Protein AF-0000000065831419 (afdb_homodimer)

Nearest PDB structures (foldseek):
  4iwn-assembly1_B  TM=9.174E-01  e=4.037E-22  Escherichia coli
  4gek-assembly1_A  TM=9.054E-01  e=1.099E-21  Escherichia coli str. K-12 substr. MG1655
  1im8-assembly2_B  TM=9.152E-01  e=6.756E-21  Haemophilus influenzae Rd KW20
  9fcu-assembly4_D  TM=8.903E-01  e=3.540E-18  Kitasatospora cystarginea
  3dtn-assembly1_A  TM=8.720E-01  e=6.220E-18  Methanosarcina mazei

Sequence (456 aa):
MNYNPFQWTFKSEQTANEFNEHVEKSVPFYKEIHKIVKIIGGFFVEENTNVYDIGSSTGNLLKGMSNILKRNANYIGIDNSIYMNQVAMNDADSDNIKIISEDVQDFKFTNASYITSILTLQFINIEDREKTIKNVYQGLNKGGAFILVEKVNGEFVQSHEIMNQIYHDFKLENGLTYEEVIKKSQSIRGVLKPLTLKQNKRMLEKAGFKDIDTWFKWNNFVGIIAVKMNYNPFQWTFKSEQTANEFNEHVEKSVPFYKEIHKIVKIIGGFFVEENTNVYDIGSSTGNLLKGMSNILKRNANYIGIDNSIYMNQVAMNDADSDNIKIISEDVQDFKFTNASYITSILTLQFINIEDREKTIKNVYQGLNKGGAFILVEKVNGEFVQSHEIMNQIYHDFKLENGLTYEEVIKKSQSIRGVLKPLTLKQNKRMLEKAGFKDIDTWFKWNNFVGIIAVK

Organism: Staphylococcus epidermidis (strain ATCC 35984 / DSM 28319 / BCRC 17069 / CCUG 31568 / BM 3577 / RP62A) (NCBI:txid176279)

InterPro domains:
  IPR005271 Carboxy-S-adenosyl-L-methionine synthase [MF_01589] (1-228)
  IPR005271 Carboxy-S-adenosyl-L-methionine synthase [PIRSF006325] (7-228)
  IPR029063 S-adenosyl-L-methionine-dependent methyltransferase superfamily [G3DSA:3.40.50.150] (8-228)
  IPR029063 S-adenosyl-L-methionine-dependent methyltransferase superfamily [SSF53335] (14-228)
  IPR041698 Methyltransferase domain 25 [PF13649] (51-144)

Solvent-accessible surface area (backbone atoms only — not comparable to full-atom values): 24120 Å² total; per-residue (Å²): 132,83,79,63,77,67,68,70,48,80,75,56,83,65,49,73,64,54,49,48,54,52,45,51,40,72,33,85,62,45,69,59,51,53,50,49,53,43,56,55,39,67,79,36,60,44,70,80,24,28,35,39,28,42,54,29,78,74,30,60,68,53,52,51,36,50,69,69,61,70,56,65,36,41,33,38,23,32,22,61,67,56,56,89,54,55,61,42,60,62,65,44,69,52,94,44,51,47,75,43,75,37,54,65,83,77,54,81,58,62,59,16,19,29,37,37,28,62,67,37,62,44,60,43,56,69,71,59,35,50,52,40,50,29,44,48,51,70,12,36,34,87,65,8,36,40,40,42,30,40,60,34,43,43,77,46,72,68,53,28,53,51,31,51,52,52,50,51,51,50,30,44,76,55,69,40,48,73,64,53,54,51,49,52,54,59,55,40,56,88,49,57,57,63,44,27,64,68,55,51,52,48,50,45,40,74,42,65,39,77,49,61,40,72,42,31,27,55,47,39,34,38,29,36,42,35,36,75,134,84,79,61,77,69,68,72,48,82,72,59,84,65,48,75,63,53,48,49,55,54,44,52,41,72,34,86,60,45,68,58,52,54,51,49,53,44,56,56,40,65,77,35,62,45,70,79,24,26,35,39,28,42,55,28,78,74,32,60,68,53,53,51,36,50,69,70,63,70,58,65,37,41,32,38,23,32,22,60,67,57,55,90,56,56,62,43,60,64,64,44,73,51,94,44,52,46,76,42,75,38,54,65,84,76,54,81,58,60,58,16,18,28,38,37,26,62,67,36,63,46,62,44,58,68,73,60,36,51,52,38,49,29,42,48,52,70,12,34,34,88,64,8,37,40,39,43,30,39,60,34,43,43,77,47,71,68,54,29,52,51,31,52,51,54,50,52,50,48,29,44,75,53,70,38,48,73,65,53,55,50,51,54,55,59,60,39,57,89,50,57,56,63,43,28,63,69,54,51,51,48,50,44,40,74,42,65,38,77,49,61,39,72,43,30,26,55,49,39,33,38,30,34,42,34,34,75

Radius of gyration: 23.63 Å; Cα contacts (8 Å, |Δi|>4): 800; chains: 2; bounding box: 71×65×50 Å

Structure (mmCIF, N/CA/C/O backbone):
data_AF-0000000065831419-model_v1
#
loop_
_entity.id
_entity.type
_entity.pdbx_description
1 polymer 'Carboxy-S-adenosyl-L-methionine synthase'
#
loop_
_atom_site.group_PDB
_atom_site.id
_atom_site.type_symbol
_atom_site.label_atom_id
_atom_site.label_alt_id
_atom_site.label_comp_id
_atom_site.label_asym_id
_atom_site.label_entity_id
_atom_site.label_seq_id
_atom_site.pdbx_PDB_ins_code
_atom_site.Cartn_x
_atom_site.Cartn_y
_atom_site.Cartn_z
_atom_site.occupancy
_atom_site.B_iso_or_equiv
_atom_site.auth_seq_id
_atom_site.auth_comp_id
_atom_site.auth_asym_id
_atom_site.auth_atom_id
_atom_site.pdbx_PDB_model_num
ATOM 1 N N . MET A 1 1 ? 36.188 21.688 -12.859 1 22.8 1 MET A N 1
ATOM 2 C CA . MET A 1 1 ? 35.219 22.031 -11.836 1 22.8 1 MET A CA 1
ATOM 3 C C . MET A 1 1 ? 34.5 20.797 -11.328 1 22.8 1 MET A C 1
ATOM 5 O O . MET A 1 1 ? 33.875 20.078 -12.109 1 22.8 1 MET A O 1
ATOM 9 N N . ASN A 1 2 ? 35 20.062 -10.328 1 22.83 2 ASN A N 1
ATOM 10 C CA . ASN A 1 2 ? 34.781 18.719 -9.797 1 22.83 2 ASN A CA 1
ATOM 11 C C . ASN A 1 2 ? 33.406 18.547 -9.203 1 22.83 2 ASN A C 1
ATOM 13 O O . ASN A 1 2 ? 33.031 19.234 -8.242 1 22.83 2 ASN A O 1
ATOM 17 N N . TYR A 1 3 ? 32.375 18.266 -10.055 1 25.77 3 TYR A N 1
ATOM 18 C CA . TYR A 1 3 ? 30.953 18.094 -9.75 1 25.77 3 TYR A CA 1
ATOM 19 C C . TYR A 1 3 ? 30.75 17.078 -8.641 1 25.77 3 TYR A C 1
ATOM 21 O O . TYR A 1 3 ? 31.016 15.883 -8.82 1 25.77 3 TYR A O 1
ATOM 29 N N . ASN A 1 4 ? 31.141 17.469 -7.438 1 26.88 4 ASN A N 1
ATOM 30 C CA . ASN A 1 4 ? 30.953 16.578 -6.293 1 26.88 4 ASN A CA 1
ATOM 31 C C . ASN A 1 4 ? 29.484 16.219 -6.102 1 26.88 4 ASN A C 1
ATOM 33 O O . ASN A 1 4 ? 28.672 17.062 -5.703 1 26.88 4 ASN A O 1
ATOM 37 N N . PRO A 1 5 ? 28.938 15.289 -6.82 1 30.19 5 PRO A N 1
ATOM 38 C CA . PRO A 1 5 ? 27.516 14.906 -6.895 1 30.19 5 PRO A CA 1
ATOM 39 C C . PRO A 1 5 ? 26.906 14.656 -5.52 1 30.19 5 PRO A C 1
ATOM 41 O O . PRO A 1 5 ? 25.703 14.438 -5.414 1 30.19 5 PRO A O 1
ATOM 44 N N . PHE A 1 6 ? 27.719 14.398 -4.602 1 32.5 6 PHE A N 1
ATOM 45 C CA . PHE A 1 6 ? 27.312 13.969 -3.27 1 32.5 6 PHE A CA 1
ATOM 46 C C . PHE A 1 6 ? 26.734 15.133 -2.475 1 32.5 6 PHE A C 1
ATOM 48 O O . PHE A 1 6 ? 26.109 14.922 -1.428 1 32.5 6 PHE A O 1
ATOM 55 N N . GLN A 1 7 ? 27.312 16.359 -2.643 1 30.06 7 GLN A N 1
ATOM 56 C CA . GLN A 1 7 ? 26.812 17.516 -1.897 1 30.06 7 GLN A CA 1
ATOM 57 C C . GLN A 1 7 ? 25.469 17.984 -2.443 1 30.06 7 GLN A C 1
ATOM 59 O O . GLN A 1 7 ? 25.422 18.922 -3.252 1 30.06 7 GLN A O 1
ATOM 64 N N . TRP A 1 8 ? 24.609 17.016 -2.824 1 32.56 8 TRP A N 1
ATOM 65 C CA . TRP A 1 8 ? 23.312 17.609 -3.102 1 32.56 8 TRP A CA 1
ATOM 66 C C . TRP A 1 8 ? 22.859 18.516 -1.956 1 32.56 8 TRP A C 1
ATOM 68 O O . TRP A 1 8 ? 22.734 18.062 -0.815 1 32.56 8 TRP A O 1
ATOM 78 N N . THR A 1 9 ? 23.531 19.547 -1.745 1 32.75 9 THR A N 1
ATOM 79 C CA . THR A 1 9 ? 23.047 20.531 -0.775 1 32.75 9 THR A CA 1
ATOM 80 C C . THR A 1 9 ? 21.703 21.094 -1.204 1 32.75 9 THR A C 1
ATOM 82 O O . THR A 1 9 ? 21.453 21.312 -2.395 1 32.75 9 THR A O 1
ATOM 85 N N . PHE A 1 10 ? 20.672 20.844 -0.506 1 36.81 10 PHE A N 1
ATOM 86 C CA . PHE A 1 10 ? 19.438 21.594 -0.627 1 36.81 10 PHE A CA 1
ATOM 87 C C . PHE A 1 10 ? 19.719 23.047 -0.99 1 36.81 10 PHE A C 1
ATOM 89 O O . PHE A 1 10 ? 18.797 23.844 -1.166 1 36.81 10 PHE A O 1
ATOM 96 N N . LYS A 1 11 ? 20.906 23.328 -0.913 1 37.5 11 LYS A N 1
ATOM 97 C CA . LYS A 1 11 ? 21.266 24.719 -1.149 1 37.5 11 LYS A CA 1
ATOM 98 C C . LYS A 1 11 ? 21.172 25.062 -2.633 1 37.5 11 LYS A C 1
ATOM 100 O O . LYS A 1 11 ? 21.438 26.203 -3.025 1 37.5 11 LYS A O 1
ATOM 105 N N . SER A 1 12 ? 21.266 23.984 -3.492 1 37.31 12 SER A N 1
ATOM 106 C CA . SER A 1 12 ? 21.375 24.531 -4.836 1 37.31 12 SER A CA 1
ATOM 107 C C . SER A 1 12 ? 20.016 25.031 -5.332 1 37.31 12 SER A C 1
ATOM 109 O O . SER A 1 12 ? 18.969 24.562 -4.875 1 37.31 12 SER A O 1
ATOM 111 N N . GLU A 1 13 ? 19.906 26.188 -6.023 1 36.81 13 GLU A N 1
ATOM 112 C CA . GLU A 1 13 ? 18.859 26.938 -6.723 1 36.81 13 GLU A CA 1
ATOM 113 C C . GLU A 1 13 ? 17.984 26.016 -7.574 1 36.81 13 GLU A C 1
ATOM 115 O O . GLU A 1 13 ? 17.609 26.375 -8.695 1 36.81 13 GLU A O 1
ATOM 120 N N . GLN A 1 14 ? 18.109 24.766 -7.43 1 40.75 14 GLN A N 1
ATOM 121 C CA . GLN A 1 14 ? 17.172 24.078 -8.312 1 40.75 14 GLN A CA 1
ATOM 122 C C . GLN A 1 14 ? 15.734 24.484 -8.008 1 40.75 14 GLN A C 1
ATOM 124 O O . GLN A 1 14 ? 15.344 24.578 -6.84 1 40.75 14 GLN A O 1
ATOM 129 N N . THR A 1 15 ? 14.992 25.047 -8.992 1 46.97 15 THR A N 1
ATOM 130 C CA . THR A 1 15 ? 13.617 25.531 -8.883 1 46.97 15 THR A CA 1
ATOM 131 C C . THR A 1 15 ? 12.711 24.438 -8.312 1 46.97 15 THR A C 1
ATOM 133 O O . THR A 1 15 ? 12.961 23.25 -8.516 1 46.97 15 THR A O 1
ATOM 136 N N . ALA A 1 16 ? 11.812 24.844 -7.375 1 49.5 16 ALA A N 1
ATOM 137 C CA . ALA A 1 16 ? 10.773 24 -6.793 1 49.5 16 ALA A CA 1
ATOM 138 C C . ALA A 1 16 ? 10.258 22.984 -7.812 1 49.5 16 ALA A C 1
ATOM 140 O O . ALA A 1 16 ? 10.031 21.812 -7.48 1 49.5 16 ALA A O 1
ATOM 141 N N . ASN A 1 17 ? 10.172 23.391 -9.062 1 51.75 17 ASN A N 1
ATOM 142 C CA . ASN A 1 17 ? 9.672 22.547 -10.141 1 51.75 17 ASN A CA 1
ATOM 143 C C . ASN A 1 17 ? 10.664 21.438 -10.484 1 51.75 17 ASN A C 1
ATOM 145 O O . ASN A 1 17 ? 10.273 20.297 -10.727 1 51.75 17 ASN A O 1
ATOM 149 N N . GLU A 1 18 ? 11.93 21.828 -10.516 1 53 18 GLU A N 1
ATOM 150 C CA . GLU A 1 18 ? 12.961 20.844 -10.82 1 53 18 GLU A CA 1
ATOM 151 C C . GLU A 1 18 ? 13.062 19.797 -9.711 1 53 18 GLU A C 1
ATOM 153 O O . GLU A 1 18 ? 13.242 18.609 -9.984 1 53 18 GLU A O 1
ATOM 158 N N . PHE A 1 19 ? 12.852 20.359 -8.594 1 56.19 19 PHE A N 1
ATOM 159 C CA . PHE A 1 19 ? 12.859 19.453 -7.449 1 56.19 19 PHE A CA 1
ATOM 160 C C . PHE A 1 19 ? 11.711 18.469 -7.531 1 56.19 19 PHE A C 1
ATOM 162 O O . PHE A 1 19 ? 11.906 17.266 -7.363 1 56.19 19 PHE A O 1
ATOM 169 N N . ASN A 1 20 ? 10.594 19.031 -7.898 1 61.84 20 ASN A N 1
ATOM 170 C CA . ASN A 1 20 ? 9.414 18.172 -7.996 1 61.84 20 ASN A CA 1
ATOM 171 C C . ASN A 1 20 ? 9.57 17.125 -9.102 1 61.84 20 ASN A C 1
ATOM 173 O O . ASN A 1 20 ? 9.195 15.969 -8.922 1 61.84 20 ASN A O 1
ATOM 177 N N . GLU A 1 21 ? 10.117 17.609 -10.125 1 63.06 21 GLU A N 1
ATOM 178 C CA . GLU A 1 21 ? 10.32 16.672 -11.242 1 63.06 21 GLU A CA 1
ATOM 179 C C . GLU A 1 21 ? 11.312 15.578 -10.875 1 63.06 21 GLU A C 1
ATOM 181 O O . GLU A 1 21 ? 11.125 14.414 -11.242 1 63.06 21 GLU A O 1
ATOM 186 N N . HIS A 1 22 ? 12.289 16.016 -10.18 1 66.94 22 HIS A N 1
ATOM 187 C CA . HIS A 1 22 ? 13.312 15.047 -9.781 1 66.94 22 HIS A CA 1
ATOM 188 C C . HIS A 1 22 ? 12.773 14.07 -8.742 1 66.94 22 HIS A C 1
ATOM 190 O O . HIS A 1 22 ? 13.023 12.867 -8.828 1 66.94 22 HIS A O 1
ATOM 196 N N . VAL A 1 23 ? 11.898 14.617 -7.895 1 72.38 23 VAL A N 1
ATOM 197 C CA . VAL A 1 23 ? 11.359 13.773 -6.836 1 72.38 23 VAL A CA 1
ATOM 198 C C . VAL A 1 23 ? 10.398 12.75 -7.426 1 72.38 23 VAL A C 1
ATOM 200 O O . VAL A 1 23 ? 10.383 11.586 -7.008 1 72.38 23 VAL A O 1
ATOM 203 N N . GLU A 1 24 ? 9.742 13.172 -8.445 1 76.88 24 GLU A N 1
ATOM 204 C CA . GLU A 1 24 ? 8.766 12.281 -9.062 1 76.88 24 GLU A CA 1
ATOM 205 C C . GLU A 1 24 ? 9.453 11.125 -9.789 1 76.88 24 GLU A C 1
ATOM 207 O O . GLU A 1 24 ? 8.867 10.055 -9.953 1 76.88 24 GLU A O 1
ATOM 212 N N . LYS A 1 25 ? 10.68 11.352 -10.102 1 77.31 25 LYS A N 1
ATOM 213 C CA . LYS A 1 25 ? 11.43 10.305 -10.789 1 77.31 25 LYS A CA 1
ATOM 214 C C . LYS A 1 25 ? 11.93 9.25 -9.805 1 77.31 25 LYS A C 1
ATOM 216 O O . LYS A 1 25 ? 12.211 8.109 -10.195 1 77.31 25 LYS A O 1
ATOM 221 N N . SER A 1 26 ? 11.93 9.664 -8.555 1 84.75 26 SER A N 1
ATOM 222 C CA . SER A 1 26 ? 12.523 8.766 -7.574 1 84.75 26 SER A CA 1
ATOM 223 C C . SER A 1 26 ? 11.477 8.25 -6.586 1 84.75 26 SER A C 1
ATOM 225 O O . SER A 1 26 ? 11.719 7.281 -5.863 1 84.75 26 SER A O 1
ATOM 227 N N . VAL A 1 27 ? 10.352 8.883 -6.512 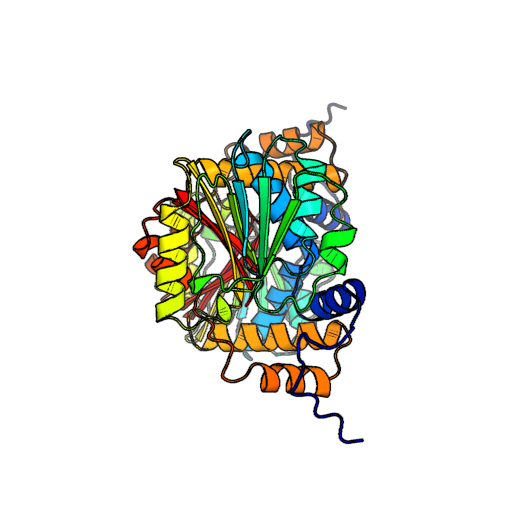1 91.44 27 VAL A N 1
ATOM 228 C CA . VAL A 1 27 ? 9.312 8.477 -5.574 1 91.44 27 VAL A CA 1
ATOM 229 C C . VAL A 1 27 ? 8.086 7.977 -6.344 1 91.44 27 VAL A C 1
ATOM 231 O O . VAL A 1 27 ? 7.367 8.766 -6.953 1 91.44 27 VAL A O 1
ATOM 234 N N . PRO A 1 28 ? 7.84 6.676 -6.262 1 94.12 28 PRO A N 1
ATOM 235 C CA . PRO A 1 28 ? 6.676 6.137 -6.973 1 94.12 28 PRO A CA 1
ATOM 236 C C . PRO A 1 28 ? 5.359 6.754 -6.5 1 94.12 28 PRO A C 1
ATOM 238 O O . PRO A 1 28 ? 5.141 6.906 -5.297 1 94.12 28 PRO A O 1
ATOM 241 N N . PHE A 1 29 ? 4.559 7.199 -7.473 1 94.56 29 PHE A N 1
ATOM 242 C CA . PHE A 1 29 ? 3.195 7.668 -7.242 1 94.56 29 PHE A CA 1
ATOM 243 C C . PHE A 1 29 ? 3.193 8.891 -6.332 1 94.56 29 PHE A C 1
ATOM 245 O O . PHE A 1 29 ? 2.305 9.047 -5.492 1 94.56 29 PHE A O 1
ATOM 252 N N . TYR A 1 30 ? 4.191 9.711 -6.449 1 93.31 30 TYR A N 1
ATOM 253 C CA . TYR A 1 30 ? 4.355 10.914 -5.645 1 93.31 30 TYR A CA 1
ATOM 254 C C . TYR A 1 30 ? 3.117 11.797 -5.723 1 93.31 30 TYR A C 1
ATOM 256 O O . TYR A 1 30 ? 2.596 12.242 -4.695 1 93.31 30 TYR A O 1
ATOM 264 N N . LYS A 1 31 ? 2.605 12.055 -6.895 1 92.38 31 LYS A N 1
ATOM 265 C CA . LYS A 1 31 ? 1.439 12.914 -7.086 1 92.38 31 LYS A CA 1
ATOM 266 C C . LYS A 1 31 ? 0.192 12.297 -6.461 1 92.38 31 LYS A C 1
ATOM 268 O O . LYS A 1 31 ? -0.617 12.992 -5.848 1 92.38 31 LYS A O 1
ATOM 273 N N . GLU A 1 32 ? 0.044 10.984 -6.664 1 94.38 32 GLU A N 1
ATOM 274 C CA . GLU A 1 32 ? -1.092 10.273 -6.086 1 94.38 32 GLU A CA 1
ATOM 275 C C . GLU A 1 32 ? -1.07 10.336 -4.562 1 94.38 32 GLU A C 1
ATOM 277 O O . GLU A 1 32 ? -2.105 10.547 -3.93 1 94.38 32 GLU A O 1
ATOM 282 N N . ILE A 1 33 ? 0.096 10.148 -3.998 1 96.69 33 ILE A N 1
ATOM 283 C CA . ILE A 1 33 ? 0.263 10.211 -2.551 1 96.69 33 ILE A CA 1
ATOM 284 C C . ILE A 1 33 ? -0.18 11.578 -2.039 1 96.69 33 ILE A C 1
ATOM 286 O O . ILE A 1 33 ? -0.984 11.672 -1.108 1 96.69 33 ILE A O 1
ATOM 290 N N . HIS A 1 34 ? 0.269 12.656 -2.65 1 94.94 34 HIS A N 1
ATOM 291 C CA . HIS A 1 34 ? -0.078 14.008 -2.229 1 94.94 34 HIS A CA 1
ATOM 292 C C . HIS A 1 34 ? -1.571 14.273 -2.389 1 94.94 34 HIS A C 1
ATOM 294 O O . HIS A 1 34 ? -2.188 14.914 -1.539 1 94.94 34 HIS A O 1
ATOM 300 N N . LYS A 1 35 ? -2.07 13.781 -3.453 1 94.62 35 LYS A N 1
ATOM 301 C CA . LYS A 1 35 ? -3.504 13.93 -3.689 1 94.62 35 LYS A CA 1
ATOM 302 C C . LYS A 1 35 ? -4.316 13.297 -2.566 1 94.62 35 LYS A C 1
ATOM 304 O O . LYS A 1 35 ? -5.215 13.93 -2.004 1 94.62 35 LYS A O 1
ATOM 309 N N . ILE A 1 36 ? -3.98 12.102 -2.238 1 96.19 36 ILE A N 1
ATOM 310 C CA . ILE A 1 36 ? -4.738 11.359 -1.236 1 96.19 36 ILE A CA 1
ATOM 311 C C . ILE A 1 36 ? -4.547 12 0.136 1 96.19 36 ILE A C 1
ATOM 313 O O . ILE A 1 36 ? -5.488 12.078 0.928 1 96.19 36 ILE A O 1
ATOM 317 N N . VAL A 1 37 ? -3.338 12.469 0.434 1 97.38 37 VAL A N 1
ATOM 318 C CA . VAL A 1 37 ? -3.061 13.141 1.699 1 97.38 37 VAL A CA 1
ATOM 319 C C . VAL A 1 37 ? -3.971 14.359 1.849 1 97.38 37 VAL A C 1
ATOM 321 O O . VAL A 1 37 ? -4.5 14.617 2.932 1 97.38 37 VAL A O 1
ATOM 324 N N . LYS A 1 38 ? -4.168 15.094 0.76 1 95 38 LYS A N 1
ATOM 325 C CA . LYS A 1 38 ? -5.051 16.25 0.791 1 95 38 LYS A CA 1
ATOM 326 C C . LYS A 1 38 ? -6.504 15.836 1.016 1 95 38 LYS A C 1
ATOM 328 O O . LYS A 1 38 ? -7.223 16.469 1.79 1 95 38 LYS A O 1
ATOM 333 N N . ILE A 1 39 ? -6.891 14.773 0.354 1 94.19 39 ILE A N 1
ATOM 334 C CA . ILE A 1 39 ? -8.258 14.273 0.497 1 94.19 39 ILE A CA 1
ATOM 335 C C . ILE A 1 39 ? -8.5 13.844 1.942 1 94.19 39 ILE A C 1
ATOM 337 O O . ILE A 1 39 ? -9.523 14.203 2.537 1 94.19 39 ILE A O 1
ATOM 341 N N . ILE A 1 40 ? -7.566 13.094 2.51 1 96.81 40 ILE A N 1
ATOM 342 C CA . ILE A 1 40 ? -7.684 12.648 3.893 1 96.81 40 ILE A CA 1
ATOM 343 C C . ILE A 1 40 ? -7.781 13.859 4.82 1 96.81 40 ILE A C 1
ATOM 345 O O . ILE A 1 40 ? -8.539 13.844 5.789 1 96.81 40 ILE A O 1
ATOM 349 N N . GLY A 1 41 ? -7.004 14.914 4.523 1 96.19 41 GLY A N 1
ATOM 350 C CA . GLY A 1 41 ? -7.066 16.141 5.305 1 96.19 41 GLY A CA 1
ATOM 351 C C . GLY A 1 41 ? -8.469 16.688 5.438 1 96.19 41 GLY A C 1
ATOM 352 O O . GLY A 1 41 ? -8.812 17.281 6.461 1 96.19 41 GLY A O 1
ATOM 353 N N . GLY A 1 42 ? -9.227 16.484 4.426 1 94.25 42 GLY A N 1
ATOM 354 C CA . GLY A 1 42 ? -10.602 16.969 4.43 1 94.25 42 GLY A CA 1
ATOM 355 C C . GLY A 1 42 ? -11.438 16.375 5.547 1 94.25 42 GLY A C 1
ATOM 356 O O . GLY A 1 42 ? -12.43 16.969 5.969 1 94.25 42 GLY A O 1
ATOM 357 N N . PHE A 1 43 ? -11.039 15.266 6.051 1 94.5 43 PHE A N 1
ATOM 358 C CA . PHE A 1 43 ? -11.797 14.586 7.098 1 94.5 43 PHE A CA 1
ATOM 359 C C . PHE A 1 43 ? -11.336 15.039 8.477 1 94.5 43 PHE A C 1
ATOM 361 O O . PHE A 1 43 ? -12.016 14.781 9.477 1 94.5 43 PHE A O 1
ATOM 368 N N . PHE A 1 44 ? -10.203 15.797 8.578 1 96.88 44 PHE A N 1
ATOM 369 C CA . PHE A 1 44 ? -9.625 16 9.898 1 96.88 44 PHE A CA 1
ATOM 370 C C . PHE A 1 44 ? -9.414 17.484 10.164 1 96.88 44 PHE A C 1
ATOM 372 O O . PHE A 1 44 ? -9.492 17.938 11.312 1 96.88 44 PHE A O 1
ATOM 379 N N . VAL A 1 45 ? -9.133 18.281 9.141 1 95.94 45 VAL A N 1
ATOM 380 C CA . VAL A 1 45 ? -8.867 19.703 9.328 1 95.94 45 VAL A CA 1
ATOM 381 C C . VAL A 1 45 ? -10.117 20.391 9.852 1 95.94 45 VAL A C 1
ATOM 383 O O . VAL A 1 45 ? -11.195 20.266 9.273 1 95.94 45 VAL A O 1
ATOM 386 N N . GLU A 1 46 ? -9.93 21.141 10.938 1 95.69 46 GLU A N 1
ATOM 387 C CA . GLU A 1 46 ? -11.031 21.844 11.578 1 95.69 46 GLU A CA 1
ATOM 388 C C . GLU A 1 46 ? -10.781 23.359 11.602 1 95.69 46 GLU A C 1
ATOM 390 O O . GLU A 1 46 ? -9.633 23.797 11.555 1 95.69 46 GLU A O 1
ATOM 395 N N . GLU A 1 47 ? -11.867 24.062 11.688 1 95 47 GLU A N 1
ATOM 396 C CA . GLU A 1 47 ? -11.75 25.516 11.805 1 95 47 GLU A CA 1
ATOM 397 C C . GLU A 1 47 ? -10.984 25.906 13.07 1 95 47 GLU A C 1
ATOM 399 O O . GLU A 1 47 ? -11.133 25.266 14.109 1 95 47 GLU A O 1
ATOM 404 N N . ASN A 1 48 ? -10.211 26.906 12.93 1 96.5 48 ASN A N 1
ATOM 405 C CA . ASN A 1 48 ? -9.477 27.5 14.047 1 96.5 48 ASN A CA 1
ATOM 406 C C . ASN A 1 48 ? -8.484 26.516 14.656 1 96.5 48 ASN A C 1
ATOM 408 O O . ASN A 1 48 ? -8.312 26.484 15.875 1 96.5 48 ASN A O 1
ATOM 412 N N . THR A 1 49 ? -7.984 25.609 13.867 1 98.06 49 THR A N 1
ATOM 413 C CA . THR A 1 49 ? -6.914 24.719 14.281 1 98.06 49 THR A CA 1
ATOM 414 C C . THR A 1 49 ? -5.672 24.906 13.414 1 98.06 49 THR A C 1
ATOM 416 O O . THR A 1 49 ? -5.68 25.719 12.492 1 98.06 49 THR A O 1
ATOM 419 N N . ASN A 1 50 ? -4.695 24.234 13.805 1 98.25 50 ASN A N 1
ATOM 420 C CA . ASN A 1 50 ? -3.461 24.281 13.031 1 98.25 50 ASN A CA 1
ATOM 421 C C . ASN A 1 50 ? -3.275 23.016 12.203 1 98.25 50 ASN A C 1
ATOM 423 O O . ASN A 1 50 ? -3.594 21.906 12.656 1 98.25 50 ASN A O 1
ATOM 427 N N . VAL A 1 51 ? -2.816 23.203 11.016 1 98.25 51 VAL A N 1
ATOM 428 C CA . VAL A 1 51 ? -2.377 22.141 10.109 1 98.25 51 VAL A CA 1
ATOM 429 C C . VAL A 1 51 ? -0.87 22.25 9.883 1 98.25 51 VAL A C 1
ATOM 431 O O . VAL A 1 51 ? -0.376 23.281 9.43 1 98.25 51 VAL A O 1
ATOM 434 N N . TYR A 1 52 ? -0.192 21.188 10.227 1 98.19 52 TYR A N 1
ATOM 435 C CA . TYR A 1 52 ? 1.263 21.234 10.133 1 98.19 52 TYR A CA 1
ATOM 436 C C . TYR A 1 52 ? 1.78 20.281 9.062 1 98.19 52 TYR A C 1
ATOM 438 O O . TYR A 1 52 ? 1.232 19.203 8.875 1 98.19 52 TYR A O 1
ATOM 446 N N . ASP A 1 53 ? 2.846 20.672 8.406 1 97.62 53 ASP A N 1
ATOM 447 C CA . ASP A 1 53 ? 3.588 19.797 7.492 1 97.62 53 ASP A CA 1
ATOM 448 C C . ASP A 1 53 ? 5.074 19.781 7.84 1 97.62 53 ASP A C 1
ATOM 450 O O . ASP A 1 53 ? 5.762 20.797 7.719 1 97.62 53 ASP A O 1
ATOM 454 N N . ILE A 1 54 ? 5.516 18.641 8.305 1 97.06 54 ILE A N 1
ATOM 455 C CA . ILE A 1 54 ? 6.918 18.453 8.656 1 97.06 54 ILE A CA 1
ATOM 456 C C . ILE A 1 54 ? 7.738 18.203 7.391 1 97.06 54 ILE A C 1
ATOM 458 O O . ILE A 1 54 ? 7.457 17.266 6.629 1 97.06 54 ILE A O 1
ATOM 462 N N . GLY A 1 55 ? 8.82 18.953 7.176 1 93.75 55 GLY A N 1
ATOM 463 C CA . GLY A 1 55 ? 9.562 18.891 5.926 1 93.75 55 GLY A CA 1
ATOM 464 C C . GLY A 1 55 ? 8.797 19.469 4.746 1 93.75 55 GLY A C 1
ATOM 465 O O . GLY A 1 55 ? 8.695 18.828 3.697 1 93.75 55 GLY A O 1
ATOM 466 N N . SER A 1 56 ? 8.266 20.688 4.859 1 91.5 56 SER A N 1
ATOM 467 C CA . SER A 1 56 ? 7.25 21.25 3.967 1 91.5 56 SER A CA 1
ATOM 468 C C . SER A 1 56 ? 7.875 21.781 2.684 1 91.5 56 SER A C 1
ATOM 470 O O . SER A 1 56 ? 7.172 22.047 1.709 1 91.5 56 SER A O 1
ATOM 472 N N . SER A 1 57 ? 9.148 21.906 2.693 1 83.81 57 SER A N 1
ATOM 473 C CA . SER A 1 57 ? 9.828 22.531 1.562 1 83.81 57 SER A CA 1
ATOM 474 C C . SER A 1 57 ? 9.164 23.844 1.18 1 83.81 57 SER A C 1
ATOM 476 O O . SER A 1 57 ? 8.984 24.734 2.023 1 83.81 57 SER A O 1
ATOM 478 N N . THR A 1 58 ? 8.562 23.953 -0.095 1 76.12 58 THR A N 1
ATOM 479 C CA . THR A 1 58 ? 7.969 25.203 -0.568 1 76.12 58 THR A CA 1
ATOM 480 C C . THR A 1 58 ? 6.527 25.328 -0.087 1 76.12 58 THR A C 1
ATOM 482 O O . THR A 1 58 ? 5.879 26.344 -0.326 1 76.12 58 THR A O 1
ATOM 485 N N . GLY A 1 59 ? 6.051 24.375 0.576 1 88 59 GLY A N 1
ATOM 486 C CA . GLY A 1 59 ? 4.723 24.438 1.16 1 88 59 GLY A CA 1
ATOM 487 C C . GLY A 1 59 ? 3.619 24.109 0.173 1 88 59 GLY A C 1
ATOM 488 O O . GLY A 1 59 ? 2.455 24.453 0.396 1 88 59 GLY A O 1
ATOM 489 N N . ASN A 1 60 ? 3.914 23.531 -0.917 1 87.19 60 ASN A N 1
ATOM 490 C CA . ASN A 1 60 ? 2.941 23.234 -1.967 1 87.19 60 ASN A CA 1
ATOM 491 C C . ASN A 1 60 ? 1.797 22.375 -1.448 1 87.19 60 ASN A C 1
ATOM 493 O O . ASN A 1 60 ? 0.644 22.562 -1.838 1 87.19 60 ASN A O 1
ATOM 497 N N . LEU A 1 61 ? 2.094 21.406 -0.625 1 92.69 61 LEU A N 1
ATOM 498 C CA . LEU A 1 61 ? 1.045 20.562 -0.048 1 92.69 61 LEU A CA 1
ATOM 499 C C . LEU A 1 61 ? 0.064 21.406 0.762 1 92.69 61 LEU A C 1
ATOM 501 O O . LEU A 1 61 ? -1.152 21.266 0.608 1 92.69 61 LEU A O 1
ATOM 505 N N . LEU A 1 62 ? 0.584 22.281 1.593 1 94.44 62 LEU A N 1
ATOM 506 C CA . LEU A 1 62 ? -0.236 23.141 2.438 1 94.44 62 LEU A CA 1
ATOM 507 C C . LEU A 1 62 ? -1.075 24.094 1.593 1 94.44 62 LEU A C 1
ATOM 509 O O . LEU A 1 62 ? -2.26 24.297 1.866 1 94.44 62 LEU A O 1
ATOM 513 N N . LYS A 1 63 ? -0.435 24.672 0.588 1 90.44 63 LYS A N 1
ATOM 514 C CA . LYS A 1 63 ? -1.157 25.562 -0.325 1 90.44 63 LYS A CA 1
ATOM 515 C C . LYS A 1 63 ? -2.314 24.828 -0.998 1 90.44 63 LYS A C 1
ATOM 517 O O . LYS A 1 63 ? -3.43 25.344 -1.064 1 90.44 63 LYS A O 1
ATOM 522 N N . GLY A 1 64 ? -1.979 23.641 -1.462 1 90.12 64 GLY A N 1
ATOM 523 C CA . GLY A 1 64 ? -3.018 22.828 -2.074 1 90.12 64 GLY A CA 1
ATOM 524 C C . GLY A 1 64 ? -4.16 22.5 -1.128 1 90.12 64 GLY A C 1
ATOM 525 O O . GLY A 1 64 ? -5.328 22.594 -1.507 1 90.12 64 GLY A O 1
ATOM 526 N N . MET A 1 65 ? -3.867 22.156 0.09 1 92.94 65 MET A N 1
ATOM 527 C CA . MET A 1 65 ? -4.879 21.812 1.089 1 92.94 65 MET A CA 1
ATOM 528 C C . MET A 1 65 ? -5.73 23.031 1.429 1 92.94 65 MET A C 1
ATOM 530 O O . MET A 1 65 ? -6.957 22.953 1.476 1 92.94 65 MET A O 1
ATOM 534 N N . SER A 1 66 ? -5.059 24.125 1.677 1 91.5 66 SER A N 1
ATOM 535 C CA . SER A 1 66 ? -5.773 25.359 2.006 1 91.5 66 SER A CA 1
ATOM 536 C C . SER A 1 66 ? -6.762 25.734 0.906 1 91.5 66 SER A C 1
ATOM 538 O O . SER A 1 66 ? -7.898 26.125 1.189 1 91.5 66 SER A O 1
ATOM 54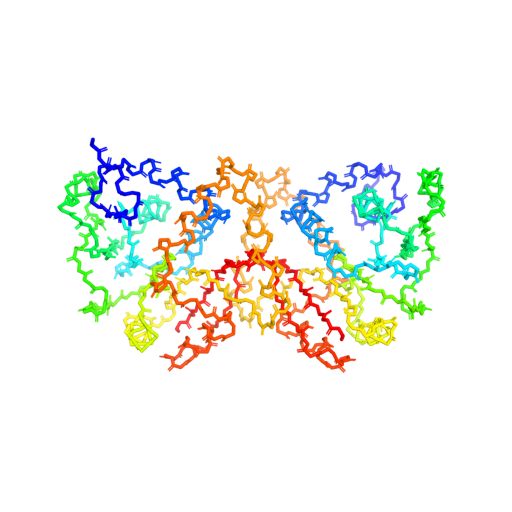0 N N . ASN A 1 67 ? -6.352 25.578 -0.336 1 87.12 67 ASN A N 1
ATOM 541 C CA . ASN A 1 67 ? -7.16 25.953 -1.49 1 87.12 67 ASN A CA 1
ATOM 542 C C . ASN A 1 67 ? -8.367 25.031 -1.656 1 87.12 67 ASN A C 1
ATOM 544 O O . ASN A 1 67 ? -9.438 25.484 -2.078 1 87.12 67 ASN A O 1
ATOM 548 N N . ILE A 1 68 ? -8.156 23.828 -1.326 1 87 68 ILE A N 1
ATOM 549 C CA . ILE A 1 68 ? -9.203 22.828 -1.551 1 87 68 ILE A CA 1
ATOM 550 C C . ILE A 1 68 ? -10.188 22.859 -0.387 1 87 68 ILE A C 1
ATOM 552 O O . ILE A 1 68 ? -11.406 22.766 -0.593 1 87 68 ILE A O 1
ATOM 556 N N . LEU A 1 69 ? -9.734 22.938 0.801 1 87.62 69 LEU A N 1
ATOM 557 C CA . LEU A 1 69 ? -10.57 22.766 1.986 1 87.62 69 LEU A CA 1
ATOM 558 C C . LEU A 1 69 ? -11.297 24.047 2.33 1 87.62 69 LEU A C 1
ATOM 560 O O . LEU A 1 69 ? -12.414 24.016 2.852 1 87.62 69 LEU A O 1
ATOM 564 N N . LYS A 1 70 ? -10.727 25.188 2.07 1 84.56 70 LYS A N 1
ATOM 565 C CA . LYS A 1 70 ? -11.312 26.5 2.299 1 84.56 70 LYS A CA 1
ATOM 566 C C . LYS A 1 70 ? -11.812 26.641 3.734 1 84.56 70 LYS A C 1
ATOM 568 O O . LYS A 1 70 ? -12.93 27.109 3.965 1 84.56 70 LYS A O 1
ATOM 573 N N . ARG A 1 71 ? -11.148 26.125 4.609 1 87.19 71 ARG A N 1
ATOM 574 C CA . ARG A 1 71 ? -11.422 26.25 6.039 1 87.19 71 ARG A CA 1
ATOM 575 C C . ARG A 1 71 ? -10.484 27.266 6.688 1 87.19 71 ARG A C 1
ATOM 577 O O . ARG A 1 71 ? -9.312 27.359 6.312 1 87.19 71 ARG A O 1
ATOM 584 N N . ASN A 1 72 ? -11.047 27.969 7.652 1 91 72 ASN A N 1
ATOM 585 C CA . ASN A 1 72 ? -10.242 28.922 8.406 1 91 72 ASN A CA 1
ATOM 586 C C . ASN A 1 72 ? -9.312 28.203 9.391 1 91 72 ASN A C 1
ATOM 588 O O . ASN A 1 72 ? -9.594 28.156 10.594 1 91 72 ASN A O 1
ATOM 592 N N . ALA A 1 73 ? -8.219 27.734 8.922 1 94.94 73 ALA A N 1
ATOM 593 C CA . ALA A 1 73 ? -7.16 27.062 9.68 1 94.94 73 ALA A CA 1
ATOM 594 C C . ALA A 1 73 ? -5.797 27.688 9.383 1 94.94 73 ALA A C 1
ATOM 596 O O . ALA A 1 73 ? -5.641 28.422 8.398 1 94.94 73 ALA A O 1
ATOM 597 N N . ASN A 1 74 ? -4.902 27.547 10.281 1 96.31 74 ASN A N 1
ATOM 598 C CA . ASN A 1 74 ? -3.525 27.969 10.055 1 96.31 74 ASN A CA 1
ATOM 599 C C . ASN A 1 74 ? -2.676 26.859 9.461 1 96.31 74 ASN A C 1
ATOM 601 O O . ASN A 1 74 ? -2.578 25.766 10.031 1 96.31 74 ASN A O 1
ATOM 605 N N . TYR A 1 75 ? -2.148 27.094 8.344 1 96.06 75 TYR A N 1
ATOM 606 C CA . TYR A 1 75 ? -1.29 26.125 7.668 1 96.06 75 TYR A CA 1
ATOM 607 C C . TYR A 1 75 ? 0.181 26.469 7.867 1 96.06 75 TYR A C 1
ATOM 609 O O . TYR A 1 75 ? 0.654 27.516 7.395 1 96.06 75 TYR A O 1
ATOM 617 N N . ILE A 1 76 ? 0.879 25.562 8.547 1 95.75 76 ILE A N 1
ATOM 618 C CA . ILE A 1 76 ? 2.23 25.891 8.992 1 95.75 76 ILE A CA 1
ATOM 619 C C . ILE A 1 76 ? 3.201 24.812 8.523 1 95.75 76 ILE A C 1
ATOM 621 O O . ILE A 1 76 ? 3.051 23.625 8.867 1 95.75 76 ILE A O 1
ATOM 625 N N . GLY A 1 77 ? 4.18 25.156 7.758 1 95.38 77 GLY A N 1
ATOM 626 C CA . GLY A 1 77 ? 5.262 24.266 7.355 1 95.38 77 GLY A CA 1
ATOM 627 C C . GLY A 1 77 ? 6.504 24.422 8.211 1 95.38 77 GLY A C 1
ATOM 628 O O . GLY A 1 77 ? 6.867 25.531 8.594 1 95.38 77 GLY A O 1
ATOM 629 N N . ILE A 1 78 ? 7.133 23.297 8.555 1 94.06 78 ILE A N 1
ATOM 630 C CA . ILE A 1 78 ? 8.391 23.281 9.305 1 94.06 78 ILE A CA 1
ATOM 631 C C . ILE A 1 78 ? 9.484 22.641 8.453 1 94.06 78 ILE A C 1
ATOM 633 O O . ILE A 1 78 ? 9.383 21.469 8.07 1 94.06 78 ILE A O 1
ATOM 637 N N . ASP A 1 79 ? 10.508 23.266 8.148 1 90.44 79 ASP A N 1
ATOM 638 C CA . ASP A 1 79 ? 11.617 22.75 7.34 1 90.44 79 ASP A CA 1
ATOM 639 C C . ASP A 1 79 ? 12.922 23.469 7.699 1 90.44 79 ASP A C 1
ATOM 641 O O . ASP A 1 79 ? 13 24.688 7.648 1 90.44 79 ASP A O 1
ATOM 645 N N . ASN A 1 80 ? 13.945 22.703 8.125 1 81.75 80 ASN A N 1
ATOM 646 C CA . ASN A 1 80 ? 15.188 23.328 8.57 1 81.75 80 ASN A CA 1
ATOM 647 C C . ASN A 1 80 ? 16.125 23.594 7.402 1 81.75 80 ASN A C 1
ATOM 649 O O . ASN A 1 80 ? 17.219 24.125 7.59 1 81.75 80 ASN A O 1
ATOM 653 N N . SER A 1 81 ? 15.914 22.969 6.262 1 67.06 81 SER A N 1
ATOM 654 C CA . SER A 1 81 ? 16.797 23.172 5.113 1 67.06 81 SER A CA 1
ATOM 655 C C . SER A 1 81 ? 16.484 24.469 4.387 1 67.06 81 SER A C 1
ATOM 657 O O . SER A 1 81 ? 17.172 24.844 3.445 1 67.06 81 SER A O 1
ATOM 659 N N . ILE A 1 82 ? 15.336 24.906 4.711 1 55.53 82 ILE A N 1
ATOM 660 C CA . ILE A 1 82 ? 14.906 26.062 3.916 1 55.53 82 ILE A CA 1
ATOM 661 C C . ILE A 1 82 ? 15.945 27.172 4.031 1 55.53 82 ILE A C 1
ATOM 663 O O . ILE A 1 82 ? 16.234 27.641 5.133 1 55.53 82 ILE A O 1
ATOM 667 N N . TYR A 1 83 ? 17.047 27.094 3.357 1 48.38 83 TYR A N 1
ATOM 668 C CA . TYR A 1 83 ? 17.641 28.406 3.17 1 48.38 83 TYR A CA 1
ATOM 669 C C . TYR A 1 83 ? 16.562 29.5 3.205 1 48.38 83 TYR A C 1
ATOM 671 O O . TYR A 1 83 ? 15.383 29.219 3.006 1 48.38 83 TYR A O 1
ATOM 679 N N . MET A 1 84 ? 16.984 30.938 3.008 1 44.41 84 MET A N 1
ATOM 680 C CA . MET A 1 84 ? 16.094 32.094 2.949 1 44.41 84 MET A CA 1
ATOM 681 C C . MET A 1 84 ? 14.828 31.766 2.162 1 44.41 84 MET A C 1
ATOM 683 O O . MET A 1 84 ? 14.859 31.703 0.931 1 44.41 84 MET A O 1
ATOM 687 N N . ASN A 1 85 ? 14.203 30.703 2.225 1 44.56 85 ASN A N 1
ATOM 688 C CA . ASN A 1 85 ? 12.922 30.469 1.574 1 44.56 85 ASN A CA 1
ATOM 689 C C . ASN A 1 85 ? 12.195 31.797 1.309 1 44.56 85 ASN A C 1
ATOM 691 O O . ASN A 1 85 ? 11.484 32.312 2.178 1 44.56 85 ASN A O 1
ATOM 695 N N . GLN A 1 86 ? 12.906 32.688 0.976 1 41.56 86 GLN A N 1
ATOM 696 C CA . GLN A 1 86 ? 12.383 33.875 0.319 1 41.56 86 GLN A CA 1
ATOM 697 C C . GLN A 1 86 ? 11.172 33.531 -0.545 1 41.56 86 GLN A C 1
ATOM 699 O O . GLN A 1 86 ? 10.242 34.344 -0.659 1 41.56 86 GLN A O 1
ATOM 704 N N . VAL A 1 87 ? 11.352 32.5 -1.259 1 43.53 87 VAL A N 1
ATOM 705 C CA . VAL A 1 87 ? 10.32 32.281 -2.266 1 43.53 87 VAL A CA 1
ATOM 706 C C . VAL A 1 87 ? 9.016 31.875 -1.587 1 43.53 87 VAL A C 1
ATOM 708 O O . VAL A 1 87 ? 7.93 32.281 -2.021 1 43.53 87 VAL A O 1
ATOM 711 N N . ALA A 1 88 ? 9.07 30.906 -0.653 1 46.09 88 ALA A N 1
ATOM 712 C CA . ALA A 1 88 ? 7.793 30.5 -0.074 1 46.09 88 ALA A CA 1
ATOM 713 C C . ALA A 1 88 ? 7.078 31.688 0.561 1 46.09 88 ALA A C 1
ATOM 715 O O . ALA A 1 88 ? 5.844 31.734 0.598 1 46.09 88 ALA A O 1
ATOM 716 N N . MET A 1 89 ? 7.945 32.5 1.148 1 44 89 MET A N 1
ATOM 717 C CA . MET A 1 89 ? 7.371 33.656 1.788 1 44 89 MET A CA 1
ATOM 718 C C . MET A 1 89 ? 6.59 34.5 0.783 1 44 89 MET A C 1
ATOM 720 O O . MET A 1 89 ? 5.586 35.125 1.134 1 44 89 MET A O 1
ATOM 724 N N . ASN A 1 90 ? 7.312 34.656 -0.329 1 44.25 90 ASN A N 1
ATOM 725 C CA . ASN A 1 90 ? 6.648 35.625 -1.178 1 44.25 90 ASN A CA 1
ATOM 726 C C . ASN A 1 90 ? 5.297 35.125 -1.669 1 44.25 90 ASN A C 1
ATOM 728 O O . ASN A 1 90 ? 4.398 35.906 -1.964 1 44.25 90 ASN A O 1
ATOM 732 N N . ASP A 1 91 ? 5.328 33.812 -2.016 1 44.22 91 ASP A N 1
ATOM 733 C CA . ASP A 1 91 ? 4.125 33.469 -2.762 1 44.22 91 ASP A CA 1
ATOM 734 C C . ASP A 1 91 ? 2.99 33.062 -1.818 1 44.22 91 ASP A C 1
ATOM 736 O O . ASP A 1 91 ? 1.943 32.594 -2.262 1 44.22 91 ASP A O 1
ATOM 740 N N . ALA A 1 92 ? 3.314 32.812 -0.532 1 48.91 92 ALA A N 1
ATOM 741 C CA . ALA A 1 92 ? 2.154 32.531 0.311 1 48.91 92 ALA A CA 1
ATOM 742 C C . ALA A 1 92 ? 1.218 33.75 0.366 1 48.91 92 ALA A C 1
ATOM 744 O O . ALA A 1 92 ? 1.376 34.625 1.216 1 48.91 92 ALA A O 1
ATOM 745 N N . ASP A 1 93 ? 0.843 34.062 -0.723 1 50.84 93 ASP A N 1
ATOM 746 C CA . ASP A 1 93 ? -0.094 35.156 -0.804 1 50.84 93 ASP A CA 1
ATOM 747 C C . ASP A 1 93 ? -1.267 34.969 0.154 1 50.84 93 ASP A C 1
ATOM 749 O O . ASP A 1 93 ? -2.121 35.844 0.287 1 50.84 93 ASP A O 1
ATOM 753 N N . SER A 1 94 ? -1.501 33.594 0.464 1 61.59 94 SER A N 1
ATOM 754 C CA . SER A 1 94 ? -2.701 33.562 1.295 1 61.59 94 SER A CA 1
ATOM 755 C C . SER A 1 94 ? -2.355 33.75 2.77 1 61.59 94 SER A C 1
ATOM 757 O O . SER A 1 94 ? -1.312 33.281 3.229 1 61.59 94 SER A O 1
ATOM 759 N N . ASP A 1 95 ? -2.896 34.688 3.49 1 71.56 95 ASP A N 1
ATOM 760 C CA . ASP A 1 95 ? -2.709 35.188 4.848 1 71.56 95 ASP A CA 1
ATOM 761 C C . ASP A 1 95 ? -2.656 34.031 5.855 1 71.56 95 ASP A C 1
ATOM 763 O O . ASP A 1 95 ? -2.098 34.188 6.945 1 71.56 95 ASP A O 1
ATOM 767 N N . ASN A 1 96 ? -2.945 32.719 5.43 1 88.62 96 ASN A N 1
ATOM 768 C CA . ASN A 1 96 ? -3.043 31.703 6.477 1 88.62 96 ASN A CA 1
ATOM 769 C C . ASN A 1 96 ? -1.99 30.609 6.301 1 88.62 96 ASN A C 1
ATOM 771 O O . ASN A 1 96 ? -2.072 29.547 6.934 1 88.62 96 ASN A O 1
ATOM 775 N N . ILE A 1 97 ? -0.938 30.797 5.465 1 91.62 97 ILE A N 1
ATOM 776 C CA . ILE A 1 97 ? 0.126 29.812 5.266 1 91.62 97 ILE A CA 1
ATOM 777 C C . ILE A 1 97 ? 1.459 30.406 5.727 1 91.62 97 ILE A C 1
ATOM 779 O O . ILE A 1 97 ? 1.83 31.5 5.32 1 91.62 97 ILE A O 1
ATOM 783 N N . LYS A 1 98 ? 2.156 29.75 6.539 1 90.75 98 LYS A N 1
ATOM 784 C CA . LYS A 1 98 ? 3.459 30.172 7.051 1 90.75 98 LYS A CA 1
ATOM 785 C C . LYS A 1 98 ? 4.469 29.016 6.984 1 90.75 98 LYS A C 1
ATOM 787 O O . LYS A 1 98 ? 4.137 27.875 7.301 1 90.75 98 LYS A O 1
ATOM 792 N N . ILE A 1 99 ? 5.609 29.266 6.547 1 90.06 99 ILE A N 1
ATOM 793 C CA . ILE A 1 99 ? 6.703 28.312 6.586 1 90.06 99 ILE A CA 1
ATOM 794 C C . ILE A 1 99 ? 7.746 28.766 7.609 1 90.06 99 ILE A C 1
ATOM 796 O O . ILE A 1 99 ? 8.273 29.875 7.52 1 90.06 99 ILE A O 1
ATOM 800 N N . ILE A 1 100 ? 8.008 27.922 8.531 1 89.12 100 ILE A N 1
ATOM 801 C CA . ILE A 1 100 ? 8.938 28.234 9.609 1 89.12 100 ILE A CA 1
ATOM 802 C C . ILE A 1 100 ? 10.25 27.469 9.391 1 89.12 100 ILE A C 1
ATOM 804 O O . ILE A 1 100 ? 10.242 26.266 9.148 1 89.12 100 ILE A O 1
ATOM 808 N N . SER A 1 101 ? 11.352 28.172 9.398 1 89.12 101 SER A N 1
ATOM 809 C CA . SER A 1 101 ? 12.664 27.547 9.344 1 89.12 101 SER A CA 1
ATOM 810 C C . SER A 1 101 ? 13.117 27.078 10.719 1 89.12 101 SER A C 1
ATOM 812 O O . SER A 1 101 ? 13.711 27.844 11.477 1 89.12 101 SER A O 1
ATOM 814 N N . GLU A 1 102 ? 12.867 25.906 11.062 1 90.12 102 GLU A N 1
ATOM 815 C CA . GLU A 1 102 ? 13.18 25.328 12.367 1 90.12 102 GLU A CA 1
ATOM 816 C C . GLU A 1 102 ? 13.359 23.812 12.273 1 90.12 102 GLU A C 1
ATOM 818 O O . GLU A 1 102 ? 12.789 23.172 11.383 1 90.12 102 GLU A O 1
ATOM 823 N N . ASP A 1 103 ? 14.227 23.297 13.094 1 92.56 103 ASP A N 1
ATOM 824 C CA . ASP A 1 103 ? 14.336 21.844 13.25 1 92.56 103 ASP A CA 1
ATOM 825 C C . ASP A 1 103 ? 13.102 21.281 13.938 1 92.56 103 ASP A C 1
ATOM 827 O O . ASP A 1 103 ? 12.719 21.719 15.016 1 92.56 103 ASP A O 1
ATOM 831 N N . VAL A 1 104 ? 12.523 20.312 13.305 1 94.88 104 VAL A N 1
ATOM 832 C CA . 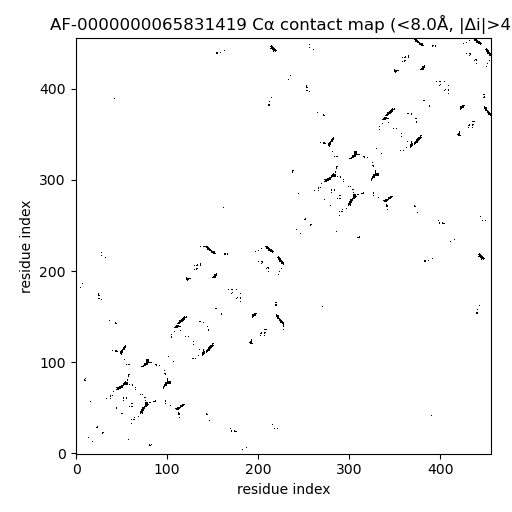VAL A 1 104 ? 11.289 19.734 13.836 1 94.88 104 VAL A CA 1
ATOM 833 C C . VAL A 1 104 ? 11.547 19.125 15.211 1 94.88 104 VAL A C 1
ATOM 835 O O . VAL A 1 104 ? 10.641 19.062 16.047 1 94.88 104 VAL A O 1
ATOM 838 N N . GLN A 1 105 ? 12.727 18.672 15.469 1 94.5 105 GLN A N 1
ATOM 839 C CA . GLN A 1 105 ? 13.094 18.062 16.75 1 94.5 105 GLN A CA 1
ATOM 840 C C . GLN A 1 105 ? 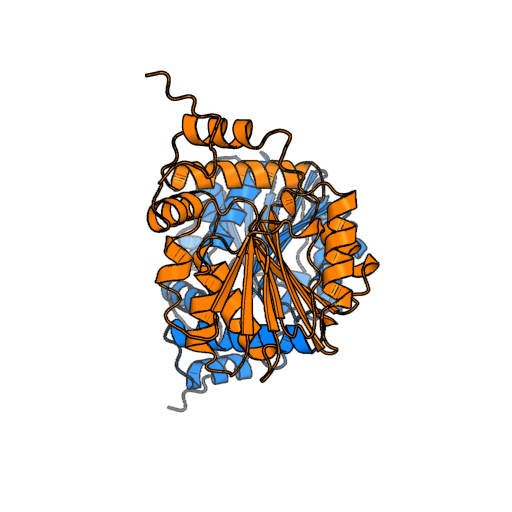12.977 19.078 17.891 1 94.5 105 GLN A C 1
ATOM 842 O O . GLN A 1 105 ? 12.867 18.688 19.047 1 94.5 105 GLN A O 1
ATOM 847 N N . ASP A 1 106 ? 12.961 20.359 17.562 1 93.81 106 ASP A N 1
ATOM 848 C CA . ASP A 1 106 ? 12.891 21.422 18.547 1 93.81 106 ASP A CA 1
ATOM 849 C C . ASP A 1 106 ? 11.531 22.125 18.484 1 93.81 106 ASP A C 1
ATOM 851 O O . ASP A 1 106 ? 11.305 23.094 19.219 1 93.81 106 ASP A O 1
ATOM 855 N N . PHE A 1 107 ? 10.711 21.656 17.672 1 95.69 107 PHE A N 1
ATOM 856 C CA . PHE A 1 107 ? 9.438 22.328 17.438 1 95.69 107 PHE A CA 1
ATOM 857 C C . PHE A 1 107 ? 8.336 21.734 18.312 1 95.69 107 PHE A C 1
ATOM 859 O O . PHE A 1 107 ? 8.281 20.516 18.5 1 95.69 107 PHE A O 1
ATOM 866 N N . LYS A 1 108 ? 7.496 22.578 18.812 1 97.5 108 LYS A N 1
ATOM 867 C CA . LYS A 1 108 ? 6.355 22.141 19.594 1 97.5 108 LYS A CA 1
ATOM 868 C C . LYS A 1 108 ? 5.047 22.328 18.844 1 97.5 108 LYS A C 1
ATOM 870 O O . LYS A 1 108 ? 4.68 23.453 18.5 1 97.5 108 LYS A O 1
ATOM 875 N N . PHE A 1 109 ? 4.332 21.25 18.594 1 98.44 109 PHE A N 1
ATOM 876 C CA . PHE A 1 109 ? 3.033 21.312 17.938 1 98.44 109 PHE A CA 1
ATOM 877 C C . PHE A 1 109 ? 1.936 21.672 18.938 1 98.44 109 PHE A C 1
ATOM 879 O O . PHE A 1 109 ? 1.957 21.203 20.078 1 98.44 109 PHE A O 1
ATOM 886 N N . THR A 1 110 ? 0.982 22.531 18.516 1 98.44 110 THR A N 1
ATOM 887 C CA . THR A 1 110 ? -0.14 22.922 19.359 1 98.44 110 THR A CA 1
ATOM 888 C C . THR A 1 110 ? -1.426 23.031 18.547 1 98.44 110 THR A C 1
ATOM 890 O O . THR A 1 110 ? -1.398 23.453 17.391 1 98.44 110 THR A O 1
ATOM 893 N N . ASN A 1 111 ? -2.547 22.594 19.156 1 98.62 111 ASN A N 1
ATOM 894 C CA . ASN A 1 111 ? -3.877 22.75 18.578 1 98.62 111 ASN A CA 1
ATOM 895 C C . ASN A 1 111 ? -3.943 22.203 17.156 1 98.62 111 ASN A C 1
ATOM 897 O O . ASN A 1 111 ? -4.5 22.844 16.266 1 98.62 111 ASN A O 1
ATOM 901 N N . ALA A 1 112 ? -3.324 21.062 16.953 1 98.88 112 ALA A N 1
ATOM 902 C CA . ALA A 1 112 ? -3.217 20.516 15.609 1 98.88 112 ALA A CA 1
ATOM 903 C C . ALA A 1 112 ? -4.379 19.562 15.312 1 98.88 112 ALA A C 1
ATOM 905 O O . ALA A 1 112 ? -4.68 18.672 16.109 1 98.88 112 ALA A O 1
ATOM 906 N N . SER A 1 113 ? -5.031 19.766 14.227 1 98.75 113 SER A N 1
ATOM 907 C CA . SER A 1 113 ? -6.051 18.812 13.797 1 98.75 113 SER A CA 1
ATOM 908 C C . SER A 1 113 ? -5.492 17.828 12.781 1 98.75 113 SER A C 1
ATOM 910 O O . SER A 1 113 ? -6.043 16.734 12.602 1 98.75 113 SER A O 1
ATOM 912 N N . TYR A 1 114 ? -4.414 18.266 12.117 1 98.56 114 TYR A N 1
ATOM 913 C CA . TYR A 1 114 ? -3.824 17.453 11.055 1 98.56 114 TYR A CA 1
ATOM 914 C C . TYR A 1 114 ? -2.336 17.75 10.906 1 98.56 114 TYR A C 1
ATOM 916 O O . TYR A 1 114 ? -1.932 18.906 10.82 1 98.56 114 TYR A O 1
ATOM 924 N N . ILE A 1 115 ? -1.514 16.734 10.977 1 98.94 115 ILE A N 1
ATOM 925 C CA . ILE A 1 115 ? -0.071 16.859 10.805 1 98.94 115 ILE A CA 1
ATOM 926 C C . ILE A 1 115 ? 0.415 15.867 9.75 1 98.94 115 ILE A C 1
ATOM 928 O O . ILE A 1 115 ? 0.004 14.703 9.75 1 98.94 115 ILE A O 1
ATOM 932 N N . THR A 1 116 ? 1.231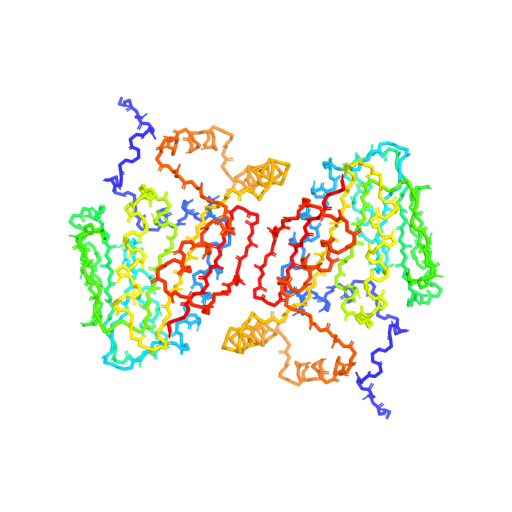 16.328 8.867 1 98.75 116 THR A N 1
ATOM 933 C CA . THR A 1 116 ? 1.778 15.445 7.84 1 98.75 116 THR A CA 1
ATOM 934 C C . THR A 1 116 ? 3.301 15.406 7.918 1 98.75 116 THR A C 1
ATOM 936 O O . THR A 1 116 ? 3.934 16.375 8.32 1 98.75 116 THR A O 1
ATOM 939 N N . SER A 1 117 ? 3.885 14.352 7.645 1 98.38 117 SER A N 1
ATOM 940 C CA . SER A 1 117 ? 5.305 14.141 7.387 1 98.38 117 SER A CA 1
ATOM 941 C C . SER A 1 117 ? 5.52 13.227 6.184 1 98.38 117 SER A C 1
ATOM 943 O O . SER A 1 117 ? 5.363 12.008 6.293 1 98.38 117 SER A O 1
ATOM 945 N N . ILE A 1 118 ? 5.879 13.812 5.117 1 97.06 118 ILE A N 1
ATOM 946 C CA . ILE A 1 118 ? 6.039 13.055 3.881 1 97.06 118 ILE A CA 1
ATOM 947 C C . ILE A 1 118 ? 7.523 12.93 3.537 1 97.06 118 ILE A C 1
ATOM 949 O O . ILE A 1 118 ? 8.141 13.898 3.08 1 97.06 118 ILE A O 1
ATOM 953 N N . LEU A 1 119 ? 8.062 11.695 3.754 1 94.75 119 LEU A N 1
ATOM 954 C CA . LEU A 1 119 ? 9.438 11.352 3.416 1 94.75 119 LEU A CA 1
ATOM 955 C C . LEU A 1 119 ? 10.422 12.273 4.129 1 94.75 119 LEU A C 1
ATOM 957 O O . LEU A 1 119 ? 11.359 12.781 3.516 1 94.75 119 LEU A O 1
ATOM 961 N N . THR A 1 120 ? 10.172 12.523 5.406 1 94.69 120 THR A N 1
ATOM 962 C CA . THR A 1 120 ? 10.992 13.469 6.152 1 94.69 120 THR A CA 1
ATOM 963 C C . THR A 1 120 ? 11.594 12.812 7.387 1 94.69 120 THR A C 1
ATOM 965 O O . THR A 1 120 ? 12.812 12.852 7.586 1 94.69 120 THR A O 1
ATOM 968 N N . LEU A 1 121 ? 10.82 12.133 8.203 1 95.56 121 LEU A N 1
ATOM 969 C CA . LEU A 1 121 ? 11.273 11.602 9.484 1 95.56 121 LEU A CA 1
ATOM 970 C C . LEU A 1 121 ? 12.328 10.508 9.273 1 95.56 121 LEU A C 1
ATOM 972 O O . LEU A 1 121 ? 13.117 10.227 10.18 1 95.56 121 LEU A O 1
ATOM 976 N N . GLN A 1 122 ? 12.305 9.922 8.102 1 92.69 122 GLN A N 1
ATOM 977 C CA . GLN A 1 122 ? 13.25 8.859 7.77 1 92.69 122 GLN A CA 1
ATOM 978 C C . GLN A 1 122 ? 14.688 9.359 7.84 1 92.69 122 GLN A C 1
ATOM 980 O O . GLN A 1 122 ? 15.625 8.562 7.863 1 92.69 122 GLN A O 1
ATOM 985 N N . PHE A 1 123 ? 14.906 10.625 7.898 1 90.38 123 PHE A N 1
ATOM 986 C CA . PHE A 1 123 ? 16.25 11.195 7.926 1 90.38 123 PHE A CA 1
ATOM 987 C C . PHE A 1 123 ? 16.656 11.547 9.352 1 90.38 123 PHE A C 1
ATOM 989 O O . PHE A 1 123 ? 17.781 11.977 9.594 1 90.38 123 PHE A O 1
ATOM 996 N N . ILE A 1 124 ? 15.805 11.43 10.273 1 91.88 124 ILE A N 1
ATOM 997 C CA . ILE A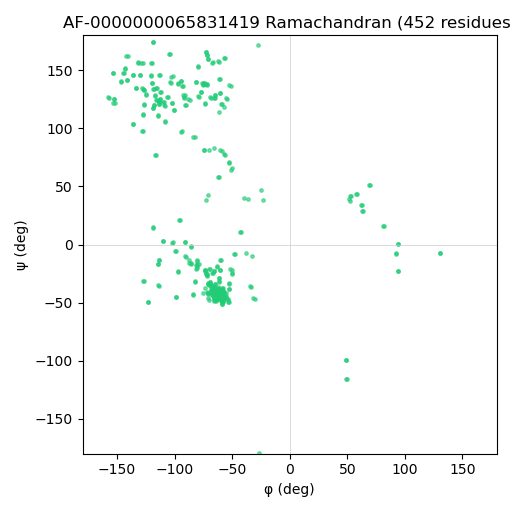 1 124 ? 16.062 11.664 11.688 1 91.88 124 ILE A CA 1
ATOM 998 C C . ILE A 1 124 ? 16.453 10.352 12.367 1 91.88 124 ILE A C 1
ATOM 1000 O O . ILE A 1 124 ? 15.859 9.305 12.094 1 91.88 124 ILE A O 1
ATOM 1004 N N . ASN A 1 125 ? 17.438 10.406 13.172 1 91.94 125 ASN A N 1
ATOM 1005 C CA . ASN A 1 125 ? 17.812 9.188 13.875 1 91.94 125 ASN A CA 1
ATOM 1006 C C . ASN A 1 125 ? 16.656 8.609 14.68 1 91.94 125 ASN A C 1
ATOM 1008 O O . ASN A 1 125 ? 15.719 9.336 15.031 1 91.94 125 ASN A O 1
ATOM 1012 N N . ILE A 1 126 ? 16.734 7.367 15.016 1 93.38 126 ILE A N 1
ATOM 1013 C CA . ILE A 1 126 ? 15.609 6.613 15.539 1 93.38 126 ILE A CA 1
ATOM 1014 C C . ILE A 1 126 ? 15.172 7.199 16.875 1 93.38 126 ILE A C 1
ATOM 1016 O O . ILE A 1 126 ? 13.977 7.391 17.109 1 93.38 126 ILE A O 1
ATOM 1020 N N . GLU A 1 127 ? 16.062 7.445 17.781 1 93.69 127 GLU A N 1
ATOM 1021 C CA . GLU A 1 127 ? 15.742 7.984 19.109 1 93.69 127 GLU A CA 1
ATOM 1022 C C . GLU A 1 127 ? 15.023 9.328 18.984 1 93.69 127 GLU A C 1
ATOM 1024 O O . GLU A 1 127 ? 14 9.547 19.641 1 93.69 127 GLU A O 1
ATOM 1029 N N . ASP A 1 128 ? 15.539 10.203 18.203 1 95.5 128 ASP A N 1
ATOM 1030 C CA . ASP A 1 128 ? 14.938 11.516 18 1 95.5 128 ASP A CA 1
ATOM 1031 C C . ASP A 1 128 ? 13.625 11.414 17.234 1 95.5 128 ASP A C 1
ATOM 1033 O O . ASP A 1 128 ? 12.711 12.219 17.453 1 95.5 128 ASP A O 1
ATOM 1037 N N . ARG A 1 129 ? 13.57 10.461 16.391 1 96.62 129 ARG A N 1
ATOM 1038 C CA . ARG A 1 129 ? 12.344 10.195 15.656 1 96.62 129 ARG A CA 1
ATOM 1039 C C . ARG A 1 129 ? 11.203 9.836 16.594 1 96.62 129 ARG A C 1
ATOM 1041 O O . ARG A 1 129 ? 10.086 10.336 16.453 1 96.62 129 ARG A O 1
ATOM 1048 N N . GLU A 1 130 ? 11.461 8.977 17.531 1 97.38 130 GLU A N 1
ATOM 1049 C CA . GLU A 1 130 ? 10.469 8.594 18.531 1 97.38 130 GLU A CA 1
ATOM 1050 C C . GLU A 1 130 ? 10 9.805 19.328 1 97.38 130 GLU A C 1
ATOM 1052 O O . GLU A 1 130 ? 8.805 9.961 19.594 1 97.38 130 GLU A O 1
ATOM 1057 N N . LYS A 1 131 ? 10.922 10.664 19.719 1 97.88 131 LYS A N 1
ATOM 1058 C CA . LYS A 1 131 ? 10.578 11.883 20.453 1 97.88 131 LYS A CA 1
ATOM 1059 C C . LYS A 1 131 ? 9.695 12.805 19.609 1 97.88 131 LYS A C 1
ATOM 1061 O O . LYS A 1 131 ? 8.734 13.383 20.125 1 97.88 131 LYS A O 1
ATOM 1066 N N . THR A 1 132 ? 10.07 12.938 18.359 1 98.31 132 THR A N 1
ATOM 1067 C CA . THR A 1 132 ? 9.305 13.789 17.453 1 98.31 132 THR A CA 1
ATOM 1068 C C . THR A 1 132 ? 7.871 13.273 17.312 1 98.31 132 THR A C 1
ATOM 1070 O O . THR A 1 132 ? 6.922 14.062 17.359 1 98.31 132 THR A O 1
ATOM 1073 N N . ILE A 1 133 ? 7.715 11.977 17.172 1 98.69 133 ILE A N 1
ATOM 1074 C CA . ILE A 1 133 ? 6.391 11.375 17.016 1 98.69 133 ILE A CA 1
ATOM 1075 C C . ILE A 1 133 ? 5.59 11.562 18.297 1 98.69 133 ILE A C 1
ATOM 1077 O O . ILE A 1 133 ? 4.383 11.828 18.25 1 98.69 133 ILE A O 1
ATOM 1081 N N . LYS A 1 134 ? 6.219 11.414 19.406 1 98.5 134 LYS A N 1
ATOM 1082 C CA . LYS A 1 134 ? 5.555 11.688 20.688 1 98.5 134 LYS A CA 1
ATOM 1083 C C . LYS A 1 134 ? 5.078 13.141 20.75 1 98.5 134 LYS A C 1
ATOM 1085 O O . LYS A 1 134 ? 3.965 13.414 21.203 1 98.5 134 LYS A O 1
ATOM 1090 N N . ASN A 1 135 ? 5.945 14.07 20.375 1 98.56 135 ASN A N 1
ATOM 1091 C CA . ASN A 1 135 ? 5.59 15.484 20.312 1 98.56 135 ASN A CA 1
ATOM 1092 C C . ASN A 1 135 ? 4.398 15.719 19.375 1 98.56 135 ASN A C 1
ATOM 1094 O O . ASN A 1 135 ? 3.523 16.531 19.672 1 98.56 135 ASN A O 1
ATOM 1098 N N . VAL A 1 136 ? 4.355 15.023 18.234 1 98.81 136 VAL A N 1
ATOM 1099 C CA . VAL A 1 136 ? 3.238 15.078 17.297 1 98.81 136 VAL A CA 1
ATOM 1100 C C . VAL A 1 136 ? 1.956 14.641 18 1 98.81 136 VAL A C 1
ATOM 1102 O O . VAL A 1 136 ? 0.937 15.328 17.938 1 98.81 136 VAL A O 1
ATOM 1105 N N . TYR A 1 137 ? 2.027 13.484 18.656 1 98.88 137 TYR A N 1
ATOM 1106 C CA . TYR A 1 137 ? 0.866 12.961 19.375 1 98.88 137 TYR A CA 1
ATOM 1107 C C . TYR A 1 137 ? 0.361 13.961 20.406 1 98.88 137 TYR A C 1
ATOM 1109 O O . TYR A 1 137 ? -0.843 14.211 20.5 1 98.88 137 TYR A O 1
ATOM 1117 N N . GLN A 1 138 ? 1.28 14.531 21.172 1 98.62 138 GLN A N 1
ATOM 1118 C CA . GLN A 1 138 ? 0.926 15.484 22.234 1 98.62 138 GLN A CA 1
ATOM 1119 C C . GLN A 1 138 ? 0.302 16.75 21.641 1 98.62 138 GLN A C 1
ATOM 1121 O O . GLN A 1 138 ? -0.59 17.344 22.25 1 98.62 138 GLN A O 1
ATOM 1126 N N . GLY A 1 139 ? 0.716 17.188 20.484 1 98.75 139 GLY A N 1
ATOM 1127 C CA . GLY A 1 139 ? 0.257 18.406 19.859 1 98.75 139 GLY A CA 1
ATOM 1128 C C . GLY A 1 139 ? -1.07 18.266 19.141 1 98.75 139 GLY A C 1
ATOM 1129 O O . GLY A 1 139 ? -1.758 19.25 18.875 1 98.75 139 GLY A O 1
ATOM 1130 N N . LEU A 1 140 ? -1.414 17.031 18.812 1 98.81 140 LEU A N 1
ATOM 1131 C CA . LEU A 1 140 ? -2.668 16.766 18.109 1 98.81 140 LEU A CA 1
ATOM 1132 C C . LEU A 1 140 ? -3.857 16.922 19.062 1 98.81 140 LEU A C 1
ATOM 1134 O O . LEU A 1 140 ? -3.797 16.5 20.219 1 98.81 140 LEU A O 1
ATOM 1138 N N . ASN A 1 141 ? -4.906 17.547 18.578 1 98.62 141 ASN A N 1
ATOM 1139 C CA . ASN A 1 141 ? -6.188 17.516 19.281 1 98.62 141 ASN A CA 1
ATOM 1140 C C . ASN A 1 141 ? -6.801 16.125 19.297 1 98.62 141 ASN A C 1
ATOM 1142 O O . ASN A 1 141 ? -6.465 15.289 18.453 1 98.62 141 ASN A O 1
ATOM 1146 N N . LYS A 1 142 ? -7.68 15.875 20.266 1 97.94 142 LYS A N 1
ATOM 1147 C CA . LYS A 1 142 ? -8.445 14.633 20.219 1 97.94 142 LYS A CA 1
ATOM 1148 C C . LYS A 1 142 ? -9.195 14.508 18.891 1 97.94 142 LYS A C 1
ATOM 1150 O O . LYS A 1 142 ? -9.875 15.445 18.469 1 97.94 142 LYS A O 1
ATOM 1155 N N . GLY A 1 143 ? -8.984 13.391 18.203 1 97.38 143 GLY A N 1
ATOM 1156 C CA . GLY A 1 143 ? -9.609 13.188 16.922 1 97.38 143 GLY A CA 1
ATOM 1157 C C . GLY A 1 143 ? -8.75 13.648 15.75 1 97.38 143 GLY A C 1
ATOM 1158 O O . GLY A 1 143 ? -9.102 13.422 14.594 1 97.38 143 GLY A O 1
ATOM 1159 N N . GLY A 1 144 ? -7.617 14.32 16.062 1 98.5 144 GLY A N 1
ATOM 1160 C CA . GLY A 1 144 ? -6.695 14.742 15.016 1 98.5 144 GLY A CA 1
ATOM 1161 C C . GLY A 1 144 ? -5.906 13.594 14.414 1 98.5 144 GLY A C 1
ATOM 1162 O O . GLY A 1 144 ? -5.883 12.492 14.969 1 98.5 144 GLY A O 1
ATOM 1163 N N . ALA A 1 145 ? -5.273 13.852 13.266 1 98.81 145 ALA A N 1
ATOM 1164 C CA . ALA A 1 145 ? -4.605 12.766 12.555 1 98.81 145 ALA A CA 1
ATOM 1165 C C . ALA A 1 145 ? -3.178 13.148 12.188 1 98.81 145 ALA A C 1
ATOM 1167 O O . ALA A 1 145 ? -2.883 14.32 11.953 1 98.81 145 ALA A O 1
ATOM 1168 N N . PHE A 1 146 ? -2.383 12.133 12.227 1 98.94 146 PHE A N 1
ATOM 1169 C CA . PHE A 1 146 ? -1.016 12.203 11.727 1 98.94 146 PHE A CA 1
ATOM 1170 C C . PHE A 1 146 ? -0.84 11.32 10.5 1 98.94 146 PHE A C 1
ATOM 1172 O O . PHE A 1 146 ? -1.149 10.125 10.547 1 98.94 146 PHE A O 1
ATOM 1179 N N . ILE A 1 147 ? -0.401 11.898 9.367 1 98.88 147 ILE A N 1
ATOM 1180 C CA . ILE A 1 147 ? -0.072 11.156 8.156 1 98.88 147 ILE A CA 1
ATOM 1181 C C . ILE A 1 147 ? 1.443 11.016 8.031 1 98.88 147 ILE A C 1
ATOM 1183 O O . ILE A 1 147 ? 2.164 12.016 8 1 98.88 147 ILE A O 1
ATOM 1187 N N . LEU A 1 148 ? 1.847 9.82 7.973 1 98.81 148 LEU A N 1
ATOM 1188 C CA . LEU A 1 148 ? 3.266 9.508 7.848 1 98.81 148 LEU A CA 1
ATOM 1189 C C . LEU A 1 148 ? 3.545 8.75 6.555 1 98.81 148 LEU A C 1
ATOM 1191 O O . LEU A 1 148 ? 2.971 7.688 6.316 1 98.81 148 LEU A O 1
ATOM 1195 N N . VAL A 1 149 ? 4.32 9.281 5.645 1 98.38 149 VAL A N 1
ATOM 1196 C CA . VAL A 1 149 ? 4.793 8.602 4.441 1 98.38 149 VAL A CA 1
ATOM 1197 C C . VAL A 1 149 ? 6.301 8.398 4.523 1 98.38 149 VAL A C 1
ATOM 1199 O O . VAL A 1 149 ? 7.055 9.352 4.75 1 98.38 149 VAL A O 1
ATOM 1202 N N . GLU A 1 150 ? 6.762 7.152 4.367 1 97.44 150 GLU A N 1
ATOM 1203 C CA . GLU A 1 150 ? 8.172 6.805 4.555 1 97.44 150 GLU A CA 1
ATOM 1204 C C . GLU A 1 150 ? 8.617 5.75 3.547 1 97.44 150 GLU A C 1
ATOM 1206 O O . GLU A 1 150 ? 7.789 5.008 3.012 1 97.44 150 GLU A O 1
ATOM 1211 N N . LYS A 1 151 ? 9.883 5.793 3.23 1 96.5 151 LYS A N 1
ATOM 1212 C CA . LYS A 1 151 ? 10.5 4.602 2.656 1 96.5 151 LYS A CA 1
ATOM 1213 C C . LYS A 1 151 ? 10.742 3.539 3.725 1 96.5 151 LYS A C 1
ATOM 1215 O O . LYS A 1 151 ? 11.18 3.857 4.836 1 96.5 151 LYS A O 1
ATOM 1220 N N . VAL A 1 152 ? 10.469 2.26 3.434 1 97.75 152 VAL A N 1
ATOM 1221 C CA . VAL A 1 152 ? 10.57 1.233 4.465 1 97.75 152 VAL A CA 1
ATOM 1222 C C . VAL A 1 152 ? 11.359 0.041 3.938 1 97.75 152 VAL A C 1
ATOM 1224 O O . VAL A 1 152 ? 11.461 -0.157 2.725 1 97.75 152 VAL A O 1
ATOM 1227 N N . ASN A 1 153 ? 11.922 -0.699 4.887 1 96.5 153 ASN A N 1
ATOM 1228 C CA . ASN A 1 153 ? 12.492 -2.01 4.598 1 96.5 153 ASN A CA 1
ATOM 1229 C C . ASN A 1 153 ? 11.414 -3.086 4.516 1 96.5 153 ASN A C 1
ATOM 1231 O O . ASN A 1 153 ? 10.32 -2.922 5.059 1 96.5 153 ASN A O 1
ATOM 1235 N N . GLY A 1 154 ? 11.742 -4.152 3.717 1 97.44 154 GLY A N 1
ATOM 1236 C CA . GLY A 1 154 ? 10.875 -5.32 3.77 1 97.44 154 GLY A CA 1
ATOM 1237 C C . GLY A 1 154 ? 10.828 -5.961 5.145 1 97.44 154 GLY A C 1
ATOM 1238 O O . GLY A 1 154 ? 11.727 -5.758 5.965 1 97.44 154 GLY A O 1
ATOM 1239 N N . GLU A 1 155 ? 9.742 -6.695 5.395 1 97.62 155 GLU A N 1
ATOM 1240 C CA . GLU A 1 155 ? 9.531 -7.312 6.699 1 97.62 155 GLU A CA 1
ATOM 1241 C C . GLU A 1 155 ? 10.477 -8.484 6.918 1 97.62 155 GLU A C 1
ATOM 1243 O O . GLU A 1 155 ? 10.719 -8.891 8.055 1 97.62 155 GLU A O 1
ATOM 1248 N N . PHE A 1 156 ? 10.969 -9.164 5.863 1 95.88 156 PHE A N 1
ATOM 1249 C CA . PHE A 1 156 ? 11.945 -10.242 5.914 1 95.88 156 PHE A CA 1
ATOM 1250 C C . PHE A 1 156 ? 12.93 -10.133 4.754 1 95.88 156 PHE A C 1
ATOM 1252 O O . PHE A 1 156 ? 12.719 -9.352 3.822 1 95.88 156 PHE A O 1
ATOM 1259 N N . VAL A 1 157 ? 14.008 -10.742 4.793 1 94.31 157 VAL A N 1
ATOM 1260 C CA . VAL A 1 157 ? 15.156 -10.555 3.92 1 94.31 157 VAL A CA 1
ATOM 1261 C C . VAL A 1 157 ? 14.727 -10.664 2.459 1 94.31 157 VAL A C 1
ATOM 1263 O O . VAL A 1 157 ? 15.023 -9.781 1.649 1 94.31 157 VAL A O 1
ATOM 1266 N N . GLN A 1 158 ? 14.008 -11.656 2.066 1 94.5 158 GLN A N 1
ATOM 1267 C CA . GLN A 1 158 ? 13.633 -11.898 0.676 1 94.5 158 GLN A CA 1
ATOM 1268 C C . GLN A 1 158 ? 12.719 -10.789 0.15 1 94.5 158 GLN A C 1
ATOM 1270 O O . GLN A 1 158 ? 12.906 -10.312 -0.971 1 94.5 158 GLN A O 1
ATOM 1275 N N . SER A 1 159 ? 11.719 -10.398 0.958 1 96.69 159 SER A N 1
ATOM 1276 C CA . SER A 1 159 ? 10.844 -9.32 0.504 1 96.69 159 SER A CA 1
ATOM 1277 C C . SER A 1 159 ? 11.609 -8.016 0.365 1 96.69 159 SER A C 1
ATOM 1279 O O . SER A 1 159 ? 11.352 -7.227 -0.55 1 96.69 159 SER A O 1
ATOM 1281 N N . HIS A 1 160 ? 12.539 -7.766 1.265 1 96.19 160 HIS A N 1
ATOM 1282 C CA . HIS A 1 160 ? 13.375 -6.574 1.19 1 96.19 160 HIS A CA 1
ATOM 1283 C C . HIS A 1 160 ? 14.156 -6.531 -0.119 1 96.19 160 HIS A C 1
ATOM 1285 O O . HIS A 1 160 ? 14.188 -5.496 -0.793 1 96.19 160 HIS A O 1
ATOM 1291 N N . GLU A 1 161 ? 14.742 -7.617 -0.471 1 93.69 161 GLU A N 1
ATOM 1292 C CA . GLU A 1 161 ? 15.523 -7.707 -1.704 1 93.69 161 GLU A CA 1
ATOM 1293 C C . GLU A 1 161 ? 14.633 -7.504 -2.93 1 93.69 161 GLU A C 1
ATOM 1295 O O . GLU A 1 161 ? 15.008 -6.777 -3.857 1 93.69 161 GLU A O 1
ATOM 1300 N N . ILE A 1 162 ? 13.539 -8.156 -2.932 1 94.81 162 ILE A N 1
ATOM 1301 C CA . ILE A 1 162 ? 12.594 -8.055 -4.043 1 94.81 162 ILE A CA 1
ATOM 1302 C C . ILE A 1 162 ? 12.164 -6.598 -4.219 1 94.81 162 ILE A C 1
ATOM 1304 O O . ILE A 1 162 ? 12.227 -6.059 -5.328 1 94.81 162 ILE A O 1
ATOM 1308 N N . MET A 1 163 ? 11.773 -5.961 -3.141 1 96.5 163 MET A N 1
ATOM 1309 C CA . MET A 1 163 ? 11.312 -4.578 -3.188 1 96.5 163 MET A CA 1
ATOM 1310 C C . MET A 1 163 ? 12.414 -3.656 -3.707 1 96.5 163 MET A C 1
ATOM 1312 O O . MET A 1 163 ? 12.141 -2.746 -4.492 1 96.5 163 MET A O 1
ATOM 1316 N N . ASN A 1 164 ? 13.602 -3.873 -3.27 1 93.94 164 ASN A N 1
ATOM 1317 C CA . ASN A 1 164 ? 14.727 -3.061 -3.723 1 93.94 164 ASN A CA 1
ATOM 1318 C C . ASN A 1 164 ? 14.953 -3.203 -5.223 1 93.94 164 ASN A C 1
ATOM 1320 O O . ASN A 1 164 ? 15.227 -2.219 -5.91 1 93.94 164 ASN A O 1
ATOM 1324 N N . GLN A 1 165 ? 14.859 -4.387 -5.715 1 91.75 165 GLN A N 1
ATOM 1325 C CA . GLN A 1 165 ? 15.055 -4.613 -7.145 1 91.75 165 GLN A CA 1
ATOM 1326 C C . GLN A 1 165 ? 13.953 -3.945 -7.961 1 91.75 165 GLN A C 1
ATOM 1328 O O . GLN A 1 165 ? 14.219 -3.318 -8.984 1 91.75 165 GLN A O 1
ATOM 1333 N N . ILE A 1 166 ? 12.75 -4.156 -7.492 1 94.19 166 ILE A N 1
ATOM 1334 C CA . ILE A 1 166 ? 11.625 -3.535 -8.18 1 94.19 166 ILE A CA 1
ATOM 1335 C C . ILE A 1 166 ? 11.805 -2.02 -8.195 1 94.19 166 ILE A C 1
ATOM 1337 O O . ILE A 1 166 ? 11.547 -1.37 -9.219 1 94.19 166 ILE A O 1
ATOM 1341 N N . TYR A 1 167 ? 12.203 -1.469 -7.078 1 93.31 167 TYR A N 1
ATOM 1342 C CA . TYR A 1 167 ? 12.43 -0.031 -6.973 1 93.31 167 TYR A CA 1
ATOM 1343 C C . TYR A 1 167 ? 13.531 0.42 -7.922 1 93.31 167 TYR A C 1
ATOM 1345 O O . TYR A 1 167 ? 13.422 1.471 -8.555 1 93.31 167 TYR A O 1
ATOM 1353 N N . HIS A 1 168 ? 14.594 -0.353 -8.031 1 89.75 168 HIS A N 1
ATOM 1354 C CA . HIS A 1 168 ? 15.672 -0.061 -8.969 1 89.75 168 HIS A CA 1
ATOM 1355 C C . HIS A 1 168 ? 15.164 -0.025 -10.406 1 89.75 168 HIS A C 1
ATOM 1357 O O . HIS A 1 168 ? 15.484 0.892 -11.164 1 89.75 168 HIS A O 1
ATOM 1363 N N . ASP A 1 169 ? 14.383 -1.014 -10.766 1 88.19 169 ASP A N 1
ATOM 1364 C CA . ASP A 1 169 ? 13.789 -1.051 -12.102 1 88.19 169 ASP A CA 1
ATOM 1365 C C . ASP A 1 169 ? 12.914 0.177 -12.344 1 88.19 169 ASP A C 1
ATOM 1367 O O . ASP A 1 169 ? 12.906 0.731 -13.445 1 88.19 169 ASP A O 1
ATOM 1371 N N . PHE A 1 170 ? 12.18 0.539 -11.344 1 90.25 170 PHE A N 1
ATOM 1372 C CA . PHE A 1 170 ? 11.32 1.718 -11.43 1 90.25 170 PHE A CA 1
ATOM 1373 C C . PHE A 1 170 ? 12.141 2.957 -11.773 1 90.25 170 PHE A C 1
ATOM 1375 O O . PHE A 1 170 ? 11.758 3.744 -12.633 1 90.25 170 PHE A O 1
ATOM 1382 N N . LYS A 1 171 ? 13.234 3.141 -11.094 1 86.56 171 LYS A N 1
ATOM 1383 C CA . LYS A 1 171 ? 14.094 4.305 -11.312 1 86.56 171 LYS A CA 1
ATOM 1384 C C . LYS A 1 171 ? 14.633 4.324 -12.742 1 86.56 171 LYS A C 1
ATOM 1386 O O . LYS A 1 171 ? 14.68 5.379 -13.375 1 86.56 171 LYS A O 1
ATOM 1391 N N . LEU A 1 172 ? 14.945 3.191 -13.258 1 82.81 172 LEU A N 1
ATOM 1392 C CA . LEU A 1 172 ? 15.469 3.08 -14.609 1 82.81 172 LEU A CA 1
ATOM 1393 C C . LEU A 1 172 ? 14.391 3.375 -15.641 1 82.81 172 LEU A C 1
ATOM 1395 O O . LEU A 1 172 ? 14.641 4.066 -16.625 1 82.81 172 LEU A O 1
ATOM 1399 N N . GLU A 1 173 ? 13.242 2.877 -15.398 1 83.44 173 GLU A N 1
ATOM 1400 C CA . GLU A 1 173 ? 12.117 3.08 -16.312 1 83.44 173 GLU A CA 1
ATOM 1401 C C . GLU A 1 173 ? 11.695 4.547 -16.344 1 83.44 173 GLU A C 1
ATOM 1403 O O . GLU A 1 173 ? 11.109 5.004 -17.328 1 83.44 173 GLU A O 1
ATOM 1408 N N . ASN A 1 174 ? 11.992 5.215 -15.289 1 81.19 174 ASN A N 1
ATOM 1409 C CA . ASN A 1 174 ? 11.602 6.617 -15.219 1 81.19 174 ASN A CA 1
ATOM 1410 C C . ASN A 1 174 ? 12.742 7.539 -15.648 1 81.19 174 ASN A C 1
ATOM 1412 O O . ASN A 1 174 ? 12.766 8.719 -15.281 1 81.19 174 ASN A O 1
ATOM 1416 N N . GLY A 1 175 ? 13.68 7.031 -16.375 1 73.44 175 GLY A N 1
ATOM 1417 C CA . GLY A 1 175 ? 14.656 7.844 -17.094 1 73.44 175 GLY A CA 1
ATOM 1418 C C . GLY A 1 175 ? 15.938 8.062 -16.312 1 73.44 175 GLY A C 1
ATOM 1419 O O . GLY A 1 175 ? 16.812 8.805 -16.75 1 73.44 175 GLY A O 1
ATOM 1420 N N . LEU A 1 176 ? 16.016 7.512 -15.133 1 73.25 176 LEU A N 1
ATOM 1421 C CA . LEU A 1 176 ? 17.281 7.621 -14.422 1 73.25 176 LEU A CA 1
ATOM 1422 C C . LEU A 1 176 ? 18.312 6.645 -14.984 1 73.25 176 LEU A C 1
ATOM 1424 O O . LEU A 1 176 ? 17.953 5.52 -15.352 1 73.25 176 LEU A O 1
ATOM 1428 N N . THR A 1 177 ? 19.438 7.191 -15.227 1 68.81 177 THR A N 1
ATOM 1429 C CA . THR A 1 177 ? 20.516 6.328 -15.688 1 68.81 177 THR A CA 1
ATOM 1430 C C . THR A 1 177 ? 21.016 5.434 -14.555 1 68.81 177 THR A C 1
ATOM 1432 O O . THR A 1 177 ? 20.719 5.691 -13.383 1 68.81 177 THR A O 1
ATOM 1435 N N . TYR A 1 178 ? 21.641 4.391 -14.969 1 69.5 178 TYR A N 1
ATOM 1436 C CA . TYR A 1 178 ? 22.234 3.504 -13.977 1 69.5 178 TYR A CA 1
ATOM 1437 C C . TYR A 1 178 ? 23.141 4.285 -13.023 1 69.5 178 TYR A C 1
ATOM 1439 O O . TYR A 1 178 ? 23.141 4.039 -11.812 1 69.5 178 TYR A O 1
ATOM 1447 N N . GLU A 1 179 ? 23.844 5.223 -13.492 1 65.94 179 GLU A N 1
ATOM 1448 C CA . GLU A 1 179 ? 24.75 6.047 -12.695 1 65.94 179 GLU A CA 1
ATOM 1449 C C . GLU A 1 179 ? 23.969 6.898 -11.688 1 65.94 179 GLU A C 1
ATOM 1451 O O . GLU A 1 179 ? 24.375 7.02 -10.531 1 65.94 179 GLU A O 1
ATOM 1456 N N . GLU A 1 180 ? 22.891 7.395 -12.148 1 67.31 180 GLU A N 1
ATOM 1457 C CA . GLU A 1 180 ? 22.078 8.234 -11.281 1 67.31 180 GLU A CA 1
ATOM 1458 C C . GLU A 1 180 ? 21.453 7.43 -10.141 1 67.31 180 GLU A C 1
ATOM 1460 O O . GLU A 1 180 ? 21.375 7.906 -9.008 1 67.31 180 GLU A O 1
ATOM 1465 N N . VAL A 1 181 ? 21.094 6.246 -10.477 1 70.5 181 VAL A N 1
ATOM 1466 C CA . VAL A 1 181 ? 20.5 5.359 -9.484 1 70.5 181 VAL A CA 1
ATOM 1467 C C . VAL A 1 181 ? 21.516 5.031 -8.398 1 70.5 181 VAL A C 1
ATOM 1469 O O . VAL A 1 181 ? 21.219 5.094 -7.207 1 70.5 181 VAL A O 1
ATOM 1472 N N . ILE A 1 182 ? 22.734 4.723 -8.836 1 64.12 182 ILE A N 1
ATOM 1473 C CA . ILE A 1 182 ? 23.797 4.375 -7.906 1 64.12 182 ILE A CA 1
ATOM 1474 C C . ILE A 1 182 ? 24.188 5.598 -7.082 1 64.12 182 ILE A C 1
ATOM 1476 O O . ILE A 1 182 ? 24.344 5.508 -5.863 1 64.12 182 ILE A O 1
ATOM 1480 N N . LYS A 1 183 ? 24.312 6.75 -7.691 1 59.22 183 LYS A N 1
ATOM 1481 C CA . LYS A 1 183 ? 24.703 7.977 -7.004 1 59.22 183 LYS A CA 1
ATOM 1482 C C . LYS A 1 183 ? 23.688 8.352 -5.926 1 59.22 183 LYS A C 1
ATOM 1484 O O . LYS A 1 183 ? 24.062 8.766 -4.828 1 59.22 183 LYS A O 1
ATOM 1489 N N . LYS A 1 184 ? 22.531 8.203 -6.262 1 66.31 184 LYS A N 1
ATOM 1490 C CA . LYS A 1 184 ? 21.484 8.508 -5.293 1 66.31 184 LYS A CA 1
ATOM 1491 C C . LYS A 1 184 ? 21.547 7.574 -4.094 1 66.31 184 LYS A C 1
ATOM 1493 O O . LYS A 1 184 ? 21.391 8.008 -2.949 1 66.31 184 LYS A O 1
ATOM 1498 N N . SER A 1 185 ? 21.75 6.309 -4.422 1 63.81 185 SER A N 1
ATOM 1499 C CA . SER A 1 185 ? 21.906 5.328 -3.348 1 63.81 185 SER A CA 1
ATOM 1500 C C . SER A 1 185 ? 23.094 5.664 -2.459 1 63.81 185 SER A C 1
ATOM 1502 O O . SER A 1 185 ? 23.016 5.543 -1.234 1 63.81 185 SER A O 1
ATOM 1504 N N . GLN A 1 186 ? 24.172 6.07 -3.041 1 57.62 186 GLN A N 1
ATOM 1505 C CA . GLN A 1 186 ? 25.391 6.406 -2.311 1 57.62 186 GLN A CA 1
ATOM 1506 C C . GLN A 1 186 ? 25.203 7.676 -1.483 1 57.62 186 GLN A C 1
ATOM 1508 O O . GLN A 1 186 ? 25.734 7.785 -0.376 1 57.62 186 GLN A O 1
ATOM 1513 N N . SER A 1 187 ? 24.438 8.586 -1.961 1 59.81 187 SER A N 1
ATOM 1514 C CA . SER A 1 187 ? 24.25 9.875 -1.303 1 59.81 187 SER A CA 1
ATOM 1515 C C . SER A 1 187 ? 23.422 9.734 -0.034 1 59.81 187 SER A C 1
ATOM 1517 O O . SER A 1 187 ? 23.547 10.547 0.89 1 59.81 187 SER A O 1
ATOM 1519 N N . ILE A 1 188 ? 22.625 8.758 -0.039 1 57.28 188 ILE A N 1
ATOM 1520 C CA . ILE A 1 188 ? 21.734 8.648 1.104 1 57.28 188 ILE A CA 1
ATOM 1521 C C . ILE A 1 188 ? 22.25 7.59 2.072 1 57.28 188 ILE A C 1
ATOM 1523 O O . ILE A 1 188 ? 21.656 7.359 3.129 1 57.28 188 ILE A O 1
ATOM 1527 N N . ARG A 1 189 ? 23.406 7.055 1.671 1 55.56 189 ARG A N 1
ATOM 1528 C CA . ARG A 1 189 ? 24.016 6.059 2.543 1 55.56 189 ARG A CA 1
ATOM 1529 C C . ARG A 1 189 ? 24.453 6.684 3.867 1 55.56 189 ARG A C 1
ATOM 1531 O O . ARG A 1 189 ? 25.078 7.742 3.889 1 55.56 189 ARG A O 1
ATOM 1538 N N . GLY A 1 190 ? 23.953 6.055 4.922 1 62.62 190 GLY A N 1
ATOM 1539 C CA . GLY A 1 190 ? 24.328 6.52 6.25 1 62.62 190 GLY A CA 1
ATOM 1540 C C . GLY A 1 190 ? 23.328 7.504 6.832 1 62.62 190 GLY A C 1
ATOM 1541 O O . GLY A 1 190 ? 23.266 7.695 8.047 1 62.62 190 GLY A O 1
ATOM 1542 N N . VAL A 1 191 ? 22.594 8.133 5.945 1 69 191 VAL A N 1
ATOM 1543 C CA . VAL A 1 191 ? 21.672 9.148 6.438 1 69 191 VAL A CA 1
ATOM 1544 C C . VAL A 1 191 ? 20.266 8.57 6.539 1 69 191 VAL A C 1
ATOM 1546 O O . VAL A 1 191 ? 19.562 8.805 7.52 1 69 191 VAL A O 1
ATOM 1549 N N . LEU A 1 192 ? 19.922 7.91 5.543 1 80 192 LEU A N 1
ATOM 1550 C CA . LEU A 1 192 ? 18.609 7.281 5.539 1 80 192 LEU A CA 1
ATOM 1551 C C . LEU A 1 192 ? 18.578 6.074 6.469 1 80 192 LEU A C 1
ATOM 1553 O O . LEU A 1 192 ? 19.453 5.203 6.387 1 80 192 LEU A O 1
ATOM 1557 N N . LYS A 1 193 ? 17.719 6.086 7.418 1 84.88 193 LYS A N 1
ATOM 1558 C CA . LYS A 1 193 ? 17.531 4.996 8.367 1 84.88 193 LYS A CA 1
ATOM 1559 C C . LYS A 1 193 ? 16.125 4.406 8.25 1 84.88 193 LYS A C 1
ATOM 1561 O O . LYS A 1 193 ? 15.266 4.641 9.102 1 84.88 193 LYS A O 1
ATOM 1566 N N . PRO A 1 194 ? 15.961 3.619 7.234 1 91.44 194 PRO A N 1
ATOM 1567 C CA . PRO A 1 194 ? 14.609 3.08 7.043 1 91.44 194 PRO A CA 1
ATOM 1568 C C . PRO A 1 194 ? 14.266 1.984 8.047 1 91.44 194 PRO A C 1
ATOM 1570 O O . PRO A 1 194 ? 15.133 1.198 8.43 1 91.44 194 PRO A O 1
ATOM 1573 N N . LEU A 1 195 ? 13.07 2.025 8.547 1 95.75 195 LEU A N 1
ATOM 1574 C CA . LEU A 1 195 ? 12.477 0.986 9.383 1 95.75 195 LEU A CA 1
ATOM 1575 C C . LEU A 1 195 ? 11.469 0.16 8.578 1 95.75 195 LEU A C 1
ATOM 1577 O O . LEU A 1 195 ? 11.102 0.536 7.465 1 95.75 195 LEU A O 1
ATOM 1581 N N . THR A 1 196 ? 11.078 -1.002 9.062 1 97.5 196 THR A N 1
ATOM 1582 C CA . THR A 1 196 ? 9.992 -1.756 8.445 1 97.5 196 THR A CA 1
ATOM 1583 C C . THR A 1 196 ? 8.648 -1.088 8.719 1 97.5 196 THR A C 1
ATOM 1585 O O . THR A 1 196 ? 8.555 -0.181 9.547 1 97.5 196 THR A O 1
ATOM 1588 N N . LEU A 1 197 ? 7.68 -1.478 7.945 1 98.31 197 LEU A N 1
ATOM 1589 C CA . LEU A 1 197 ? 6.328 -0.999 8.211 1 98.31 197 LEU A CA 1
ATOM 1590 C C . LEU A 1 197 ? 5.902 -1.322 9.633 1 98.31 197 LEU A C 1
ATOM 1592 O O . LEU A 1 197 ? 5.352 -0.467 10.336 1 98.31 197 LEU A O 1
ATOM 1596 N N . LYS A 1 198 ? 6.168 -2.523 10.062 1 97.56 198 LYS A N 1
ATOM 1597 C CA . LYS A 1 198 ? 5.82 -2.959 11.414 1 97.56 198 LYS A CA 1
ATOM 1598 C C . LYS A 1 198 ? 6.496 -2.08 12.461 1 97.56 198 LYS A C 1
ATOM 1600 O O . LYS A 1 198 ? 5.867 -1.684 13.445 1 97.56 198 LYS A O 1
ATOM 1605 N N . GLN A 1 199 ? 7.727 -1.737 12.281 1 97.69 199 GLN A N 1
ATOM 1606 C CA . GLN A 1 199 ? 8.477 -0.912 13.227 1 97.69 199 GLN A CA 1
ATOM 1607 C C . GLN A 1 199 ? 7.93 0.511 13.266 1 97.69 199 GLN A C 1
ATOM 1609 O O . GLN A 1 199 ? 7.871 1.127 14.336 1 97.69 199 GLN A O 1
ATOM 1614 N N . ASN A 1 200 ? 7.582 1.063 12.117 1 98.44 200 ASN A N 1
ATOM 1615 C CA . ASN A 1 200 ? 6.961 2.383 12.086 1 98.44 200 ASN A CA 1
ATOM 1616 C C . ASN A 1 200 ? 5.656 2.406 12.875 1 98.44 200 ASN A C 1
ATOM 1618 O O . ASN A 1 200 ? 5.414 3.332 13.656 1 98.44 200 ASN A O 1
ATOM 1622 N N . LYS A 1 201 ? 4.832 1.406 12.641 1 98.38 201 LYS A N 1
ATOM 1623 C CA . LYS A 1 201 ? 3.566 1.335 13.367 1 98.38 201 LYS A CA 1
ATOM 1624 C C . LYS A 1 201 ? 3.795 1.199 14.867 1 98.38 201 LYS A C 1
ATOM 1626 O O . LYS A 1 201 ? 3.074 1.8 15.664 1 98.38 201 LYS A O 1
ATOM 1631 N N . ARG A 1 202 ? 4.797 0.43 15.242 1 98.06 202 ARG A N 1
ATOM 1632 C CA . ARG A 1 202 ? 5.133 0.269 16.656 1 98.06 202 ARG A CA 1
ATOM 1633 C C . ARG A 1 202 ? 5.539 1.601 17.281 1 98.06 202 ARG A C 1
ATOM 1635 O O . ARG A 1 202 ? 5.18 1.892 18.422 1 98.06 202 ARG A O 1
ATOM 1642 N N . MET A 1 203 ? 6.285 2.381 16.562 1 98.12 203 MET A N 1
ATOM 1643 C CA . MET A 1 203 ? 6.691 3.695 17.047 1 98.12 203 MET A CA 1
ATOM 1644 C C . MET A 1 203 ? 5.477 4.59 17.281 1 98.12 203 MET A C 1
ATOM 1646 O O . MET A 1 203 ? 5.418 5.324 18.266 1 98.12 203 MET A O 1
ATOM 1650 N N . LEU A 1 204 ? 4.539 4.504 16.391 1 98.75 204 LEU A N 1
ATOM 1651 C CA . LEU A 1 204 ? 3.309 5.273 16.531 1 98.75 204 LEU A CA 1
ATOM 1652 C C . LEU A 1 204 ? 2.52 4.809 17.75 1 98.75 204 LEU A C 1
ATOM 1654 O O . LEU A 1 204 ? 1.995 5.629 18.5 1 98.75 204 LEU A O 1
ATOM 1658 N N . GLU A 1 205 ? 2.461 3.514 17.938 1 98.62 205 GLU A N 1
ATOM 1659 C CA . GLU A 1 205 ? 1.778 2.953 19.109 1 98.62 205 GLU A CA 1
ATOM 1660 C C . GLU A 1 205 ? 2.436 3.414 20.406 1 98.62 205 GLU A C 1
ATOM 1662 O O . GLU A 1 205 ? 1.746 3.781 21.359 1 98.62 205 GLU A O 1
ATOM 1667 N N . LYS A 1 206 ? 3.707 3.385 20.438 1 98.31 206 LYS A N 1
ATOM 1668 C CA . LYS A 1 206 ? 4.461 3.789 21.625 1 98.31 206 LYS A CA 1
ATOM 1669 C C . LYS A 1 206 ? 4.207 5.254 21.969 1 98.31 206 LYS A C 1
ATOM 1671 O O . LYS A 1 206 ? 4.23 5.637 23.141 1 98.31 206 LYS A O 1
ATOM 1676 N N . ALA A 1 207 ? 3.969 6.055 20.953 1 98.56 207 ALA A N 1
ATOM 1677 C CA . ALA A 1 207 ? 3.719 7.477 21.156 1 98.56 207 ALA A CA 1
ATOM 1678 C C . ALA A 1 207 ? 2.332 7.711 21.75 1 98.56 207 ALA A C 1
ATOM 1680 O O . ALA A 1 207 ? 2.043 8.797 22.266 1 98.56 207 ALA A O 1
ATOM 1681 N N . GLY A 1 208 ? 1.394 6.734 21.578 1 98.56 208 GLY A N 1
ATOM 1682 C CA . GLY A 1 208 ? 0.075 6.855 22.188 1 98.56 208 GLY A CA 1
ATOM 1683 C C . GLY A 1 208 ? -1.053 6.59 21.203 1 98.56 208 GLY A C 1
ATOM 1684 O O . GLY A 1 208 ? -2.213 6.473 21.609 1 98.56 208 GLY A O 1
ATOM 1685 N N . PHE A 1 209 ? -0.721 6.445 19.906 1 98.69 209 PHE A N 1
ATOM 1686 C CA . PHE A 1 209 ? -1.759 6.219 18.906 1 98.69 209 PHE A CA 1
ATOM 1687 C C . PHE A 1 209 ? -2.342 4.816 19.031 1 98.69 209 PHE A C 1
ATOM 1689 O O . PHE A 1 209 ? -1.602 3.84 19.188 1 98.69 209 PHE A O 1
ATOM 1696 N N . LYS A 1 210 ? -3.613 4.719 18.922 1 96.69 210 LYS A N 1
ATOM 1697 C CA . LYS A 1 210 ? -4.277 3.42 18.969 1 96.69 210 LYS A CA 1
ATOM 1698 C C . LYS A 1 210 ? -4.91 3.078 17.625 1 96.69 210 LYS A C 1
ATOM 1700 O O . LYS A 1 210 ? -4.992 1.905 17.25 1 96.69 210 LYS A O 1
ATOM 1705 N N . ASP A 1 211 ? -5.41 4.141 16.984 1 98.12 211 ASP A N 1
ATOM 1706 C CA . ASP A 1 211 ? -6.008 3.971 15.664 1 98.12 211 ASP A CA 1
ATOM 1707 C C . ASP A 1 211 ? -4.988 4.23 14.555 1 98.12 211 ASP A C 1
ATOM 1709 O O . ASP A 1 211 ? -4.746 5.379 14.188 1 98.12 211 ASP A O 1
ATOM 1713 N N . ILE A 1 212 ? -4.43 3.172 14.062 1 98.75 212 ILE A N 1
ATOM 1714 C CA . ILE A 1 212 ? -3.375 3.229 13.055 1 98.75 212 ILE A CA 1
ATOM 1715 C C . ILE A 1 212 ? -3.758 2.357 11.867 1 98.75 212 ILE A C 1
ATOM 1717 O O . ILE A 1 212 ? -4.234 1.231 12.031 1 98.75 212 ILE A O 1
ATOM 1721 N N . ASP A 1 213 ? -3.615 2.859 10.633 1 98.75 213 ASP A N 1
ATOM 1722 C CA . ASP A 1 213 ? -3.918 2.109 9.422 1 98.75 213 ASP A CA 1
ATOM 1723 C C . ASP A 1 213 ? -2.947 2.469 8.297 1 98.75 213 ASP A C 1
ATOM 1725 O O . ASP A 1 213 ? -2.379 3.562 8.289 1 98.75 213 ASP A O 1
ATOM 1729 N N . THR A 1 214 ? -2.656 1.499 7.441 1 98.75 214 THR A N 1
ATOM 1730 C CA . THR A 1 214 ? -1.898 1.736 6.219 1 98.75 214 THR A CA 1
ATOM 1731 C C . THR A 1 214 ? -2.834 2.033 5.051 1 98.75 214 THR A C 1
ATOM 1733 O O . THR A 1 214 ? -3.771 1.277 4.789 1 98.75 214 THR A O 1
ATOM 1736 N N . TRP A 1 215 ? -2.596 3.162 4.367 1 98.31 215 TRP A N 1
ATOM 1737 C CA . TRP A 1 215 ? -3.516 3.51 3.287 1 98.31 215 TRP A CA 1
ATOM 1738 C C . TRP A 1 215 ? -2.816 3.441 1.933 1 98.31 215 TRP A C 1
ATOM 1740 O O . TRP A 1 215 ? -3.473 3.434 0.889 1 98.31 215 TRP A O 1
ATOM 1750 N N . PHE A 1 216 ? -1.572 3.361 1.969 1 98.56 216 PHE A N 1
ATOM 1751 C CA . PHE A 1 216 ? -0.791 3.285 0.74 1 98.56 216 PHE A CA 1
ATOM 1752 C C . PHE A 1 216 ? 0.45 2.424 0.939 1 98.56 216 PHE A C 1
ATOM 1754 O O . PHE A 1 216 ? 1.09 2.482 1.991 1 98.56 216 PHE A O 1
ATOM 1761 N N . LYS A 1 217 ? 0.748 1.657 -0.036 1 98.5 217 LYS A N 1
ATOM 1762 C CA . LYS A 1 217 ? 2.033 0.968 -0.088 1 98.5 217 LYS A CA 1
ATOM 1763 C C . LYS A 1 217 ? 2.395 0.586 -1.521 1 98.5 217 LYS A C 1
ATOM 1765 O O . LYS A 1 217 ? 1.568 0.035 -2.25 1 98.5 217 LYS A O 1
ATOM 1770 N N . TRP A 1 218 ? 3.461 0.957 -1.896 1 98.25 218 TRP A N 1
ATOM 1771 C CA . TRP A 1 218 ? 4.141 0.449 -3.082 1 98.25 218 TRP A CA 1
ATOM 1772 C C . TRP A 1 218 ? 5.562 0.009 -2.748 1 98.25 218 TRP A C 1
ATOM 1774 O O . TRP A 1 218 ? 6.465 0.842 -2.617 1 98.25 218 TRP A O 1
ATOM 1784 N N . ASN A 1 219 ? 5.695 -1.296 -2.541 1 97.31 219 ASN A N 1
ATOM 1785 C CA . ASN A 1 219 ? 6.973 -1.896 -2.182 1 97.31 219 ASN A CA 1
ATOM 1786 C C . ASN A 1 219 ? 7.645 -1.142 -1.038 1 97.31 219 ASN A C 1
ATOM 1788 O O . ASN A 1 219 ? 7.129 -1.109 0.079 1 97.31 219 ASN A O 1
ATOM 1792 N N . ASN A 1 220 ? 8.617 -0.259 -1.313 1 97.06 220 ASN A N 1
ATOM 1793 C CA . ASN A 1 220 ? 9.414 0.354 -0.26 1 97.06 220 ASN A CA 1
ATOM 1794 C C . ASN A 1 220 ? 8.797 1.661 0.227 1 97.06 220 ASN A C 1
ATOM 1796 O O . ASN A 1 220 ? 9.375 2.346 1.074 1 97.06 220 ASN A O 1
ATOM 1800 N N . PHE A 1 221 ? 7.719 2.041 -0.246 1 97.88 221 PHE A N 1
ATOM 1801 C CA . PHE A 1 221 ? 7.094 3.297 0.16 1 97.88 221 PHE A CA 1
ATOM 1802 C C . PHE A 1 221 ? 5.73 3.043 0.791 1 97.88 221 PHE A C 1
ATOM 1804 O O . PHE A 1 221 ? 4.922 2.281 0.254 1 97.88 221 PHE A O 1
ATOM 1811 N N . VAL A 1 222 ? 5.508 3.709 1.925 1 98.56 222 VAL A N 1
ATOM 1812 C CA . VAL A 1 222 ? 4.277 3.424 2.658 1 98.56 222 VAL A CA 1
ATOM 1813 C C . VAL A 1 222 ? 3.639 4.73 3.125 1 98.56 222 VAL A C 1
ATOM 1815 O O . VAL A 1 222 ? 4.336 5.715 3.375 1 98.56 222 VAL A O 1
ATOM 1818 N N . GLY A 1 223 ? 2.33 4.742 3.145 1 98.75 223 GLY A N 1
ATOM 1819 C CA . GLY A 1 223 ? 1.536 5.766 3.803 1 98.75 223 GLY A CA 1
ATOM 1820 C C . GLY A 1 223 ? 0.715 5.234 4.961 1 98.75 223 GLY A C 1
ATOM 1821 O O . GLY A 1 223 ? -0.069 4.297 4.793 1 98.75 223 GLY A O 1
ATOM 1822 N N . ILE A 1 224 ? 0.905 5.828 6.141 1 98.88 224 ILE A N 1
ATOM 1823 C CA . ILE A 1 224 ? 0.228 5.418 7.367 1 98.88 224 ILE A CA 1
ATOM 1824 C C . ILE A 1 224 ? -0.604 6.582 7.91 1 98.88 224 ILE A C 1
ATOM 1826 O O . ILE A 1 224 ? -0.172 7.734 7.867 1 98.88 224 ILE A O 1
ATOM 1830 N N . ILE A 1 225 ? -1.794 6.297 8.391 1 98.88 225 ILE A N 1
ATOM 1831 C CA . ILE A 1 225 ? -2.604 7.266 9.117 1 98.88 225 ILE A CA 1
ATOM 1832 C C . ILE A 1 225 ? -2.734 6.832 10.578 1 98.88 225 ILE A C 1
ATOM 1834 O O . ILE A 1 225 ? -2.947 5.652 10.867 1 98.88 225 ILE A O 1
ATOM 1838 N N . ALA A 1 226 ? -2.504 7.695 11.469 1 98.88 226 ALA A N 1
ATOM 1839 C CA . ALA A 1 226 ? -2.697 7.496 12.898 1 98.88 226 ALA A CA 1
ATOM 1840 C C . ALA A 1 226 ? -3.609 8.57 13.484 1 98.88 226 ALA A C 1
ATOM 1842 O O . ALA A 1 226 ? -3.365 9.766 13.305 1 98.88 226 ALA A O 1
ATOM 1843 N N . VAL A 1 227 ? -4.609 8.148 14.211 1 98.69 227 VAL A N 1
ATOM 1844 C CA . VAL A 1 227 ? -5.59 9.094 14.734 1 98.69 227 VAL A CA 1
ATOM 1845 C C . VAL A 1 227 ? -5.535 9.094 16.266 1 98.69 227 VAL A C 1
ATOM 1847 O O . VAL A 1 227 ? -5.422 8.031 16.891 1 98.69 227 VAL A O 1
ATOM 1850 N N . LYS A 1 228 ? -5.539 10.258 16.844 1 98.06 228 LYS A N 1
ATOM 1851 C CA . LYS A 1 228 ? -5.535 10.414 18.297 1 98.06 228 LYS A CA 1
ATOM 1852 C C . LYS A 1 228 ? -6.949 10.305 18.859 1 98.06 228 LYS A C 1
ATOM 1854 O O . LYS A 1 228 ? -7.859 10.992 18.406 1 98.06 228 LYS A O 1
ATOM 1859 N N . MET B 1 1 ? -37 -5.766 -23.438 1 23.25 1 MET B N 1
ATOM 1860 C CA . MET B 1 1 ? -35.938 -6.684 -23.078 1 23.25 1 MET B CA 1
ATOM 1861 C C . MET B 1 1 ? -35.219 -6.207 -21.812 1 23.25 1 MET B C 1
ATOM 1863 O O . MET B 1 1 ? -34.656 -5.105 -21.797 1 23.25 1 MET B O 1
ATOM 1867 N N . ASN B 1 2 ? -35.656 -6.555 -20.594 1 22.19 2 ASN B N 1
ATOM 1868 C CA . ASN B 1 2 ? -35.5 -6.078 -19.234 1 22.19 2 ASN B CA 1
ATOM 1869 C C . ASN B 1 2 ? -34.062 -6.348 -18.703 1 22.19 2 ASN B C 1
ATOM 1871 O O . ASN B 1 2 ? -33.656 -7.504 -18.594 1 22.19 2 ASN B O 1
ATOM 1875 N N . TYR B 1 3 ? -33.125 -5.453 -19.078 1 25.55 3 TYR B N 1
ATOM 1876 C CA . TYR B 1 3 ? -31.688 -5.457 -18.781 1 25.55 3 TYR B CA 1
ATOM 1877 C C . TYR B 1 3 ? -31.438 -5.602 -17.281 1 25.55 3 TYR B C 1
ATOM 1879 O O . TYR B 1 3 ? -31.766 -4.707 -16.5 1 25.55 3 TYR B O 1
ATOM 1887 N N . ASN B 1 4 ? -31.734 -6.855 -16.812 1 26.94 4 ASN B N 1
ATOM 1888 C CA . ASN B 1 4 ? -31.531 -7.129 -15.406 1 26.94 4 ASN B CA 1
ATOM 1889 C C . ASN B 1 4 ? -30.078 -6.941 -15.008 1 26.94 4 ASN B C 1
ATOM 1891 O O . ASN B 1 4 ? -29.219 -7.738 -15.383 1 26.94 4 ASN B O 1
ATOM 1895 N N . PRO B 1 5 ? -29.625 -5.785 -14.758 1 30.41 5 PRO B N 1
ATOM 1896 C CA . PRO B 1 5 ? -28.25 -5.359 -14.492 1 30.41 5 PRO B CA 1
ATOM 1897 C C . PRO B 1 5 ? -27.562 -6.203 -13.422 1 30.41 5 PRO B C 1
ATOM 1899 O O . PRO B 1 5 ? -26.359 -6.059 -13.18 1 30.41 5 PRO B O 1
ATOM 1902 N N . PHE B 1 6 ? -28.391 -6.777 -12.609 1 32.31 6 PHE B N 1
ATOM 1903 C CA . PHE B 1 6 ? -27.953 -7.453 -11.391 1 32.31 6 PHE B CA 1
ATOM 1904 C C . PHE B 1 6 ? -27.312 -8.797 -11.711 1 32.31 6 PHE B C 1
ATOM 1906 O O . PHE B 1 6 ? -26.688 -9.406 -10.852 1 32.31 6 PHE B O 1
ATOM 1913 N N . GLN B 1 7 ? -27.906 -9.531 -12.648 1 30.36 7 GLN B N 1
ATOM 1914 C CA . GLN B 1 7 ? -27.391 -10.852 -13.008 1 30.36 7 GLN B CA 1
ATOM 1915 C C . GLN B 1 7 ? -26.062 -10.734 -13.766 1 30.36 7 GLN B C 1
ATOM 1917 O O . GLN B 1 7 ? -26.062 -10.727 -15 1 30.36 7 GLN B O 1
ATOM 1922 N N . TRP B 1 8 ? -25.203 -9.859 -13.281 1 32.59 8 TRP B N 1
ATOM 1923 C CA . TRP B 1 8 ? -23.922 -9.984 -13.977 1 32.59 8 TRP B CA 1
ATOM 1924 C C . TRP B 1 8 ? -23.453 -11.438 -13.984 1 32.59 8 TRP B C 1
ATOM 1926 O O . TRP B 1 8 ? -23.266 -12.039 -12.93 1 32.59 8 TRP B O 1
ATOM 1936 N N . THR B 1 9 ? -24.125 -12.312 -14.602 1 35.03 9 THR B N 1
ATOM 1937 C CA . THR B 1 9 ? -23.562 -13.641 -14.836 1 35.03 9 THR B CA 1
ATOM 1938 C C . THR B 1 9 ? -22.281 -13.547 -15.648 1 35.03 9 THR B C 1
ATOM 1940 O O . THR B 1 9 ? -22.156 -12.695 -16.531 1 35.03 9 THR B O 1
ATOM 1943 N N . PHE B 1 10 ? -21.203 -14.016 -15.117 1 36 10 PHE B N 1
ATOM 1944 C CA . PHE B 1 10 ? -20.016 -14.258 -15.93 1 36 10 PHE B CA 1
ATOM 1945 C C . PHE B 1 10 ? -20.406 -14.797 -17.297 1 36 10 PHE B C 1
ATOM 1947 O O . PHE B 1 10 ? -19.531 -15.164 -18.094 1 36 10 PHE B O 1
ATOM 1954 N N . LYS B 1 11 ? -21.641 -15.039 -17.359 1 35.91 11 LYS B N 1
ATOM 1955 C CA . LYS B 1 11 ? -22.062 -15.688 -18.594 1 35.91 11 LYS B CA 1
ATOM 1956 C C . LYS B 1 11 ? -22.031 -14.719 -19.766 1 35.91 11 LYS B C 1
ATOM 1958 O O . LYS B 1 11 ? -22.328 -15.094 -20.906 1 35.91 11 LYS B O 1
ATOM 1963 N N . SER B 1 12 ? -22.172 -13.406 -19.422 1 37.19 12 SER B N 1
ATOM 1964 C CA . SER B 1 12 ? -22.375 -12.711 -20.688 1 37.19 12 SER B CA 1
ATOM 1965 C C . SER B 1 12 ? -21.062 -12.594 -21.469 1 37.19 12 SER B C 1
ATOM 1967 O O . SER B 1 12 ? -19.984 -12.609 -20.875 1 37.19 12 SER B O 1
ATOM 1969 N N . GLU B 1 13 ? -20.953 -12.773 -22.781 1 37.03 13 GLU B N 1
ATOM 1970 C CA . GLU B 1 13 ? -19.984 -12.656 -23.875 1 37.03 13 GLU B CA 1
ATOM 1971 C C . GLU B 1 13 ? -19.172 -11.375 -23.75 1 37.03 13 GLU B C 1
ATOM 1973 O O . GLU B 1 13 ? -18.922 -10.695 -24.75 1 37.03 13 GLU B O 1
ATOM 1978 N N . GLN B 1 14 ? -19.25 -10.703 -22.672 1 40.94 14 GLN B N 1
ATOM 1979 C CA . GLN B 1 14 ? -18.359 -9.547 -22.734 1 40.94 14 GLN B CA 1
ATOM 1980 C C . GLN B 1 14 ? -16.922 -9.969 -22.984 1 40.94 14 GLN B C 1
ATOM 1982 O O . GLN B 1 14 ? -16.422 -10.898 -22.344 1 40.94 14 GLN B O 1
ATOM 1987 N N . THR B 1 15 ? -16.266 -9.578 -24.078 1 46.81 15 THR B N 1
ATOM 1988 C CA . THR B 1 15 ? -14.906 -9.906 -24.5 1 46.81 15 THR B CA 1
ATOM 1989 C C . THR B 1 15 ? -13.922 -9.641 -23.359 1 46.81 15 THR B C 1
ATOM 1991 O O . THR B 1 15 ? -14.148 -8.766 -22.531 1 46.81 15 THR B O 1
ATOM 1994 N N . ALA B 1 16 ? -12.961 -10.617 -23.156 1 49.72 16 ALA B N 1
ATOM 1995 C CA . ALA B 1 16 ? -11.852 -10.508 -22.203 1 49.72 16 ALA B CA 1
ATOM 1996 C C . ALA B 1 16 ? -11.359 -9.07 -22.109 1 49.72 16 ALA B C 1
ATOM 1998 O O . ALA B 1 16 ? -11.062 -8.586 -21.016 1 49.72 16 ALA B O 1
ATOM 1999 N N . ASN B 1 17 ? -11.383 -8.367 -23.234 1 51.88 17 ASN B N 1
ATOM 2000 C CA . ASN B 1 17 ? -10.938 -6.98 -23.281 1 51.88 17 ASN B CA 1
ATOM 2001 C C . ASN B 1 17 ? -11.906 -6.051 -22.562 1 51.88 17 ASN B C 1
ATOM 2003 O O . ASN B 1 17 ? -11.484 -5.129 -21.859 1 51.88 17 ASN B O 1
ATOM 2007 N N . GLU B 1 18 ? -13.188 -6.324 -22.812 1 53.06 18 GLU B N 1
ATOM 2008 C CA . GLU B 1 18 ? -14.195 -5.496 -22.156 1 53.06 18 GLU B CA 1
ATOM 2009 C C . GLU B 1 18 ? -14.18 -5.699 -20.641 1 53.06 18 GLU B C 1
ATOM 2011 O O . GLU B 1 18 ? -14.336 -4.746 -19.875 1 53.06 18 GLU B O 1
ATOM 2016 N N . PHE B 1 19 ? -13.922 -6.926 -20.391 1 56.22 19 PHE B N 1
ATOM 2017 C CA . PHE B 1 19 ? -13.812 -7.246 -18.984 1 56.22 19 PHE B CA 1
ATOM 2018 C C . PHE B 1 19 ? -12.625 -6.52 -18.359 1 56.22 19 PHE B C 1
ATOM 2020 O O . PHE B 1 19 ? -12.766 -5.895 -17.297 1 56.22 19 PHE B O 1
ATOM 2027 N N . ASN B 1 20 ? -11.562 -6.562 -19.109 1 61.75 20 ASN B N 1
ATOM 2028 C CA . ASN B 1 20 ? -10.359 -5.91 -18.594 1 61.75 20 ASN B CA 1
ATOM 2029 C C . ASN B 1 20 ? -10.555 -4.402 -18.469 1 61.75 20 ASN B C 1
ATOM 2031 O O . ASN B 1 20 ? -10.125 -3.797 -17.484 1 61.75 20 ASN B O 1
ATOM 2035 N N . GLU B 1 21 ? -11.195 -3.92 -19.438 1 62.66 21 GLU B N 1
ATOM 2036 C CA . GLU B 1 21 ? -11.438 -2.48 -19.406 1 62.66 21 GLU B CA 1
ATOM 2037 C C . GLU B 1 21 ? -12.359 -2.105 -18.25 1 62.66 21 GLU B C 1
ATOM 2039 O O . GLU B 1 21 ? -12.156 -1.08 -17.594 1 62.66 21 GLU B O 1
ATOM 2044 N N . HIS B 1 22 ? -13.297 -2.953 -18.062 1 66.69 22 HIS B N 1
ATOM 2045 C CA . HIS B 1 22 ? -14.25 -2.682 -16.984 1 66.69 22 HIS B CA 1
ATOM 2046 C C . HIS B 1 22 ? -13.602 -2.859 -15.617 1 66.69 22 HIS B C 1
ATOM 2048 O O . HIS B 1 22 ? -13.812 -2.041 -14.719 1 66.69 22 HIS B O 1
ATOM 2054 N N . VAL B 1 23 ? -12.695 -3.824 -15.578 1 72.75 23 VAL B N 1
ATOM 2055 C CA . VAL B 1 23 ? -12.047 -4.098 -14.305 1 72.75 23 VAL B CA 1
ATOM 2056 C C . VAL B 1 23 ? -11.094 -2.959 -13.953 1 72.75 23 VAL B C 1
ATOM 2058 O O . VAL B 1 23 ? -11.008 -2.553 -12.789 1 72.75 23 VAL B O 1
ATOM 2061 N N . GLU B 1 24 ? -10.516 -2.416 -14.977 1 76.75 24 GLU B N 1
ATOM 2062 C CA . GLU B 1 24 ? -9.562 -1.338 -14.75 1 76.75 24 GLU B CA 1
ATOM 2063 C C . GLU B 1 24 ? -10.258 -0.076 -14.25 1 76.75 24 GLU B C 1
ATOM 2065 O O . GLU B 1 24 ? -9.648 0.747 -13.562 1 76.75 24 GLU B O 1
ATOM 2070 N N . LYS B 1 25 ? -11.516 -0.015 -14.516 1 77.44 25 LYS B N 1
ATOM 2071 C CA . LYS B 1 25 ? -12.273 1.15 -14.078 1 77.44 25 LYS B CA 1
ATOM 2072 C C . LYS B 1 25 ? -12.672 1.028 -12.609 1 77.44 25 LYS B C 1
ATOM 2074 O O . LYS B 1 25 ? -12.945 2.033 -11.953 1 77.44 25 LYS B O 1
ATOM 2079 N N . SER B 1 26 ? -12.594 -0.211 -12.164 1 84.69 26 SER B N 1
ATOM 2080 C CA . SER B 1 26 ? -13.086 -0.429 -10.812 1 84.69 26 SER B CA 1
ATOM 2081 C C . SER B 1 26 ? -11.953 -0.835 -9.875 1 84.69 26 SER B C 1
ATOM 2083 O O . SER B 1 26 ? -12.102 -0.796 -8.648 1 84.69 26 SER B O 1
ATOM 2085 N N . VAL B 1 27 ? -10.844 -1.243 -10.398 1 91.31 27 VAL B N 1
ATOM 2086 C CA . VAL B 1 27 ? -9.719 -1.678 -9.57 1 91.31 27 VAL B CA 1
ATOM 2087 C C . VAL B 1 27 ? -8.547 -0.725 -9.758 1 91.31 27 VAL B C 1
ATOM 2089 O O . VAL B 1 27 ? -7.895 -0.727 -10.805 1 91.31 27 VAL B O 1
ATOM 2092 N N . PRO B 1 28 ? -8.234 0.04 -8.719 1 94.06 28 PRO B N 1
ATOM 2093 C CA . PRO B 1 28 ? -7.109 0.969 -8.828 1 94.06 28 PRO B CA 1
ATOM 2094 C C . PRO B 1 28 ? -5.785 0.26 -9.109 1 94.06 28 PRO B C 1
ATOM 2096 O O . PRO B 1 28 ? -5.488 -0.767 -8.492 1 94.06 28 PRO B O 1
ATOM 2099 N N . PHE B 1 29 ? -5.078 0.765 -10.117 1 94.5 29 PHE B N 1
ATOM 2100 C CA . PHE B 1 29 ? -3.723 0.337 -10.438 1 94.5 29 PHE B CA 1
ATOM 2101 C C . PHE B 1 29 ? -3.697 -1.139 -10.82 1 94.5 29 PHE B C 1
ATOM 2103 O O . PHE B 1 29 ? -2.758 -1.858 -10.477 1 94.5 29 PHE B O 1
ATOM 2110 N N . TYR B 1 30 ? -4.727 -1.608 -11.461 1 93.25 30 TYR B N 1
ATOM 2111 C CA . TYR B 1 30 ? -4.875 -2.996 -11.883 1 93.25 30 TYR B CA 1
ATOM 2112 C C . TYR B 1 30 ? -3.676 -3.449 -12.711 1 93.25 30 TYR B C 1
ATOM 2114 O O . TYR B 1 30 ? -3.098 -4.504 -12.453 1 93.25 30 TYR B O 1
ATOM 2122 N N . LYS B 1 31 ? -3.258 -2.67 -13.672 1 92.38 31 LYS B N 1
ATOM 2123 C CA . LYS B 1 31 ? -2.139 -3.021 -14.539 1 92.38 31 LYS B CA 1
ATOM 2124 C C . LYS B 1 31 ? -0.829 -3.074 -13.766 1 92.38 31 LYS B C 1
ATOM 2126 O O . LYS B 1 31 ? -0.003 -3.961 -13.984 1 92.38 31 LYS B O 1
ATOM 2131 N N . GLU B 1 32 ? -0.648 -2.09 -12.883 1 94.38 32 GLU B N 1
ATOM 2132 C CA . GLU B 1 32 ? 0.551 -2.047 -12.055 1 94.38 32 GLU B CA 1
ATOM 2133 C C . GLU B 1 32 ? 0.637 -3.271 -11.148 1 94.38 32 GLU B C 1
ATOM 2135 O O . GLU B 1 32 ? 1.709 -3.861 -10.992 1 94.38 32 GLU B O 1
ATOM 2140 N N . ILE B 1 33 ? -0.481 -3.631 -10.57 1 96.69 33 ILE B N 1
ATOM 2141 C CA . ILE B 1 33 ? -0.545 -4.801 -9.703 1 96.69 33 ILE B CA 1
ATOM 2142 C C . ILE B 1 33 ? -0.116 -6.047 -10.477 1 96.69 33 ILE B C 1
ATOM 2144 O O . ILE B 1 33 ? 0.751 -6.797 -10.023 1 96.69 33 ILE B O 1
ATOM 2148 N N . HIS B 1 34 ? -0.642 -6.266 -11.664 1 94.81 34 HIS B N 1
ATOM 2149 C CA . HIS B 1 34 ? -0.314 -7.43 -12.477 1 94.81 34 HIS B CA 1
ATOM 2150 C C . HIS B 1 34 ? 1.153 -7.418 -12.891 1 94.81 34 HIS B C 1
ATOM 2152 O O . HIS B 1 34 ? 1.806 -8.461 -12.914 1 94.81 34 HIS B O 1
ATOM 2158 N N . LYS B 1 35 ? 1.589 -6.266 -13.211 1 94.56 35 LYS B N 1
ATOM 2159 C CA . LYS B 1 35 ? 2.994 -6.125 -13.586 1 94.56 35 LYS B CA 1
ATOM 2160 C C . LYS B 1 35 ? 3.91 -6.566 -12.445 1 94.56 35 LYS B C 1
ATOM 2162 O O . LYS B 1 35 ? 4.82 -7.371 -12.648 1 94.56 35 LYS B O 1
ATOM 2167 N N . ILE B 1 36 ? 3.639 -6.086 -11.289 1 96.12 36 ILE B N 1
ATOM 2168 C CA . ILE B 1 36 ? 4.496 -6.375 -10.141 1 96.12 36 ILE B CA 1
ATOM 2169 C C . ILE B 1 36 ? 4.383 -7.852 -9.773 1 96.12 36 ILE B C 1
ATOM 2171 O O . ILE B 1 36 ? 5.379 -8.484 -9.406 1 96.12 36 ILE B O 1
ATOM 2175 N N . VAL B 1 37 ? 3.189 -8.422 -9.852 1 97.44 37 VAL B N 1
ATOM 2176 C CA . VAL B 1 37 ? 2.982 -9.836 -9.562 1 97.44 37 VAL B CA 1
ATOM 2177 C C . VAL B 1 37 ? 3.859 -10.688 -10.484 1 97.44 37 VAL B C 1
ATOM 2179 O O . VAL B 1 37 ? 4.457 -11.672 -10.047 1 97.44 37 VAL B O 1
ATOM 2182 N N . LYS B 1 38 ? 3.953 -10.297 -11.75 1 94.94 38 LYS B N 1
ATOM 2183 C CA . LYS B 1 38 ? 4.797 -11.016 -12.703 1 94.94 38 LYS B CA 1
ATOM 2184 C C . LYS B 1 38 ? 6.273 -10.875 -12.344 1 94.94 38 LYS B C 1
ATOM 2186 O O . LYS B 1 38 ? 7.027 -11.852 -12.406 1 94.94 38 LYS B O 1
ATOM 2191 N N . ILE B 1 39 ? 6.648 -9.68 -11.953 1 94.12 39 ILE B N 1
ATOM 2192 C CA . ILE B 1 39 ? 8.039 -9.43 -11.578 1 94.12 39 ILE B CA 1
ATOM 2193 C C . ILE B 1 39 ? 8.398 -10.281 -10.359 1 94.12 39 ILE B C 1
ATOM 2195 O O . ILE B 1 39 ? 9.445 -10.93 -10.344 1 94.12 39 ILE B O 1
ATOM 2199 N N . ILE B 1 40 ? 7.535 -10.273 -9.352 1 96.75 40 ILE B N 1
ATOM 2200 C CA . ILE B 1 40 ? 7.77 -11.07 -8.148 1 96.75 40 ILE B CA 1
ATOM 2201 C C . ILE B 1 40 ? 7.887 -12.547 -8.523 1 96.75 40 ILE B C 1
ATOM 2203 O O . ILE B 1 40 ? 8.719 -13.266 -7.961 1 96.75 40 ILE B O 1
ATOM 2207 N N . GLY B 1 41 ? 7.059 -13.008 -9.469 1 96.25 41 GLY B N 1
ATOM 2208 C CA . GLY B 1 41 ? 7.133 -14.375 -9.945 1 96.25 41 GLY B CA 1
ATOM 2209 C C . GLY B 1 41 ? 8.523 -14.781 -10.391 1 96.25 41 GLY B C 1
ATOM 2210 O O . GLY B 1 41 ? 8.922 -15.938 -10.25 1 96.25 41 GLY B O 1
ATOM 2211 N N . GLY B 1 42 ? 9.211 -13.836 -10.922 1 94.25 42 GLY B N 1
ATOM 2212 C CA . GLY B 1 42 ? 10.562 -14.094 -11.391 1 94.25 42 GLY B CA 1
ATOM 2213 C C . GLY B 1 42 ? 11.5 -14.562 -10.297 1 94.25 42 GLY B C 1
ATOM 2214 O O . GLY B 1 42 ? 12.5 -15.227 -10.562 1 94.25 42 GLY B O 1
ATOM 2215 N N . PHE B 1 43 ? 11.18 -14.273 -9.094 1 94.5 43 PHE B N 1
ATOM 2216 C CA . PHE B 1 43 ? 12.031 -14.633 -7.965 1 94.5 43 PHE B CA 1
ATOM 2217 C C . PHE B 1 43 ? 11.664 -16 -7.422 1 94.5 43 PHE B C 1
ATOM 2219 O O . PHE B 1 43 ? 12.422 -16.594 -6.652 1 94.5 43 PHE B O 1
ATOM 2226 N N . PHE B 1 44 ? 10.508 -16.594 -7.855 1 96.88 44 PHE B N 1
ATOM 2227 C CA . PHE B 1 44 ? 10.023 -17.781 -7.152 1 96.88 44 PHE B CA 1
ATOM 2228 C C . PHE B 1 44 ? 9.781 -18.922 -8.125 1 96.88 44 PHE B C 1
ATOM 2230 O O . PHE B 1 44 ? 9.93 -20.094 -7.762 1 96.88 44 PHE B O 1
ATOM 2237 N N . VAL B 1 45 ? 9.398 -18.625 -9.367 1 95.94 45 VAL B N 1
ATOM 2238 C CA . VAL B 1 45 ? 9.094 -19.672 -10.328 1 95.94 45 VAL B CA 1
ATOM 2239 C C . VAL B 1 45 ? 10.352 -20.484 -10.641 1 95.94 45 VAL B C 1
ATOM 2241 O O . VAL B 1 45 ? 11.391 -19.906 -10.977 1 95.94 45 VAL B O 1
ATOM 2244 N N . GLU B 1 46 ? 10.211 -21.797 -10.516 1 95.75 46 GLU B N 1
ATOM 2245 C CA . GLU B 1 46 ? 11.328 -22.703 -10.75 1 95.75 46 GLU B CA 1
ATOM 2246 C C . GLU B 1 46 ? 11.031 -23.672 -11.891 1 95.75 46 GLU B C 1
ATOM 2248 O O . GLU B 1 46 ? 9.867 -23.953 -12.18 1 95.75 46 GLU B O 1
ATOM 2253 N N . GLU B 1 47 ? 12.094 -24.156 -12.469 1 95.06 47 GLU B N 1
ATOM 2254 C CA . GLU B 1 47 ? 11.938 -25.156 -13.508 1 95.06 47 GLU B CA 1
ATOM 2255 C C . GLU B 1 47 ? 11.25 -26.406 -12.961 1 95.06 47 GLU B C 1
ATOM 2257 O O . GLU B 1 47 ? 11.492 -26.812 -11.82 1 95.06 47 GLU B O 1
ATOM 2262 N N . ASN B 1 48 ? 10.43 -26.953 -13.773 1 96.56 48 ASN B N 1
ATOM 2263 C CA . ASN B 1 48 ? 9.773 -28.219 -13.484 1 96.56 48 ASN B CA 1
ATOM 2264 C C . ASN B 1 48 ? 8.859 -28.109 -12.266 1 96.56 48 ASN B C 1
ATOM 2266 O O . ASN B 1 48 ? 8.773 -29.047 -11.461 1 96.56 48 ASN B O 1
ATOM 2270 N N . THR B 1 49 ? 8.336 -26.953 -12.023 1 98.06 49 THR B N 1
ATOM 2271 C CA . THR B 1 49 ? 7.332 -26.75 -10.984 1 98.06 49 THR B CA 1
ATOM 2272 C C . THR B 1 49 ? 6.027 -26.234 -11.586 1 98.06 49 THR B C 1
ATOM 2274 O O . THR B 1 49 ? 5.934 -26.031 -12.797 1 98.06 49 THR B O 1
ATOM 2277 N N . ASN B 1 50 ? 5.105 -26.156 -10.742 1 98.31 50 ASN B N 1
ATOM 2278 C CA . ASN B 1 50 ? 3.814 -25.625 -11.164 1 98.31 50 ASN B CA 1
ATOM 2279 C C . ASN B 1 50 ? 3.613 -24.188 -10.688 1 98.31 50 ASN B C 1
ATOM 2281 O O . ASN B 1 50 ? 4.004 -23.844 -9.57 1 98.31 50 ASN B O 1
ATOM 2285 N N . VAL B 1 51 ? 3.066 -23.406 -11.555 1 98.25 51 VAL B N 1
ATOM 2286 C CA . VAL B 1 51 ? 2.6 -22.062 -11.266 1 98.25 51 VAL B CA 1
ATOM 2287 C C . VAL B 1 51 ? 1.078 -22 -11.383 1 98.25 51 VAL B C 1
ATOM 2289 O O . VAL B 1 51 ? 0.518 -22.312 -12.43 1 98.25 51 VAL B O 1
ATOM 2292 N N . TYR B 1 52 ? 0.472 -21.625 -10.266 1 98.19 52 TYR B N 1
ATOM 2293 C CA . TYR B 1 52 ? -0.987 -21.641 -10.258 1 98.19 52 TYR B CA 1
ATOM 2294 C C . TYR B 1 52 ? -1.547 -20.219 -10.156 1 98.19 52 TYR B C 1
ATOM 2296 O O . TYR B 1 52 ? -0.97 -19.375 -9.477 1 98.19 52 TYR B O 1
ATOM 2304 N N . ASP B 1 53 ? -2.678 -19.984 -10.797 1 97.62 53 ASP B N 1
ATOM 2305 C CA . ASP B 1 53 ? -3.453 -18.75 -10.641 1 97.62 53 ASP B CA 1
ATOM 2306 C C . ASP B 1 53 ? -4.906 -19.062 -10.297 1 97.62 53 ASP B C 1
ATOM 2308 O O . ASP B 1 53 ? -5.633 -19.641 -11.109 1 97.62 53 ASP B O 1
ATOM 2312 N N . ILE B 1 54 ? -5.277 -18.719 -9.078 1 97.06 54 ILE B N 1
ATOM 2313 C CA . ILE B 1 54 ? -6.645 -18.922 -8.602 1 97.06 54 ILE B CA 1
ATOM 2314 C C . ILE B 1 54 ? -7.543 -17.812 -9.148 1 97.06 54 ILE B C 1
ATOM 2316 O O . ILE B 1 54 ? -7.285 -16.625 -8.93 1 97.06 54 ILE B O 1
ATOM 2320 N N . GLY B 1 55 ? -8.664 -18.156 -9.797 1 93.81 55 GLY B N 1
ATOM 2321 C CA . GLY B 1 55 ? -9.492 -17.172 -10.477 1 93.81 55 GLY B CA 1
ATOM 2322 C C . GLY B 1 55 ? -8.836 -16.594 -11.711 1 93.81 55 GLY B C 1
ATOM 2323 O O . GLY B 1 55 ? -8.797 -15.375 -11.883 1 93.81 55 GLY B O 1
ATOM 2324 N N . SER B 1 56 ? -8.336 -17.422 -12.625 1 91.56 56 SER B N 1
ATOM 2325 C CA . SER B 1 56 ? -7.414 -17.047 -13.688 1 91.56 56 SER B CA 1
ATOM 2326 C C . SER B 1 56 ? -8.156 -16.406 -14.859 1 91.56 56 SER B C 1
ATOM 2328 O O . SER B 1 56 ? -7.535 -15.789 -15.734 1 91.56 56 SER B O 1
ATOM 2330 N N . SER B 1 57 ? -9.422 -16.547 -14.859 1 83.62 57 SER B N 1
ATOM 2331 C CA . SER B 1 57 ? -10.203 -16.078 -15.992 1 83.62 57 SER B CA 1
ATOM 2332 C C . SER B 1 57 ? -9.617 -16.578 -17.312 1 83.62 57 SER B C 1
ATOM 2334 O O . SER B 1 57 ? -9.422 -17.781 -17.5 1 83.62 57 SER B O 1
ATOM 2336 N N . THR B 1 58 ? -9.109 -15.609 -18.219 1 76.12 58 THR B N 1
ATOM 2337 C CA . THR B 1 58 ? -8.602 -16 -19.531 1 76.12 58 THR B CA 1
ATOM 2338 C C . THR B 1 58 ? -7.133 -16.406 -19.438 1 76.12 58 THR B C 1
ATOM 2340 O O . THR B 1 58 ? -6.543 -16.844 -20.438 1 76.12 58 THR B O 1
ATOM 2343 N N . GLY B 1 59 ? -6.578 -16.328 -18.328 1 88.12 59 GLY B N 1
ATOM 2344 C CA . GLY B 1 59 ? -5.211 -16.781 -18.125 1 88.12 59 GLY B CA 1
ATOM 2345 C C . GLY B 1 59 ? -4.172 -15.766 -18.562 1 88.12 59 GLY B C 1
ATOM 2346 O O . GLY B 1 59 ? -3.008 -16.109 -18.766 1 88.12 59 GLY B O 1
ATOM 2347 N N . ASN B 1 60 ? -4.527 -14.562 -18.75 1 87.12 60 ASN B N 1
ATOM 2348 C CA . ASN B 1 60 ? -3.625 -13.531 -19.25 1 87.12 60 ASN B CA 1
ATOM 2349 C C . ASN B 1 60 ? -2.414 -13.352 -18.344 1 87.12 60 ASN B C 1
ATOM 2351 O O . ASN B 1 60 ? -1.3 -13.125 -18.812 1 87.12 60 ASN B O 1
ATOM 2355 N N . LEU B 1 61 ? -2.617 -13.398 -17.062 1 92.69 61 LEU B N 1
ATOM 2356 C CA . LEU B 1 61 ? -1.502 -13.289 -16.125 1 92.69 61 LEU B CA 1
ATOM 2357 C C . LEU B 1 61 ? -0.493 -14.406 -16.344 1 92.69 61 LEU B C 1
ATOM 2359 O O . LEU B 1 61 ? 0.712 -14.156 -16.422 1 92.69 61 LEU B O 1
ATOM 2363 N N . LEU B 1 62 ? -0.979 -15.617 -16.469 1 94.44 62 LEU B N 1
ATOM 2364 C CA . LEU B 1 62 ? -0.128 -16.797 -16.672 1 94.44 62 LEU B CA 1
ATOM 2365 C C . LEU B 1 62 ? 0.611 -16.703 -18 1 94.44 62 LEU B C 1
ATOM 2367 O O . LEU B 1 62 ? 1.806 -17 -18.062 1 94.44 62 LEU B O 1
ATOM 2371 N N . LYS B 1 63 ? -0.119 -16.312 -19.016 1 90.5 63 LYS B N 1
ATOM 2372 C CA . LYS B 1 63 ? 0.501 -16.141 -20.328 1 90.5 63 LYS B CA 1
ATOM 2373 C C . LYS B 1 63 ? 1.631 -15.117 -20.266 1 90.5 63 LYS B C 1
ATOM 2375 O O . LYS B 1 63 ? 2.719 -15.352 -20.797 1 90.5 63 LYS B O 1
ATOM 2380 N N . GLY B 1 64 ? 1.306 -14.016 -19.625 1 90.12 64 GLY B N 1
ATOM 2381 C CA . GLY B 1 64 ? 2.326 -12.992 -19.453 1 90.12 64 GLY B CA 1
ATOM 2382 C C . GLY B 1 64 ? 3.543 -13.484 -18.688 1 90.12 64 GLY B C 1
ATOM 2383 O O . GLY B 1 64 ? 4.68 -13.195 -19.078 1 90.12 64 GLY B O 1
ATOM 2384 N N . MET B 1 65 ? 3.354 -14.219 -17.641 1 92.88 65 MET B N 1
ATOM 2385 C CA . MET B 1 65 ? 4.449 -14.75 -16.844 1 92.88 65 MET B CA 1
ATOM 2386 C C . MET B 1 65 ? 5.277 -15.75 -17.641 1 92.88 65 MET B C 1
ATOM 2388 O O . MET B 1 65 ? 6.508 -15.688 -17.625 1 92.88 65 MET B O 1
ATOM 2392 N N . SER B 1 66 ? 4.594 -16.656 -18.266 1 91.5 66 SER B N 1
ATOM 2393 C CA . SER B 1 66 ? 5.285 -17.656 -19.078 1 91.5 66 SER B CA 1
ATOM 2394 C C . SER B 1 66 ? 6.172 -17 -20.125 1 91.5 66 SER B C 1
ATOM 2396 O O . SER B 1 66 ? 7.312 -17.422 -20.328 1 91.5 66 SER B O 1
ATOM 2398 N N . ASN B 1 67 ? 5.668 -15.961 -20.75 1 87.25 67 ASN B N 1
ATOM 2399 C CA . ASN B 1 67 ? 6.375 -15.273 -21.828 1 87.25 67 ASN B CA 1
ATOM 2400 C C . ASN B 1 67 ? 7.598 -14.523 -21.312 1 87.25 67 ASN B C 1
ATOM 2402 O O . ASN B 1 67 ? 8.617 -14.438 -22 1 87.25 67 ASN B O 1
ATOM 2406 N N . ILE B 1 68 ? 7.461 -14.016 -20.141 1 87.06 68 ILE B N 1
ATOM 2407 C CA . ILE B 1 68 ? 8.523 -13.188 -19.594 1 87.06 68 ILE B CA 1
ATOM 2408 C C . ILE B 1 68 ? 9.594 -14.07 -18.953 1 87.06 68 ILE B C 1
ATOM 2410 O O . ILE B 1 68 ? 10.789 -13.82 -19.125 1 87.06 68 ILE B O 1
ATOM 2414 N N . LEU B 1 69 ? 9.227 -15.055 -18.234 1 87.62 69 LEU B N 1
ATOM 2415 C CA . LEU B 1 69 ? 10.148 -15.836 -17.422 1 87.62 69 LEU B CA 1
ATOM 2416 C C . LEU B 1 69 ? 10.852 -16.891 -18.266 1 87.62 69 LEU B C 1
ATOM 2418 O O . LEU B 1 69 ? 12.008 -17.234 -18 1 87.62 69 LEU B O 1
ATOM 2422 N N . LYS B 1 70 ? 10.219 -17.406 -19.266 1 84.69 70 LYS B N 1
ATOM 2423 C CA . LYS B 1 70 ? 10.773 -18.406 -20.188 1 84.69 70 LYS B CA 1
ATOM 2424 C C . LYS B 1 70 ? 11.375 -19.578 -19.438 1 84.69 70 LYS B C 1
ATOM 2426 O O . LYS B 1 70 ? 12.492 -20.016 -19.734 1 84.69 70 LYS B O 1
ATOM 2431 N N . ARG B 1 71 ? 10.789 -19.984 -18.438 1 87.31 71 ARG B N 1
ATOM 2432 C CA . ARG B 1 71 ? 11.164 -21.156 -17.656 1 87.31 71 ARG B CA 1
ATOM 2433 C C . ARG B 1 71 ? 10.242 -22.328 -17.969 1 87.31 71 ARG B C 1
ATOM 2435 O O . ARG B 1 71 ? 9.047 -22.141 -18.203 1 87.31 71 ARG B O 1
ATOM 2442 N N . ASN B 1 72 ? 10.852 -23.5 -17.953 1 90.94 72 ASN B N 1
ATOM 2443 C CA . ASN B 1 72 ? 10.062 -24.719 -18.156 1 90.94 72 ASN B CA 1
ATOM 2444 C C . ASN B 1 72 ? 9.242 -25.062 -16.922 1 90.94 72 ASN B C 1
ATOM 2446 O O . ASN B 1 72 ? 9.617 -25.938 -16.156 1 90.94 72 ASN B O 1
ATOM 2450 N N . ALA B 1 73 ? 8.133 -24.422 -16.766 1 95.06 73 ALA B N 1
ATOM 2451 C CA . ALA B 1 73 ? 7.16 -24.625 -15.703 1 95.06 73 ALA B CA 1
ATOM 2452 C C . ALA B 1 73 ? 5.762 -24.844 -16.266 1 95.06 73 ALA B C 1
ATOM 2454 O O . ALA B 1 73 ? 5.512 -24.547 -17.438 1 95.06 73 ALA B O 1
ATOM 2455 N N . ASN B 1 74 ? 4.938 -25.484 -15.523 1 96.38 74 ASN B N 1
ATOM 2456 C CA . ASN B 1 74 ? 3.535 -25.641 -15.906 1 96.38 74 ASN B CA 1
ATOM 2457 C C . ASN B 1 74 ? 2.678 -24.516 -15.352 1 96.38 74 ASN B C 1
ATOM 2459 O O . ASN B 1 74 ? 2.654 -24.281 -14.141 1 96.38 74 ASN B O 1
ATOM 2463 N N . TYR B 1 75 ? 2.062 -23.812 -16.188 1 96.12 75 TYR B N 1
ATOM 2464 C CA . TYR B 1 75 ? 1.19 -22.703 -15.797 1 96.12 75 TYR B CA 1
ATOM 2465 C C . TYR B 1 75 ? -0.273 -23.125 -15.836 1 96.12 75 TYR B C 1
ATOM 2467 O O . TYR B 1 75 ? -0.811 -23.438 -16.906 1 96.12 75 TYR B O 1
ATOM 2475 N N . ILE B 1 76 ? -0.891 -23.109 -14.648 1 95.81 76 ILE B N 1
ATOM 2476 C CA . ILE B 1 76 ? -2.217 -23.703 -14.523 1 95.81 76 ILE B CA 1
ATOM 2477 C C . ILE B 1 76 ? -3.18 -22.688 -13.906 1 95.81 76 ILE B C 1
ATOM 2479 O O . ILE B 1 76 ? -2.961 -22.203 -12.789 1 95.81 76 ILE B O 1
ATOM 2483 N N . GLY B 1 77 ? -4.211 -22.344 -14.586 1 95.38 77 GLY B N 1
ATOM 2484 C CA . GLY B 1 77 ? -5.281 -21.516 -14.07 1 95.38 77 GLY B CA 1
ATOM 2485 C C . GLY B 1 77 ? -6.469 -22.312 -13.562 1 95.38 77 GLY B C 1
ATOM 2486 O O . GLY B 1 77 ? -6.84 -23.328 -14.164 1 95.38 77 GLY B O 1
ATOM 2487 N N . ILE B 1 78 ? -7.031 -21.891 -12.414 1 94.19 78 ILE B N 1
ATOM 2488 C CA . ILE B 1 78 ? -8.227 -22.516 -11.844 1 94.19 78 ILE B CA 1
ATOM 2489 C C . ILE B 1 78 ? -9.359 -21.484 -11.797 1 94.19 78 ILE B C 1
ATOM 2491 O O . ILE B 1 78 ? -9.242 -20.453 -11.133 1 94.19 78 ILE B O 1
ATOM 2495 N N . ASP B 1 79 ? -10.414 -21.672 -12.406 1 90.38 79 ASP B N 1
ATOM 2496 C CA . ASP B 1 79 ? -11.562 -20.766 -12.422 1 90.38 79 ASP B CA 1
ATOM 2497 C C . ASP B 1 79 ? -12.859 -21.531 -12.648 1 90.38 79 ASP B C 1
ATOM 2499 O O . ASP B 1 79 ? -13 -22.266 -13.625 1 90.38 79 ASP B O 1
ATOM 2503 N N . ASN B 1 80 ? -13.828 -21.422 -11.703 1 81.88 80 ASN B N 1
ATOM 2504 C CA . ASN B 1 80 ? -15.055 -22.203 -11.812 1 81.88 80 ASN B CA 1
ATOM 2505 C C . ASN B 1 80 ? -16.094 -21.484 -12.68 1 81.88 80 ASN B C 1
ATOM 2507 O O . ASN B 1 80 ? -17.188 -22.016 -12.898 1 81.88 80 ASN B O 1
ATOM 2511 N N . SER B 1 81 ? -15.93 -20.203 -12.938 1 66.94 81 SER B N 1
ATOM 2512 C CA . SER B 1 81 ? -16.906 -19.469 -13.742 1 66.94 81 SER B CA 1
ATOM 2513 C C . SER B 1 81 ? -16.688 -19.719 -15.227 1 66.94 81 SER B C 1
ATOM 2515 O O . SER B 1 81 ? -17.469 -19.25 -16.062 1 66.94 81 SER B O 1
ATOM 2517 N N . ILE B 1 82 ? -15.539 -20.203 -15.445 1 55.66 82 ILE B N 1
ATOM 2518 C CA . ILE B 1 82 ? -15.227 -20.297 -16.875 1 55.66 82 ILE B CA 1
ATOM 2519 C C . ILE B 1 82 ? -16.281 -21.141 -17.578 1 55.66 82 ILE B C 1
ATOM 2521 O O . ILE B 1 82 ? -16.516 -22.297 -17.203 1 55.66 82 ILE B O 1
ATOM 2525 N N . TYR B 1 83 ? -17.438 -20.609 -17.859 1 48.5 83 TYR B N 1
ATOM 2526 C CA . TYR B 1 83 ? -18.094 -21.328 -18.938 1 48.5 83 TYR B CA 1
ATOM 2527 C C . TYR B 1 83 ? -17.062 -21.984 -19.844 1 48.5 83 TYR B C 1
ATOM 2529 O O . TYR B 1 83 ? -15.891 -21.609 -19.875 1 48.5 83 TYR B O 1
ATOM 2537 N N . MET B 1 84 ? -17.547 -22.922 -20.906 1 44.5 84 MET B N 1
ATOM 2538 C CA . MET B 1 84 ? -16.688 -23.562 -21.906 1 44.5 84 MET B CA 1
ATOM 2539 C C . MET B 1 84 ? -15.57 -22.625 -22.344 1 44.5 84 MET B C 1
ATOM 2541 O O . MET B 1 84 ? -15.789 -21.703 -23.109 1 44.5 84 MET B O 1
ATOM 2545 N N . ASN B 1 85 ? -14.945 -21.875 -21.609 1 44.34 85 ASN B N 1
ATOM 2546 C CA . ASN B 1 85 ? -13.789 -21.062 -22 1 44.34 85 ASN B CA 1
ATOM 2547 C C . ASN B 1 85 ? -13.07 -21.672 -23.203 1 44.34 85 ASN B C 1
ATOM 2549 O O . ASN B 1 85 ? -12.273 -22.594 -23.047 1 44.34 85 ASN B O 1
ATOM 2553 N N . GLN B 1 86 ? -13.797 -22 -24.094 1 41.16 86 GLN B N 1
ATOM 2554 C CA . GLN B 1 86 ? -13.359 -22.219 -25.469 1 41.16 86 GLN B CA 1
ATOM 2555 C C . GLN B 1 86 ? -12.164 -21.328 -25.812 1 41.16 86 GLN B C 1
ATOM 2557 O O . GLN B 1 86 ? -11.281 -21.734 -26.562 1 41.16 86 GLN B O 1
ATOM 2562 N N . VAL B 1 87 ? -12.336 -20.094 -25.438 1 43.56 87 VAL B N 1
ATOM 2563 C CA . VAL B 1 87 ? -11.367 -19.172 -26 1 43.56 87 VAL B CA 1
ATOM 2564 C C . VAL B 1 87 ? -10 -19.406 -25.359 1 43.56 87 VAL B C 1
ATOM 2566 O O . VAL B 1 87 ? -8.969 -19.297 -26.031 1 43.56 87 VAL B O 1
ATOM 2569 N N . ALA B 1 88 ? -9.953 -19.531 -24.031 1 46.38 88 ALA B N 1
ATOM 2570 C CA . ALA B 1 88 ? -8.625 -19.656 -23.438 1 46.38 88 ALA B CA 1
ATOM 2571 C C . ALA B 1 88 ? -7.898 -20.875 -24 1 46.38 88 ALA B C 1
ATOM 2573 O O . ALA B 1 88 ? -6.668 -20.891 -24.094 1 46.38 88 ALA B O 1
ATOM 2574 N N . MET B 1 89 ? -8.734 -21.906 -24.188 1 44.03 89 MET B N 1
ATOM 2575 C CA . MET B 1 89 ? -8.141 -23.125 -24.719 1 44.03 89 MET B CA 1
ATOM 2576 C C . MET B 1 89 ? -7.473 -22.859 -26.062 1 44.03 89 MET B C 1
ATOM 2578 O O . MET B 1 89 ? -6.457 -23.484 -26.375 1 44.03 89 MET B O 1
ATOM 2582 N N . ASN B 1 90 ? -8.289 -22.125 -26.797 1 44.44 90 ASN B N 1
ATOM 2583 C CA . ASN B 1 90 ? -7.727 -22.078 -28.141 1 44.44 90 ASN B CA 1
ATOM 2584 C C . ASN B 1 90 ? -6.406 -21.312 -28.188 1 44.44 90 ASN B C 1
ATOM 2586 O O . ASN B 1 90 ? -5.562 -21.578 -29.047 1 44.44 90 ASN B O 1
ATOM 2590 N N . ASP B 1 91 ? -6.418 -20.234 -27.391 1 44.22 91 ASP B N 1
ATOM 2591 C CA . ASP B 1 91 ? -5.262 -19.391 -27.688 1 44.22 91 ASP B CA 1
ATOM 2592 C C . ASP B 1 91 ? -4.043 -19.828 -26.875 1 44.22 91 ASP B C 1
ATOM 2594 O O . ASP B 1 91 ? -3.01 -19.156 -26.891 1 44.22 91 ASP B O 1
ATOM 2598 N N . ALA B 1 92 ? -4.254 -20.641 -25.812 1 49.34 92 ALA B N 1
ATOM 2599 C CA . ALA B 1 92 ? -3.021 -21.062 -25.156 1 49.34 92 ALA B CA 1
ATOM 2600 C C . ALA B 1 92 ? -2.131 -21.859 -26.094 1 49.34 92 ALA B C 1
ATOM 2602 O O . ALA B 1 92 ? -2.26 -23.078 -26.203 1 49.34 92 ALA B O 1
ATOM 2603 N N . ASP B 1 93 ? -1.84 -21.234 -27.094 1 50.91 93 ASP B N 1
ATOM 2604 C CA . ASP B 1 93 ? -0.955 -21.859 -28.078 1 50.91 93 ASP B CA 1
ATOM 2605 C C . ASP B 1 93 ? 0.297 -22.422 -27.406 1 50.91 93 ASP B C 1
ATOM 2607 O O . ASP B 1 93 ? 1.131 -23.047 -28.062 1 50.91 93 ASP B O 1
ATOM 2611 N N . SER B 1 94 ? 0.592 -21.812 -26.141 1 61.91 94 SER B N 1
ATOM 2612 C CA . SER B 1 94 ? 1.849 -22.391 -25.672 1 61.91 94 SER B CA 1
ATOM 2613 C C . SER B 1 94 ? 1.607 -23.656 -24.859 1 61.91 94 SER B C 1
ATOM 2615 O O . SER B 1 94 ? 0.62 -23.75 -24.125 1 61.91 94 SER B O 1
ATOM 2617 N N . ASP B 1 95 ? 2.172 -24.797 -25.156 1 72.06 95 ASP B N 1
ATOM 2618 C CA . ASP B 1 95 ? 2.072 -26.172 -24.688 1 72.06 95 ASP B CA 1
ATOM 2619 C C . ASP B 1 95 ? 2.133 -26.219 -23.156 1 72.06 95 ASP B C 1
ATOM 2621 O O . ASP B 1 95 ? 1.658 -27.172 -22.547 1 72.06 95 ASP B O 1
ATOM 2625 N N . ASN B 1 96 ? 2.439 -25.047 -22.422 1 88.88 96 ASN B N 1
ATOM 2626 C CA . ASN B 1 96 ? 2.652 -25.219 -20.984 1 88.88 96 ASN B CA 1
ATOM 2627 C C . ASN B 1 96 ? 1.627 -24.422 -20.172 1 88.88 96 ASN B C 1
ATOM 2629 O O . ASN B 1 96 ? 1.795 -24.25 -18.969 1 88.88 96 ASN B O 1
ATOM 2633 N N . ILE B 1 97 ? 0.515 -23.938 -20.781 1 91.62 97 ILE B N 1
ATOM 2634 C CA . ILE B 1 97 ? -0.527 -23.203 -20.062 1 91.62 97 ILE B CA 1
ATOM 2635 C C . ILE B 1 97 ? -1.842 -23.984 -20.125 1 91.62 97 ILE B C 1
ATOM 2637 O O . ILE B 1 97 ? -2.279 -24.375 -21.219 1 91.62 97 ILE B O 1
ATOM 2641 N N . LYS B 1 98 ? -2.459 -24.219 -19.062 1 90.81 98 LYS B N 1
ATOM 2642 C CA . LYS B 1 98 ? -3.734 -24.922 -18.969 1 90.81 98 LYS B CA 1
ATOM 2643 C C . LYS B 1 98 ? -4.703 -24.188 -18.047 1 90.81 98 LYS B C 1
ATOM 2645 O O . LYS B 1 98 ? -4.312 -23.703 -16.984 1 90.81 98 LYS B O 1
ATOM 2650 N N . ILE B 1 99 ? -5.875 -24.047 -18.438 1 90 99 ILE B N 1
ATOM 2651 C CA . ILE B 1 99 ? -6.93 -23.5 -17.578 1 90 99 ILE B CA 1
ATOM 2652 C C . ILE B 1 99 ? -7.914 -24.609 -17.219 1 90 99 ILE B C 1
ATOM 2654 O O . ILE B 1 99 ? -8.484 -25.266 -18.094 1 90 99 ILE B O 1
ATOM 2658 N N . ILE B 1 100 ? -8.078 -24.812 -15.977 1 89.19 100 ILE B N 1
ATOM 2659 C CA . ILE B 1 100 ? -8.938 -25.875 -15.461 1 89.19 100 ILE B CA 1
ATOM 2660 C C . ILE B 1 100 ? -10.234 -25.266 -14.922 1 89.19 100 ILE B C 1
ATOM 2662 O O . ILE B 1 100 ? -10.195 -24.328 -14.133 1 89.19 100 ILE B O 1
ATOM 2666 N N . SER B 1 101 ? -11.359 -25.766 -15.375 1 89.25 101 SER B N 1
ATOM 2667 C CA . SER B 1 101 ? -12.648 -25.359 -14.828 1 89.25 101 SER B CA 1
ATOM 2668 C C . SER B 1 101 ? -12.984 -26.156 -13.57 1 89.25 101 SER B C 1
ATOM 2670 O O . SER B 1 101 ? -13.539 -27.266 -13.656 1 89.25 101 SER B O 1
ATOM 2672 N N . GLU B 1 102 ? -12.648 -25.672 -12.461 1 90.19 102 GLU B N 1
ATOM 2673 C CA . GLU B 1 102 ? -12.852 -26.328 -11.18 1 90.19 102 GLU B CA 1
ATOM 2674 C C . GLU B 1 102 ? -12.969 -25.312 -10.047 1 90.19 102 GLU B C 1
ATOM 2676 O O . GLU B 1 102 ? -12.445 -24.203 -10.141 1 90.19 102 GLU B O 1
ATOM 2681 N N . ASP B 1 103 ? -13.773 -25.672 -9.07 1 92.5 103 ASP B N 1
ATOM 2682 C CA . ASP B 1 103 ? -13.82 -24.891 -7.836 1 92.5 103 ASP B CA 1
ATOM 2683 C C . ASP B 1 103 ? -12.516 -25.016 -7.055 1 92.5 103 ASP B C 1
ATOM 2685 O O . ASP B 1 103 ? -12.07 -26.125 -6.762 1 92.5 103 ASP B O 1
ATOM 2689 N N . VAL B 1 104 ? -11.945 -23.906 -6.742 1 94.81 104 VAL B N 1
ATOM 2690 C CA . VAL B 1 104 ? -10.656 -23.922 -6.059 1 94.81 104 VAL B CA 1
ATOM 2691 C C . VAL B 1 104 ? -10.797 -24.625 -4.711 1 94.81 104 VAL B C 1
ATOM 2693 O O . VAL B 1 104 ? -9.828 -25.203 -4.203 1 94.81 104 VAL B O 1
ATOM 2696 N N . GLN B 1 105 ? -11.938 -24.578 -4.105 1 94.44 105 GLN B N 1
ATOM 2697 C CA . GLN B 1 105 ? -12.188 -25.203 -2.814 1 94.44 105 GLN B CA 1
ATOM 2698 C C . GLN B 1 105 ? -12.023 -26.719 -2.896 1 94.44 105 GLN B C 1
ATOM 2700 O O . GLN B 1 105 ? -11.812 -27.375 -1.88 1 94.44 105 GLN B O 1
ATOM 2705 N N . ASP B 1 106 ? -12.078 -27.266 -4.094 1 93.81 106 ASP B N 1
ATOM 2706 C CA . ASP B 1 106 ? -11.969 -28.703 -4.316 1 93.81 106 ASP B CA 1
ATOM 2707 C C . ASP B 1 106 ? -10.648 -29.047 -5 1 93.81 106 ASP B C 1
ATOM 2709 O O . ASP B 1 106 ? -10.398 -30.203 -5.328 1 93.81 106 ASP B O 1
ATOM 2713 N N . PHE B 1 107 ? -9.883 -28.078 -5.195 1 95.62 107 PHE B N 1
ATOM 2714 C CA . PHE B 1 107 ? -8.656 -28.266 -5.961 1 95.62 107 PHE B CA 1
ATOM 2715 C C . PHE B 1 107 ? -7.473 -28.547 -5.035 1 95.62 107 PHE B C 1
ATOM 2717 O O . PHE B 1 107 ? -7.355 -27.922 -3.977 1 95.62 107 PHE B O 1
ATOM 2724 N N . LYS B 1 108 ? -6.621 -29.438 -5.445 1 97.56 108 LYS B N 1
ATOM 2725 C CA . LYS B 1 108 ? -5.41 -29.719 -4.688 1 97.56 108 LYS B CA 1
ATOM 2726 C C . LYS B 1 108 ? -4.168 -29.203 -5.41 1 97.56 108 LYS B C 1
ATOM 2728 O O . LYS B 1 108 ? -3.869 -29.641 -6.523 1 97.56 108 LYS B O 1
ATOM 2733 N N . PHE B 1 109 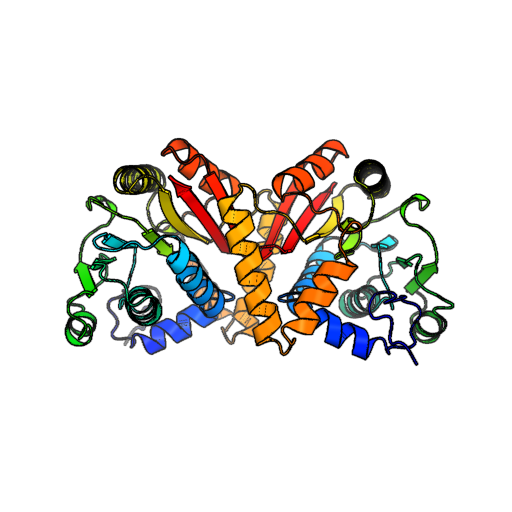? -3.432 -28.312 -4.773 1 98.44 109 PHE B N 1
ATOM 2734 C CA . PHE B 1 109 ? -2.188 -27.797 -5.324 1 98.44 109 PHE B CA 1
ATOM 2735 C C . PHE B 1 109 ? -1.033 -28.766 -5.059 1 98.44 109 PHE B C 1
ATOM 2737 O O . PHE B 1 109 ? -0.954 -29.359 -3.986 1 98.44 109 PHE B O 1
ATOM 2744 N N . THR B 1 110 ? -0.147 -28.938 -6.066 1 98.44 110 THR B N 1
ATOM 2745 C CA . THR B 1 110 ? 1.02 -29.812 -5.91 1 98.44 110 THR B CA 1
ATOM 2746 C C . THR B 1 110 ? 2.236 -29.203 -6.602 1 98.44 110 THR B C 1
ATOM 2748 O O . THR B 1 110 ? 2.111 -28.578 -7.652 1 98.44 110 THR B O 1
ATOM 2751 N N . ASN B 1 111 ? 3.416 -29.359 -5.969 1 98.69 111 ASN B N 1
ATOM 2752 C CA . ASN B 1 111 ? 4.695 -28.953 -6.551 1 98.69 111 ASN B CA 1
ATOM 2753 C C . ASN B 1 111 ? 4.676 -27.516 -7.016 1 98.69 111 ASN B C 1
ATOM 2755 O O . ASN B 1 111 ? 5.145 -27.203 -8.117 1 98.69 111 ASN B O 1
ATOM 2759 N N . ALA B 1 112 ? 4.086 -26.672 -6.215 1 98.88 112 ALA B N 1
ATOM 2760 C CA . ALA B 1 112 ? 3.902 -25.266 -6.609 1 98.88 112 ALA B CA 1
ATOM 2761 C C . ALA B 1 112 ? 5.074 -24.406 -6.145 1 98.88 112 ALA B C 1
ATOM 2763 O O . ALA B 1 112 ? 5.461 -24.453 -4.977 1 98.88 112 ALA B O 1
ATOM 2764 N N . SER B 1 113 ? 5.633 -23.656 -7.031 1 98.75 113 SER B N 1
ATOM 2765 C CA . SER B 1 113 ? 6.652 -22.688 -6.641 1 98.75 113 SER B CA 1
ATOM 2766 C C . SER B 1 113 ? 6.055 -21.297 -6.465 1 98.75 113 SER B C 1
ATOM 2768 O O . SER B 1 113 ? 6.625 -20.453 -5.773 1 98.75 113 SER B O 1
ATOM 2770 N N . TYR B 1 114 ? 4.91 -21.109 -7.145 1 98.56 114 TYR B N 1
ATOM 2771 C CA . TYR B 1 114 ? 4.27 -19.797 -7.141 1 98.56 114 TYR B CA 1
ATOM 2772 C C . TYR B 1 114 ? 2.768 -19.922 -7.352 1 98.56 114 TYR B C 1
ATOM 2774 O O . TYR B 1 114 ? 2.318 -20.609 -8.273 1 98.56 114 TYR B O 1
ATOM 2782 N N . ILE B 1 115 ? 1.992 -19.359 -6.449 1 98.94 115 ILE B N 1
ATOM 2783 C CA . ILE B 1 115 ? 0.537 -19.359 -6.551 1 98.94 115 ILE B CA 1
ATOM 2784 C C . ILE B 1 115 ? 0.013 -17.922 -6.398 1 98.94 115 ILE B C 1
ATOM 2786 O O . ILE B 1 115 ? 0.466 -17.188 -5.523 1 98.94 115 ILE B O 1
ATOM 2790 N N . THR B 1 116 ? -0.885 -17.562 -7.254 1 98.75 116 THR B N 1
ATOM 2791 C CA . THR B 1 116 ? -1.473 -16.234 -7.164 1 98.75 116 THR B CA 1
ATOM 2792 C C . THR B 1 116 ? -2.984 -16.312 -6.977 1 98.75 116 THR B C 1
ATOM 2794 O O . THR B 1 116 ? -3.619 -17.266 -7.441 1 98.75 116 THR B O 1
ATOM 2797 N N . SER B 1 117 ? -3.541 -15.461 -6.277 1 98.38 117 SER B N 1
ATOM 2798 C CA . SER B 1 117 ? -4.969 -15.18 -6.172 1 98.38 117 SER B CA 1
ATOM 2799 C C . SER B 1 117 ? -5.238 -13.672 -6.195 1 98.38 117 SER B C 1
ATOM 2801 O O . SER B 1 117 ? -5.031 -12.984 -5.191 1 98.38 117 SER B O 1
ATOM 2803 N N . ILE B 1 118 ? -5.695 -13.227 -7.293 1 97 118 ILE B N 1
ATOM 2804 C CA . ILE B 1 118 ? -5.918 -11.797 -7.465 1 97 118 ILE B CA 1
ATOM 2805 C C . ILE B 1 118 ? -7.418 -11.5 -7.477 1 97 118 ILE B C 1
ATOM 2807 O O . ILE B 1 118 ? -8.102 -11.781 -8.461 1 97 118 ILE B O 1
ATOM 2811 N N . LEU B 1 119 ? -7.895 -10.914 -6.336 1 94.75 119 LEU B N 1
ATOM 2812 C CA . LEU B 1 119 ? -9.281 -10.484 -6.18 1 94.75 119 LEU B CA 1
ATOM 2813 C C . LEU B 1 119 ? -10.242 -11.648 -6.379 1 94.75 119 LEU B C 1
ATOM 2815 O O . LEU B 1 119 ? -11.242 -11.523 -7.086 1 94.75 119 LEU B O 1
ATOM 2819 N N . THR B 1 120 ? -9.906 -12.789 -5.797 1 94.62 120 THR B N 1
ATOM 2820 C CA . THR B 1 120 ? -10.711 -13.992 -6.012 1 94.62 120 THR B CA 1
ATOM 2821 C C . THR B 1 120 ? -11.203 -14.555 -4.684 1 94.62 120 THR B C 1
ATOM 2823 O O . THR B 1 120 ? -12.398 -14.781 -4.508 1 94.62 120 THR B O 1
ATOM 2826 N N . LEU B 1 121 ? -10.336 -14.734 -3.705 1 95.62 121 LEU B N 1
ATOM 2827 C CA . LEU B 1 121 ? -10.68 -15.414 -2.461 1 95.62 121 LEU B CA 1
ATOM 2828 C C . LEU B 1 121 ? -11.703 -14.609 -1.666 1 95.62 121 LEU B C 1
ATOM 2830 O O . LEU B 1 121 ? -12.414 -15.156 -0.822 1 95.62 121 LEU B O 1
ATOM 2834 N N . GLN B 1 122 ? -11.742 -13.328 -1.94 1 92.69 122 GLN B N 1
ATOM 2835 C CA . GLN B 1 122 ? -12.672 -12.43 -1.252 1 92.69 122 GLN B CA 1
ATOM 2836 C C . GLN B 1 122 ? -14.117 -12.852 -1.489 1 92.69 122 GLN B C 1
ATOM 2838 O O . GLN B 1 122 ? -15.023 -12.406 -0.784 1 92.69 122 GLN B O 1
ATOM 2843 N N . PHE B 1 123 ? -14.375 -13.711 -2.418 1 90.31 123 PHE B N 1
ATOM 2844 C CA . PHE B 1 123 ? -15.734 -14.133 -2.742 1 90.31 123 PHE B CA 1
ATOM 2845 C C . PHE B 1 123 ? -16.047 -15.477 -2.096 1 90.31 123 PHE B C 1
ATOM 2847 O O . PHE B 1 123 ? -17.172 -15.969 -2.189 1 90.31 123 PHE B O 1
ATOM 2854 N N . ILE B 1 124 ? -15.125 -16.094 -1.484 1 91.81 124 ILE B N 1
ATOM 2855 C CA . ILE B 1 124 ? -15.297 -17.359 -0.761 1 91.81 124 ILE B CA 1
ATOM 2856 C C . ILE B 1 124 ? -15.586 -17.062 0.71 1 91.81 124 ILE B C 1
ATOM 2858 O O . ILE B 1 124 ? -14.984 -16.172 1.308 1 91.81 124 ILE B O 1
ATOM 2862 N N . ASN B 1 125 ? -16.516 -17.75 1.244 1 91.88 125 ASN B N 1
ATOM 2863 C CA . ASN B 1 125 ? -16.797 -17.547 2.66 1 91.88 125 ASN B CA 1
ATOM 2864 C C . ASN B 1 125 ? -15.555 -17.766 3.52 1 91.88 125 ASN B C 1
ATOM 2866 O O . ASN B 1 125 ? -14.625 -18.469 3.105 1 91.88 125 ASN B O 1
ATOM 2870 N N . ILE B 1 126 ? -15.57 -17.25 4.703 1 93.44 126 ILE B N 1
ATOM 2871 C CA . ILE B 1 126 ? -14.367 -17.141 5.531 1 93.44 126 ILE B CA 1
ATOM 2872 C C . ILE B 1 126 ? -13.852 -18.531 5.879 1 93.44 126 ILE B C 1
ATOM 2874 O O . ILE B 1 126 ? -12.648 -18.797 5.789 1 93.44 126 ILE B O 1
ATOM 2878 N N . GLU B 1 127 ? -14.688 -19.422 6.324 1 93.75 127 GLU B N 1
ATOM 2879 C CA . GLU B 1 127 ? -14.281 -20.781 6.699 1 93.75 127 GLU B CA 1
ATOM 2880 C C . GLU B 1 127 ? -13.617 -21.5 5.531 1 93.75 127 GLU B C 1
ATOM 2882 O O . GLU B 1 127 ? -12.555 -22.109 5.691 1 93.75 127 GLU B O 1
ATOM 2887 N N . ASP B 1 128 ? -14.234 -21.469 4.406 1 95.5 128 ASP B N 1
ATOM 2888 C CA . ASP B 1 128 ? -13.703 -22.125 3.217 1 95.5 128 ASP B CA 1
ATOM 2889 C C . ASP B 1 128 ? -12.445 -21.406 2.719 1 95.5 128 ASP B C 1
ATOM 2891 O O . ASP B 1 128 ? -11.547 -22.047 2.16 1 95.5 128 ASP B O 1
ATOM 2895 N N . ARG B 1 129 ? -12.422 -20.141 2.924 1 96.56 129 ARG B N 1
ATOM 2896 C CA . ARG B 1 129 ? -11.234 -19.359 2.574 1 96.56 129 ARG B CA 1
ATOM 2897 C C . ARG B 1 129 ? -10.016 -19.828 3.361 1 96.56 129 ARG B C 1
ATOM 2899 O O . ARG B 1 129 ? -8.93 -20 2.799 1 96.56 129 ARG B O 1
ATOM 2906 N N . GLU B 1 130 ? -10.172 -20.031 4.625 1 97.31 130 GLU B N 1
ATOM 2907 C CA . GLU B 1 130 ? -9.102 -20.531 5.477 1 97.31 130 GLU B CA 1
ATOM 2908 C C . GLU B 1 130 ? -8.617 -21.906 5.004 1 97.31 130 GLU B C 1
ATOM 2910 O O . GLU B 1 130 ? -7.41 -22.156 4.953 1 97.31 130 GLU B O 1
ATOM 2915 N N . LYS B 1 131 ? -9.539 -22.766 4.633 1 97.88 131 LYS B N 1
ATOM 2916 C CA . LYS B 1 131 ? -9.188 -24.094 4.125 1 97.88 131 LYS B CA 1
ATOM 2917 C C . LYS B 1 131 ? -8.398 -23.984 2.82 1 97.88 131 LYS B C 1
ATOM 2919 O O . LYS B 1 131 ? -7.426 -24.719 2.619 1 97.88 131 LYS B O 1
ATOM 2924 N N . THR B 1 132 ? -8.867 -23.125 1.97 1 98.31 132 THR B N 1
ATOM 2925 C CA . THR B 1 132 ? -8.203 -22.922 0.687 1 98.31 132 THR B CA 1
ATOM 2926 C C . THR B 1 132 ? -6.77 -22.438 0.891 1 98.31 132 THR B C 1
ATOM 2928 O O . THR B 1 132 ? -5.848 -22.938 0.236 1 98.31 132 THR B O 1
ATOM 2931 N N . ILE B 1 133 ? -6.574 -21.5 1.797 1 98.69 133 ILE B N 1
ATOM 2932 C CA . ILE B 1 133 ? -5.246 -20.953 2.066 1 98.69 133 ILE B CA 1
ATOM 2933 C C . ILE B 1 133 ? -4.359 -22.047 2.668 1 98.69 133 ILE B C 1
ATOM 2935 O O . ILE B 1 133 ? -3.17 -22.125 2.35 1 98.69 133 ILE B O 1
ATOM 2939 N N . LYS B 1 134 ? -4.902 -22.844 3.525 1 98.5 134 LYS B N 1
ATOM 2940 C CA . LYS B 1 134 ? -4.152 -23.984 4.055 1 98.5 134 LYS B CA 1
ATOM 2941 C C . LYS B 1 134 ? -3.725 -24.922 2.934 1 98.5 134 LYS B C 1
ATOM 2943 O O . LYS B 1 134 ? -2.59 -25.406 2.924 1 98.5 134 LYS B O 1
ATOM 2948 N N . ASN B 1 135 ? -4.652 -25.234 2.035 1 98.56 135 ASN B N 1
ATOM 2949 C CA . ASN B 1 135 ? -4.352 -26.062 0.87 1 98.56 135 ASN B CA 1
ATOM 2950 C C . ASN B 1 135 ? -3.242 -25.453 0.021 1 98.56 135 ASN B C 1
ATOM 2952 O O . ASN B 1 135 ? -2.373 -26.156 -0.483 1 98.56 135 ASN B O 1
ATOM 2956 N N . VAL B 1 136 ? -3.258 -24.141 -0.153 1 98.81 136 VAL B N 1
ATOM 2957 C CA . VAL B 1 136 ? -2.215 -23.406 -0.862 1 98.81 136 VAL B CA 1
ATOM 2958 C C . VAL B 1 136 ? -0.87 -23.625 -0.176 1 98.81 136 VAL B C 1
ATOM 2960 O O . VAL B 1 136 ? 0.116 -23.969 -0.829 1 98.81 136 VAL B O 1
ATOM 2963 N N . TYR B 1 137 ? -0.846 -23.406 1.141 1 98.88 137 TYR B N 1
ATOM 2964 C CA . TYR B 1 137 ? 0.383 -23.594 1.905 1 98.88 137 TYR B CA 1
ATOM 2965 C C . TYR B 1 137 ? 0.927 -25 1.735 1 98.88 137 TYR B C 1
ATOM 2967 O O . TYR B 1 137 ? 2.123 -25.188 1.506 1 98.88 137 TYR B O 1
ATOM 2975 N N . GLN B 1 138 ? 0.05 -26 1.832 1 98.62 138 GLN B N 1
ATOM 2976 C CA . GLN B 1 138 ? 0.448 -27.406 1.726 1 98.62 138 GLN B CA 1
ATOM 2977 C C . GLN B 1 138 ? 0.982 -27.719 0.332 1 98.62 138 GLN B C 1
ATOM 2979 O O . GLN B 1 138 ? 1.896 -28.531 0.181 1 98.62 138 GLN B O 1
ATOM 2984 N N . GLY B 1 139 ? 0.463 -27.109 -0.695 1 98.75 139 GLY B N 1
ATOM 2985 C CA . GLY B 1 139 ? 0.83 -27.375 -2.076 1 98.75 139 GLY B CA 1
ATOM 2986 C C . GLY B 1 139 ? 2.105 -26.672 -2.502 1 98.75 139 GLY B C 1
ATOM 2987 O O . GLY B 1 139 ? 2.734 -27.062 -3.488 1 98.75 139 GLY B O 1
ATOM 2988 N N . LEU B 1 140 ? 2.463 -25.625 -1.78 1 98.81 140 LEU B N 1
ATOM 2989 C CA . LEU B 1 140 ? 3.672 -24.875 -2.098 1 98.81 140 LEU B CA 1
ATOM 2990 C C . LEU B 1 140 ? 4.918 -25.672 -1.719 1 98.81 140 LEU B C 1
ATOM 2992 O O . LEU B 1 140 ? 4.957 -26.312 -0.665 1 98.81 140 LEU B O 1
ATOM 2996 N N . ASN B 1 141 ? 5.922 -25.656 -2.57 1 98.62 141 ASN B N 1
ATOM 2997 C CA . ASN B 1 141 ? 7.25 -26.141 -2.215 1 98.62 141 ASN B CA 1
ATOM 2998 C C . ASN B 1 141 ? 7.918 -25.25 -1.169 1 98.62 141 ASN B C 1
ATOM 3000 O O . ASN B 1 141 ? 7.551 -24.078 -1.018 1 98.62 141 ASN B O 1
ATOM 3004 N N . LYS B 1 142 ? 8.859 -25.828 -0.433 1 97.94 142 LYS B N 1
ATOM 3005 C CA . LYS B 1 142 ? 9.672 -24.984 0.438 1 97.94 142 LYS B CA 1
ATOM 3006 C C . LYS B 1 142 ? 10.32 -23.844 -0.349 1 97.94 142 LYS B C 1
ATOM 3008 O O . LYS B 1 142 ? 10.93 -24.078 -1.395 1 97.94 142 LYS B O 1
ATOM 3013 N N . GLY B 1 143 ? 10.094 -22.609 0.103 1 97.38 143 GLY B N 1
ATOM 3014 C CA . GLY B 1 143 ? 10.633 -21.453 -0.592 1 97.38 143 GLY B CA 1
ATOM 3015 C C . GLY B 1 143 ? 9.672 -20.875 -1.609 1 97.38 143 GLY B C 1
ATOM 3016 O O . GLY B 1 143 ? 9.945 -19.812 -2.189 1 97.38 143 GLY B O 1
ATOM 3017 N N . GLY B 1 144 ? 8.547 -21.578 -1.847 1 98.44 144 GLY B N 1
ATOM 3018 C CA . GLY B 1 144 ? 7.535 -21.062 -2.76 1 98.44 144 GLY B CA 1
ATOM 3019 C C . GLY B 1 144 ? 6.75 -19.906 -2.186 1 98.44 144 GLY B C 1
ATOM 3020 O O . GLY B 1 144 ? 6.809 -19.641 -0.982 1 98.44 144 GLY B O 1
ATOM 3021 N N . ALA B 1 145 ? 6.016 -19.203 -3.059 1 98.81 145 ALA B N 1
ATOM 3022 C CA . ALA B 1 145 ? 5.336 -17.984 -2.609 1 98.81 145 ALA B CA 1
ATOM 3023 C C . ALA B 1 145 ? 3.871 -18 -3.033 1 98.81 145 ALA B C 1
ATOM 3025 O O . ALA B 1 145 ? 3.52 -18.562 -4.07 1 98.81 145 ALA B O 1
ATOM 3026 N N . PHE B 1 146 ? 3.117 -17.422 -2.158 1 98.94 146 PHE B N 1
ATOM 3027 C CA . PHE B 1 146 ? 1.715 -17.125 -2.426 1 98.94 146 PHE B CA 1
ATOM 3028 C C . PHE B 1 146 ? 1.481 -15.617 -2.488 1 98.94 146 PHE B C 1
ATOM 3030 O O . PHE B 1 146 ? 1.842 -14.891 -1.562 1 98.94 146 PHE B O 1
ATOM 3037 N N . ILE B 1 147 ? 0.938 -15.117 -3.609 1 98.88 147 ILE B N 1
ATOM 3038 C CA . ILE B 1 147 ? 0.546 -13.719 -3.768 1 98.88 147 ILE B CA 1
ATOM 3039 C C . ILE B 1 147 ? -0.968 -13.586 -3.623 1 98.88 147 ILE B C 1
ATOM 3041 O O . ILE B 1 147 ? -1.726 -14.219 -4.367 1 98.88 147 ILE B O 1
ATOM 3045 N N . LEU B 1 148 ? -1.333 -12.797 -2.705 1 98.81 148 LEU B N 1
ATOM 3046 C CA . LEU B 1 148 ? -2.746 -12.547 -2.434 1 98.81 148 LEU B CA 1
ATOM 3047 C C . LEU B 1 148 ? -3.09 -11.078 -2.635 1 98.81 148 LEU B C 1
ATOM 3049 O O . LEU B 1 148 ? -2.496 -10.203 -2.002 1 98.81 148 LEU B O 1
ATOM 3053 N N . VAL B 1 149 ? -3.949 -10.742 -3.561 1 98.38 149 VAL B N 1
ATOM 3054 C CA . VAL B 1 149 ? -4.488 -9.398 -3.752 1 98.38 149 VAL B CA 1
ATOM 3055 C C . VAL B 1 149 ? -5.98 -9.383 -3.428 1 98.38 149 VAL B C 1
ATOM 3057 O O . VAL B 1 149 ? -6.742 -10.188 -3.967 1 98.38 149 VAL B O 1
ATOM 3060 N N . GLU B 1 150 ? -6.398 -8.492 -2.518 1 97.44 150 GLU B N 1
ATOM 3061 C CA . GLU B 1 150 ? -7.773 -8.469 -2.027 1 97.44 150 GLU B CA 1
ATOM 3062 C C . GLU B 1 150 ? -8.258 -7.039 -1.804 1 97.44 150 GLU B C 1
ATOM 3064 O O . GLU B 1 150 ? -7.449 -6.125 -1.627 1 97.44 150 GLU B O 1
ATOM 3069 N N . LYS B 1 151 ? -9.547 -6.863 -1.938 1 96.5 151 LYS B N 1
ATOM 3070 C CA . LYS B 1 151 ? -10.164 -5.688 -1.326 1 96.5 151 LYS B CA 1
ATOM 3071 C C . LYS B 1 151 ? -10.297 -5.859 0.184 1 96.5 151 LYS B C 1
ATOM 3073 O O . LYS B 1 151 ? -10.656 -6.938 0.662 1 96.5 151 LYS B O 1
ATOM 3078 N N . VAL B 1 152 ? -9.992 -4.82 0.985 1 97.75 152 VAL B N 1
ATOM 3079 C CA . VAL B 1 152 ? -9.984 -4.984 2.436 1 97.75 152 VAL B CA 1
ATOM 3080 C C . VAL B 1 152 ? -10.766 -3.852 3.09 1 97.75 152 VAL B C 1
ATOM 3082 O O . VAL B 1 152 ? -10.953 -2.787 2.494 1 97.75 152 VAL B O 1
ATOM 3085 N N . ASN B 1 153 ? -11.234 -4.133 4.301 1 96.62 153 ASN B N 1
ATOM 3086 C CA . ASN B 1 153 ? -11.781 -3.107 5.18 1 96.62 153 ASN B CA 1
ATOM 3087 C C . ASN B 1 153 ? -10.672 -2.328 5.887 1 96.62 153 ASN B C 1
ATOM 3089 O O . ASN B 1 153 ? -9.547 -2.816 6.012 1 96.62 153 ASN B O 1
ATOM 3093 N N . GLY B 1 154 ? -11.023 -1.057 6.246 1 97.44 154 GLY B N 1
ATOM 3094 C CA . GLY B 1 154 ? -10.109 -0.335 7.121 1 97.44 154 GLY B CA 1
ATOM 3095 C C . GLY B 1 154 ? -9.938 -0.998 8.469 1 97.44 154 GLY B C 1
ATOM 3096 O O . GLY B 1 154 ? -10.773 -1.795 8.898 1 97.44 154 GLY B O 1
ATOM 3097 N N . GLU B 1 155 ? -8.805 -0.686 9.125 1 97.69 155 GLU B N 1
ATOM 3098 C CA . GLU B 1 155 ? -8.477 -1.309 10.398 1 97.69 155 GLU B CA 1
ATOM 3099 C C . GLU B 1 155 ? -9.359 -0.771 11.523 1 97.69 155 GLU B C 1
ATOM 3101 O O . GLU B 1 155 ? -9.5 -1.409 12.57 1 97.69 155 GLU B O 1
ATOM 3106 N N . PHE B 1 156 ? -9.914 0.444 11.422 1 95.94 156 PHE B N 1
ATOM 3107 C CA . PHE B 1 156 ? -10.844 1.051 12.359 1 95.94 156 PHE B CA 1
ATOM 3108 C C . PHE B 1 156 ? -11.914 1.851 11.625 1 95.94 156 PHE B C 1
ATOM 3110 O O . PHE B 1 156 ? -11.797 2.094 10.422 1 95.94 156 PHE B O 1
ATOM 3117 N N . VAL B 1 157 ? -12.953 2.15 12.203 1 94.38 157 VAL B N 1
ATOM 3118 C CA . VAL B 1 157 ? -14.172 2.666 11.594 1 94.38 157 VAL B CA 1
ATOM 3119 C C . VAL B 1 157 ? -13.844 3.887 10.742 1 94.38 157 VAL B C 1
ATOM 3121 O O . VAL B 1 157 ? -14.234 3.953 9.57 1 94.38 157 VAL B O 1
ATOM 3124 N N . GLN B 1 158 ? -13.125 4.844 11.211 1 94.62 158 GLN B N 1
ATOM 3125 C CA . GLN B 1 158 ? -12.852 6.09 10.508 1 94.62 158 GLN B CA 1
ATOM 3126 C C . GLN B 1 158 ? -12.016 5.84 9.25 1 94.62 158 GLN B C 1
ATOM 3128 O O . GLN B 1 158 ? -12.297 6.402 8.195 1 94.62 158 GLN B O 1
ATOM 3133 N N . SER B 1 159 ? -10.969 5.004 9.375 1 96.75 159 SER B N 1
ATOM 3134 C CA . SER B 1 159 ? -10.172 4.711 8.188 1 96.75 159 SER B CA 1
ATOM 3135 C C . SER B 1 159 ? -10.992 3.967 7.141 1 96.75 159 SER B C 1
ATOM 3137 O O . SER B 1 159 ? -10.828 4.191 5.938 1 96.75 159 SER B O 1
ATOM 3139 N N . HIS B 1 160 ? -11.859 3.084 7.582 1 96.25 160 HIS B N 1
ATOM 3140 C CA . HIS B 1 160 ? -12.742 2.365 6.672 1 96.25 160 HIS B CA 1
ATOM 3141 C C . HIS B 1 160 ? -13.617 3.33 5.879 1 96.25 160 HIS B C 1
ATOM 3143 O O . HIS B 1 160 ? -13.734 3.205 4.656 1 96.25 160 HIS B O 1
ATOM 3149 N N . GLU B 1 161 ? -14.195 4.262 6.539 1 93.81 161 GLU B N 1
ATOM 3150 C CA . GLU B 1 161 ? -15.055 5.25 5.898 1 93.81 161 GLU B CA 1
ATOM 3151 C C . GLU B 1 161 ? -14.266 6.105 4.906 1 93.81 161 GLU B C 1
ATOM 3153 O O . GLU B 1 161 ? -14.734 6.359 3.793 1 93.81 161 GLU B O 1
ATOM 3158 N N . ILE B 1 162 ? -13.148 6.559 5.332 1 94.88 162 ILE B N 1
ATOM 3159 C CA . ILE B 1 162 ? -12.297 7.387 4.488 1 94.88 162 ILE B CA 1
ATOM 3160 C C . ILE B 1 162 ? -11.93 6.625 3.215 1 94.88 162 ILE B C 1
ATOM 3162 O O . ILE B 1 162 ? -12.086 7.148 2.107 1 94.88 162 ILE B O 1
ATOM 3166 N N . MET B 1 163 ? -11.484 5.398 3.363 1 96.5 163 MET B N 1
ATOM 3167 C CA . MET B 1 163 ? -11.078 4.582 2.225 1 96.5 163 MET B CA 1
ATOM 3168 C C . MET B 1 163 ? -12.25 4.367 1.265 1 96.5 163 MET B C 1
ATOM 3170 O O . MET B 1 163 ? -12.07 4.418 0.046 1 96.5 163 MET B O 1
ATOM 3174 N N . ASN B 1 164 ? -13.391 4.121 1.8 1 94 164 ASN B N 1
ATOM 3175 C CA . ASN B 1 164 ? -14.578 3.922 0.968 1 94 164 ASN B CA 1
ATOM 3176 C C . ASN B 1 164 ? -14.906 5.172 0.158 1 94 164 ASN B C 1
ATOM 3178 O O . ASN B 1 164 ? -15.273 5.078 -1.016 1 94 164 ASN B O 1
ATOM 3182 N N . GLN B 1 165 ? -14.812 6.309 0.771 1 91.75 165 GLN B N 1
ATOM 3183 C CA . GLN B 1 165 ? -15.102 7.555 0.07 1 91.75 165 GLN B CA 1
ATOM 3184 C C . GLN B 1 165 ? -14.086 7.805 -1.04 1 91.75 165 GLN B C 1
ATOM 3186 O O . GLN B 1 165 ? -14.453 8.203 -2.148 1 91.75 165 GLN B O 1
ATOM 3191 N N . ILE B 1 166 ? -12.844 7.613 -0.683 1 94.31 166 ILE B N 1
ATOM 3192 C CA . ILE B 1 166 ? -11.797 7.797 -1.679 1 94.31 166 ILE B CA 1
ATOM 3193 C C . ILE B 1 166 ? -12.031 6.855 -2.855 1 94.31 166 ILE B C 1
ATOM 3195 O O . ILE B 1 166 ? -11.875 7.246 -4.016 1 94.31 166 ILE B O 1
ATOM 3199 N N . TYR B 1 167 ? -12.367 5.629 -2.557 1 93.44 167 TYR B N 1
ATOM 3200 C CA . TYR B 1 167 ? -12.633 4.637 -3.594 1 93.44 167 TYR B CA 1
ATOM 3201 C C . TYR B 1 167 ? -13.82 5.051 -4.453 1 93.44 167 TYR B C 1
ATOM 3203 O O . TYR B 1 167 ? -13.797 4.887 -5.676 1 93.44 167 TYR B O 1
ATOM 3211 N N . HIS B 1 168 ? -14.867 5.582 -3.842 1 89.88 168 HIS B N 1
ATOM 3212 C CA . HIS B 1 168 ? -16.031 6.086 -4.574 1 89.88 168 HIS B CA 1
ATOM 3213 C C . HIS B 1 168 ? -15.617 7.199 -5.539 1 89.88 168 HIS B C 1
ATOM 3215 O O . HIS B 1 168 ? -16.031 7.199 -6.699 1 89.88 168 HIS B O 1
ATOM 3221 N N . ASP B 1 169 ? -14.828 8.133 -5.055 1 88.25 169 ASP B N 1
ATOM 3222 C CA . ASP B 1 169 ? -14.328 9.211 -5.902 1 88.25 169 ASP B CA 1
ATOM 3223 C C . ASP B 1 169 ? -13.523 8.664 -7.074 1 88.25 169 ASP B C 1
ATOM 3225 O O . ASP B 1 169 ? -13.609 9.172 -8.195 1 88.25 169 ASP B O 1
ATOM 3229 N N . PHE B 1 170 ? -12.727 7.68 -6.781 1 90.25 170 PHE B N 1
ATOM 3230 C CA . PHE B 1 170 ? -11.93 7.031 -7.816 1 90.25 170 PHE B CA 1
ATOM 3231 C C . PHE B 1 170 ? -12.812 6.492 -8.93 1 90.25 170 PHE B C 1
ATOM 3233 O O . PHE B 1 170 ? -12.523 6.688 -10.109 1 90.25 170 PHE B O 1
ATOM 3240 N N . LYS B 1 171 ? -13.859 5.816 -8.57 1 86.56 171 LYS B N 1
ATOM 3241 C CA . LYS B 1 171 ? -14.773 5.234 -9.555 1 86.56 171 LYS B CA 1
ATOM 3242 C C . LYS B 1 171 ? -15.422 6.312 -10.414 1 86.56 171 LYS B C 1
ATOM 3244 O O . LYS B 1 171 ? -15.555 6.148 -11.625 1 86.56 171 LYS B O 1
ATOM 3249 N N . LEU B 1 172 ? -15.719 7.418 -9.828 1 82.81 172 LEU B N 1
ATOM 3250 C CA . LEU B 1 172 ? -16.344 8.523 -10.547 1 82.81 172 LEU B CA 1
ATOM 3251 C C . LEU B 1 172 ? -15.352 9.18 -11.5 1 82.81 172 LEU B C 1
ATOM 3253 O O . LEU B 1 172 ? -15.703 9.516 -12.633 1 82.81 172 LEU B O 1
ATOM 3257 N N . GLU B 1 173 ? -14.164 9.336 -11.055 1 83.31 173 GLU B N 1
ATOM 3258 C CA . GLU B 1 173 ? -13.125 9.961 -11.867 1 83.31 173 GLU B CA 1
ATOM 3259 C C . GLU B 1 173 ? -12.758 9.086 -13.062 1 83.31 173 GLU B C 1
ATOM 3261 O O . GLU B 1 173 ? -12.258 9.586 -14.07 1 83.31 173 GLU B O 1
ATOM 3266 N N . ASN B 1 174 ? -13.008 7.824 -12.898 1 81.06 174 ASN B N 1
ATOM 3267 C CA . ASN B 1 174 ? -12.656 6.902 -13.977 1 81.06 174 ASN B CA 1
ATOM 3268 C C . ASN B 1 174 ? -13.852 6.613 -14.875 1 81.06 174 ASN B C 1
ATOM 3270 O O . ASN B 1 174 ? -13.891 5.586 -15.555 1 81.06 174 ASN B O 1
ATOM 3274 N N . GLY B 1 175 ? -14.828 7.469 -14.859 1 73.31 175 GLY B N 1
ATOM 3275 C CA . GLY B 1 175 ? -15.875 7.48 -15.867 1 73.31 175 GLY B CA 1
ATOM 3276 C C . GLY B 1 175 ? -17.109 6.691 -15.461 1 73.31 175 GLY B C 1
ATOM 3277 O O . GLY B 1 175 ? -18.031 6.531 -16.25 1 73.31 175 GLY B O 1
ATOM 3278 N N . LEU B 1 176 ? -17.078 6.129 -14.297 1 73.25 176 LEU B N 1
ATOM 3279 C CA . LEU B 1 176 ? -18.297 5.461 -13.844 1 73.25 176 LEU B CA 1
ATOM 3280 C C . LEU B 1 176 ? -19.328 6.48 -13.359 1 73.25 176 LEU B C 1
ATOM 3282 O O . LEU B 1 176 ? -18.969 7.484 -12.742 1 73.25 176 LEU B O 1
ATOM 3286 N N . THR B 1 177 ? -20.484 6.289 -13.844 1 68.81 177 THR B N 1
ATOM 3287 C CA . THR B 1 177 ? -21.562 7.152 -13.375 1 68.81 177 THR B CA 1
ATOM 3288 C C . THR B 1 177 ? -21.938 6.812 -11.938 1 68.81 177 THR B C 1
ATOM 3290 O O . THR B 1 177 ? -21.578 5.75 -11.43 1 68.81 177 THR B O 1
ATOM 3293 N N . TYR B 1 178 ? -22.547 7.75 -11.328 1 69.25 178 TYR B N 1
ATOM 3294 C CA . TYR B 1 178 ? -23.047 7.512 -9.977 1 69.25 178 TYR B CA 1
ATOM 3295 C C . TYR B 1 178 ? -23.906 6.25 -9.93 1 69.25 178 TYR B C 1
ATOM 3297 O O . TYR B 1 178 ? -23.797 5.465 -8.984 1 69.25 178 TYR B O 1
ATOM 3305 N N . GLU B 1 179 ? -24.656 6.016 -10.898 1 65.81 179 GLU B N 1
ATOM 3306 C CA . GLU B 1 179 ? -25.531 4.848 -10.977 1 65.81 179 GLU B CA 1
ATOM 3307 C C . GLU B 1 179 ? -24.719 3.559 -11.07 1 65.81 179 GLU B C 1
ATOM 3309 O O . GLU B 1 179 ? -25.047 2.566 -10.414 1 65.81 179 GLU B O 1
ATOM 3314 N N . GLU B 1 180 ? -23.703 3.645 -11.82 1 67.38 180 GLU B N 1
ATOM 3315 C CA . GLU B 1 180 ? -22.844 2.473 -12 1 67.38 180 GLU B CA 1
ATOM 3316 C C . GLU B 1 180 ? -22.125 2.115 -10.703 1 67.38 180 GLU B C 1
ATOM 3318 O O . GLU B 1 180 ? -21.969 0.937 -10.375 1 67.38 180 GLU B O 1
ATOM 3323 N N . VAL B 1 181 ? -21.734 3.127 -10.023 1 70.69 181 VAL B N 1
ATOM 3324 C CA . VAL B 1 181 ? -21.031 2.934 -8.758 1 70.69 181 VAL B CA 1
ATOM 3325 C C . VAL B 1 181 ? -21.969 2.26 -7.75 1 70.69 181 VAL B C 1
ATOM 3327 O O . VAL B 1 181 ? -21.562 1.303 -7.078 1 70.69 181 VAL B O 1
ATOM 3330 N N . ILE B 1 182 ? -23.188 2.748 -7.684 1 64 182 ILE B N 1
ATOM 3331 C CA . ILE B 1 182 ? -24.172 2.205 -6.754 1 64 182 ILE B CA 1
ATOM 3332 C C . ILE B 1 182 ? -24.547 0.781 -7.16 1 64 182 ILE B C 1
ATOM 3334 O O . ILE B 1 182 ? -24.609 -0.116 -6.316 1 64 182 ILE B O 1
ATOM 3338 N N . LYS B 1 183 ? -24.75 0.531 -8.43 1 59.19 183 LYS B N 1
ATOM 3339 C CA . LYS B 1 183 ? -25.141 -0.79 -8.922 1 59.19 183 LYS B CA 1
ATOM 3340 C C . LYS B 1 183 ? -24.062 -1.823 -8.617 1 59.19 183 LYS B C 1
ATOM 3342 O O . LYS B 1 183 ? -24.359 -2.951 -8.227 1 59.19 183 LYS B O 1
ATOM 3347 N N . LYS B 1 184 ? -22.922 -1.432 -8.812 1 66.38 184 LYS B N 1
ATOM 3348 C CA . LYS B 1 184 ? -21.812 -2.338 -8.523 1 66.38 184 LYS B CA 1
ATOM 3349 C C . LYS B 1 184 ? -21.75 -2.686 -7.035 1 66.38 184 LYS B C 1
ATOM 3351 O O . LYS B 1 184 ? -21.531 -3.842 -6.672 1 66.38 184 LYS B O 1
ATOM 3356 N N . SER B 1 185 ? -21.953 -1.647 -6.246 1 63.72 185 SER B N 1
ATOM 3357 C CA . SER B 1 185 ? -21.984 -1.873 -4.805 1 63.72 185 SER B CA 1
ATOM 3358 C C . SER B 1 185 ? -23.125 -2.816 -4.422 1 63.72 185 SER B C 1
ATOM 3360 O O . SER B 1 185 ? -22.953 -3.684 -3.561 1 63.72 185 SER B O 1
ATOM 3362 N N . GLN B 1 186 ? -24.25 -2.662 -5.023 1 57.5 186 GLN B N 1
ATOM 3363 C CA . GLN B 1 186 ? -25.422 -3.486 -4.742 1 57.5 186 GLN B CA 1
ATOM 3364 C C . GLN B 1 186 ? -25.219 -4.918 -5.227 1 57.5 186 GLN B C 1
ATOM 3366 O O . GLN B 1 186 ? -25.672 -5.867 -4.582 1 57.5 186 GLN B O 1
ATOM 3371 N N . SER B 1 187 ? -24.516 -5.098 -6.293 1 59.78 187 SER B N 1
ATOM 3372 C CA . SER B 1 187 ? -24.328 -6.414 -6.895 1 59.78 187 SER B CA 1
ATOM 3373 C C . SER B 1 187 ? -23.406 -7.285 -6.055 1 59.78 187 SER B C 1
ATOM 3375 O O . SER B 1 187 ? -23.5 -8.516 -6.094 1 59.78 187 SER B O 1
ATOM 3377 N N . ILE B 1 188 ? -22.609 -6.629 -5.352 1 57.16 188 ILE B N 1
ATOM 3378 C CA . ILE B 1 188 ? -21.625 -7.418 -4.613 1 57.16 188 ILE B CA 1
ATOM 3379 C C . ILE B 1 188 ? -22.047 -7.523 -3.148 1 57.16 188 ILE B C 1
ATOM 3381 O O . ILE B 1 188 ? -21.375 -8.18 -2.348 1 57.16 188 ILE B O 1
ATOM 3385 N N . ARG B 1 189 ? -23.188 -6.918 -2.9 1 55.44 189 ARG B N 1
ATOM 3386 C CA . ARG B 1 189 ? -23.703 -6.992 -1.538 1 55.44 189 ARG B CA 1
ATOM 3387 C C . ARG B 1 189 ? -24.047 -8.43 -1.161 1 55.44 189 ARG B C 1
ATOM 3389 O O . ARG B 1 189 ? -24.719 -9.133 -1.921 1 55.44 189 ARG B O 1
ATOM 3396 N N . GLY B 1 190 ? -23.453 -8.844 -0.044 1 62.62 190 GLY B N 1
ATOM 3397 C CA . GLY B 1 190 ? -23.734 -10.188 0.448 1 62.62 190 GLY B CA 1
ATOM 3398 C C . GLY B 1 190 ? -22.734 -11.219 -0.03 1 62.62 190 GLY B C 1
ATOM 3399 O O . GLY B 1 190 ? -22.609 -12.289 0.569 1 62.62 190 GLY B O 1
ATOM 3400 N N . VAL B 1 191 ? -22.094 -10.891 -1.137 1 69.12 191 VAL B N 1
ATOM 3401 C CA . VAL B 1 191 ? -21.172 -11.883 -1.69 1 69.12 191 VAL B CA 1
ATOM 3402 C C . VAL B 1 191 ? -19.75 -11.547 -1.28 1 69.12 191 VAL B C 1
ATOM 3404 O O . VAL B 1 191 ? -18.969 -12.438 -0.911 1 69.12 191 VAL B O 1
ATOM 3407 N N . LEU B 1 192 ? -19.453 -10.336 -1.411 1 79.81 192 LEU B N 1
ATOM 3408 C CA . LEU B 1 192 ? -18.109 -9.898 -1.025 1 79.81 192 LEU B CA 1
ATOM 3409 C C . LEU B 1 192 ? -17.969 -9.867 0.493 1 79.81 192 LEU B C 1
ATOM 3411 O O . LEU B 1 192 ? -18.812 -9.281 1.188 1 79.81 192 LEU B O 1
ATOM 3415 N N . LYS B 1 193 ? -17.062 -10.586 1.01 1 84.81 193 LYS B N 1
ATOM 3416 C CA . LYS B 1 193 ? -16.75 -10.633 2.438 1 84.81 193 LYS B CA 1
ATOM 3417 C C . LYS B 1 193 ? -15.344 -10.117 2.721 1 84.81 193 LYS B C 1
ATOM 3419 O O . LYS B 1 193 ? -14.438 -10.898 3.01 1 84.81 193 LYS B O 1
ATOM 3424 N N . PRO B 1 194 ? -15.234 -8.828 2.693 1 91.5 194 PRO B N 1
ATOM 3425 C CA . PRO B 1 194 ? -13.891 -8.289 2.895 1 91.5 194 PRO B CA 1
ATOM 3426 C C . PRO B 1 194 ? -13.43 -8.375 4.348 1 91.5 194 PRO B C 1
ATOM 3428 O O . PRO B 1 194 ? -14.242 -8.227 5.266 1 91.5 194 PRO B O 1
ATOM 3431 N N . LEU B 1 195 ? -12.195 -8.734 4.547 1 95.81 195 LEU B N 1
ATOM 3432 C CA . LEU B 1 195 ? -11.508 -8.711 5.828 1 95.81 195 LEU B CA 1
ATOM 3433 C C . LEU B 1 195 ? -10.531 -7.535 5.902 1 95.81 195 LEU B C 1
ATOM 3435 O O . LEU B 1 195 ? -10.258 -6.887 4.887 1 95.81 195 LEU B O 1
ATOM 3439 N N . THR B 1 196 ? -10.07 -7.172 7.074 1 97.5 196 THR B N 1
ATOM 3440 C CA . THR B 1 196 ? -9.008 -6.18 7.195 1 97.5 196 THR B CA 1
ATOM 3441 C C . THR B 1 196 ? -7.672 -6.758 6.742 1 97.5 196 THR B C 1
ATOM 3443 O O . THR B 1 196 ? -7.547 -7.969 6.547 1 97.5 196 THR B O 1
ATOM 3446 N N . LEU B 1 197 ? -6.742 -5.883 6.488 1 98.38 197 LEU B N 1
ATOM 3447 C CA . LEU B 1 197 ? -5.391 -6.336 6.18 1 98.38 197 LEU B CA 1
ATOM 3448 C C . LEU B 1 197 ? -4.852 -7.23 7.293 1 98.38 197 LEU B C 1
ATOM 3450 O O . LEU B 1 197 ? -4.281 -8.289 7.02 1 98.38 197 LEU B O 1
ATOM 3454 N N . LYS B 1 198 ? -5.051 -6.816 8.508 1 97.56 198 LYS B N 1
ATOM 3455 C CA . LYS B 1 198 ? -4.594 -7.582 9.664 1 97.56 198 LYS B CA 1
ATOM 3456 C C . LYS B 1 198 ? -5.219 -8.977 9.688 1 97.56 198 LYS B C 1
ATOM 3458 O O . LYS B 1 198 ? -4.531 -9.961 9.945 1 97.56 198 LYS B O 1
ATOM 3463 N N . GLN B 1 199 ? -6.469 -9.094 9.398 1 97.69 199 GLN B N 1
ATOM 3464 C CA . GLN B 1 199 ? -7.176 -10.375 9.406 1 97.69 199 GLN B CA 1
ATOM 3465 C C . GLN B 1 199 ? -6.676 -11.281 8.281 1 97.69 199 GLN B C 1
ATOM 3467 O O . GLN B 1 199 ? -6.559 -12.492 8.461 1 97.69 199 GLN B O 1
ATOM 3472 N N . ASN B 1 200 ? -6.434 -10.727 7.113 1 98.44 200 ASN B N 1
ATOM 3473 C CA . ASN B 1 200 ? -5.859 -11.508 6.023 1 98.44 200 ASN B CA 1
ATOM 3474 C C . ASN B 1 200 ? -4.5 -12.086 6.402 1 98.44 200 ASN B C 1
ATOM 3476 O O . ASN B 1 200 ? -4.234 -13.266 6.152 1 98.44 200 ASN B O 1
ATOM 3480 N N . LYS B 1 201 ? -3.664 -11.242 6.969 1 98.44 201 LYS B N 1
ATOM 3481 C CA . LYS B 1 201 ? -2.344 -11.711 7.379 1 98.44 201 LYS B CA 1
ATOM 3482 C C . LYS B 1 201 ? -2.455 -12.805 8.438 1 98.44 201 LYS B C 1
ATOM 3484 O O . LYS B 1 201 ? -1.699 -13.781 8.422 1 98.44 201 LYS B O 1
ATOM 3489 N N . ARG B 1 202 ? -3.402 -12.648 9.344 1 98.06 202 ARG B N 1
ATOM 3490 C CA . ARG B 1 202 ? -3.623 -13.656 10.383 1 98.06 202 ARG B CA 1
ATOM 3491 C C . ARG B 1 202 ? -4.027 -14.992 9.766 1 98.06 202 ARG B C 1
ATOM 3493 O O . ARG B 1 202 ? -3.598 -16.047 10.227 1 98.06 202 ARG B O 1
ATOM 3500 N N . MET B 1 203 ? -4.852 -14.953 8.766 1 98.06 203 MET B N 1
ATOM 3501 C CA . MET B 1 203 ? -5.266 -16.172 8.086 1 98.06 203 MET B CA 1
ATOM 3502 C C . MET B 1 203 ? -4.07 -16.875 7.438 1 98.06 203 MET B C 1
ATOM 3504 O O . MET B 1 203 ? -3.965 -18.094 7.48 1 98.06 203 MET B O 1
ATOM 3508 N N . LEU B 1 204 ? -3.197 -16.094 6.871 1 98.75 204 LEU B N 1
ATOM 3509 C CA . LEU B 1 204 ? -1.987 -16.641 6.277 1 98.75 204 LEU B CA 1
ATOM 3510 C C . LEU B 1 204 ? -1.094 -17.281 7.34 1 98.75 204 LEU B C 1
ATOM 3512 O O . LEU B 1 204 ? -0.546 -18.359 7.137 1 98.75 204 LEU B O 1
ATOM 3516 N N . GLU B 1 205 ? -0.974 -16.609 8.469 1 98.62 205 GLU B N 1
ATOM 3517 C CA . GLU B 1 205 ? -0.189 -17.125 9.578 1 98.62 205 GLU B CA 1
ATOM 3518 C C . GLU B 1 205 ? -0.764 -18.453 10.078 1 98.62 205 GLU B C 1
ATOM 3520 O O . GLU B 1 205 ? -0.019 -19.406 10.344 1 98.62 205 GLU B O 1
ATOM 3525 N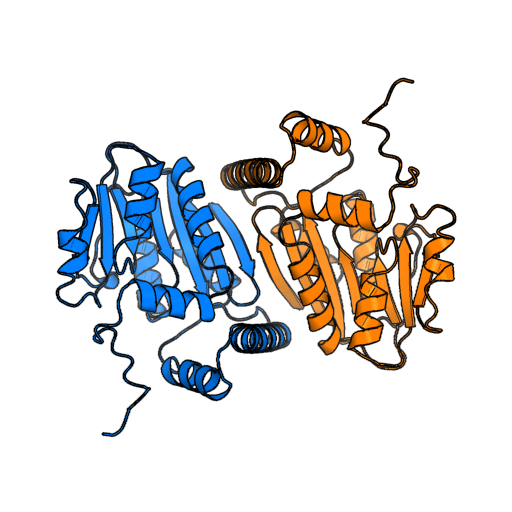 N . LYS B 1 206 ? -2.031 -18.516 10.227 1 98.25 206 LYS B N 1
ATOM 3526 C CA . LYS B 1 206 ? -2.711 -19.703 10.711 1 98.25 206 LYS B CA 1
ATOM 3527 C C . LYS B 1 206 ? -2.482 -20.891 9.766 1 98.25 206 LYS B C 1
ATOM 3529 O O . LYS B 1 206 ? -2.432 -22.047 10.203 1 98.25 206 LYS B O 1
ATOM 3534 N N . ALA B 1 207 ? -2.35 -20.609 8.492 1 98.56 207 ALA B N 1
ATOM 3535 C CA . ALA B 1 207 ? -2.133 -21.656 7.496 1 98.56 207 ALA B CA 1
ATOM 3536 C C . ALA B 1 207 ? -0.714 -22.203 7.582 1 98.56 207 ALA B C 1
ATOM 3538 O O . ALA B 1 207 ? -0.427 -23.281 7.047 1 98.56 207 ALA B O 1
ATOM 3539 N N . GLY B 1 208 ? 0.24 -21.406 8.172 1 98.56 208 GLY B N 1
ATOM 3540 C CA . GLY B 1 208 ? 1.595 -21.906 8.359 1 98.56 208 GLY B CA 1
ATOM 3541 C C . GLY B 1 208 ? 2.658 -20.953 7.867 1 98.56 208 GLY B C 1
ATOM 3542 O O . GLY B 1 208 ? 3.848 -21.141 8.125 1 98.56 208 GLY B O 1
ATOM 3543 N N . PHE B 1 209 ? 2.23 -19.859 7.191 1 98.69 209 PHE B N 1
ATOM 3544 C CA . PHE B 1 209 ? 3.201 -18.906 6.664 1 98.69 209 PHE B CA 1
ATOM 3545 C C . PHE B 1 209 ? 3.844 -18.109 7.793 1 98.69 209 PHE B C 1
ATOM 3547 O O . PHE B 1 209 ? 3.15 -17.625 8.695 1 98.69 209 PHE B O 1
ATOM 3554 N N . LYS B 1 210 ? 5.105 -17.906 7.703 1 96.62 210 LYS B N 1
ATOM 3555 C CA . LYS B 1 210 ? 5.82 -17.109 8.695 1 96.62 210 LYS B CA 1
ATOM 3556 C C . LYS B 1 210 ? 6.363 -15.82 8.07 1 96.62 210 LYS B C 1
ATOM 3558 O O . LYS B 1 210 ? 6.465 -14.789 8.75 1 96.62 210 LYS B O 1
ATOM 3563 N N . ASP B 1 211 ? 6.762 -15.969 6.797 1 98.12 211 ASP B N 1
ATOM 3564 C CA . ASP B 1 211 ? 7.27 -14.82 6.062 1 98.12 211 ASP B CA 1
ATOM 3565 C C . ASP B 1 211 ? 6.16 -14.156 5.246 1 98.12 211 ASP B C 1
ATOM 3567 O O . ASP B 1 211 ? 5.852 -14.602 4.137 1 98.12 211 ASP B O 1
ATOM 3571 N N . ILE B 1 212 ? 5.605 -13.133 5.812 1 98.75 212 ILE B N 1
ATOM 3572 C CA . ILE B 1 212 ? 4.48 -12.422 5.219 1 98.75 212 ILE B CA 1
ATOM 3573 C C . ILE B 1 212 ? 4.805 -10.93 5.121 1 98.75 212 ILE B C 1
ATOM 3575 O O . ILE B 1 212 ? 5.332 -10.344 6.066 1 98.75 212 ILE B O 1
ATOM 3579 N N . ASP B 1 213 ? 4.559 -10.297 3.967 1 98.75 213 ASP B N 1
ATOM 3580 C CA . ASP B 1 213 ? 4.797 -8.867 3.77 1 98.75 213 ASP B CA 1
ATOM 3581 C C . ASP B 1 213 ? 3.734 -8.25 2.859 1 98.75 213 ASP B C 1
ATOM 3583 O O . ASP B 1 213 ? 3.131 -8.953 2.041 1 98.75 213 ASP B O 1
ATOM 3587 N N . THR B 1 214 ? 3.418 -6.996 3.1 1 98.75 214 THR B N 1
ATOM 3588 C CA . THR B 1 214 ? 2.562 -6.219 2.207 1 98.75 214 THR B CA 1
ATOM 3589 C C . THR B 1 214 ? 3.4 -5.465 1.179 1 98.75 214 THR B C 1
ATOM 3591 O O . THR B 1 214 ? 4.336 -4.75 1.537 1 98.75 214 THR B O 1
ATOM 3594 N N . TRP B 1 215 ? 3.078 -5.652 -0.108 1 98.31 215 TRP B N 1
ATOM 3595 C CA . TRP B 1 215 ? 3.902 -5 -1.119 1 98.31 215 TRP B CA 1
ATOM 3596 C C . TRP B 1 215 ? 3.109 -3.926 -1.858 1 98.31 215 TRP B C 1
ATOM 3598 O O . TRP B 1 215 ? 3.686 -3.086 -2.551 1 98.31 215 TRP B O 1
ATOM 3608 N N . PHE B 1 216 ? 1.87 -3.953 -1.679 1 98.56 216 PHE B N 1
ATOM 3609 C CA . PHE B 1 216 ? 1.005 -2.977 -2.33 1 98.56 216 PHE B CA 1
ATOM 3610 C C . PHE B 1 216 ? -0.188 -2.635 -1.445 1 98.56 216 PHE B C 1
ATOM 3612 O O . PHE B 1 216 ? -0.754 -3.514 -0.792 1 98.56 216 PHE B O 1
ATOM 3619 N N . LYS B 1 217 ? -0.536 -1.407 -1.437 1 98.5 217 LYS B N 1
ATOM 3620 C CA . LYS B 1 217 ? -1.802 -0.982 -0.847 1 98.5 217 LYS B CA 1
ATOM 3621 C C . LYS B 1 217 ? -2.252 0.361 -1.416 1 98.5 217 LYS B C 1
ATOM 3623 O O . LYS B 1 217 ? -1.461 1.304 -1.493 1 98.5 217 LYS B O 1
ATOM 3628 N N . TRP B 1 218 ? -3.354 0.386 -1.863 1 98.25 218 TRP B N 1
ATOM 3629 C CA . TRP B 1 218 ? -4.102 1.604 -2.158 1 98.25 218 TRP B CA 1
ATOM 3630 C C . TRP B 1 218 ? -5.477 1.571 -1.502 1 98.25 218 TRP B C 1
ATOM 3632 O O . TRP B 1 218 ? -6.395 0.92 -2.004 1 98.25 218 TRP B O 1
ATOM 3642 N N . ASN B 1 219 ? -5.535 2.229 -0.353 1 97.38 219 ASN B N 1
ATOM 3643 C CA . ASN B 1 219 ? -6.762 2.279 0.435 1 97.38 219 ASN B CA 1
ATOM 3644 C C . ASN B 1 219 ? -7.371 0.891 0.613 1 97.38 219 ASN B C 1
ATOM 3646 O O . ASN B 1 219 ? -6.773 0.023 1.251 1 97.38 219 ASN B O 1
ATOM 3650 N N . ASN B 1 220 ? -8.391 0.513 -0.174 1 97.12 220 ASN B N 1
ATOM 3651 C CA . ASN B 1 220 ? -9.133 -0.718 0.07 1 97.12 220 ASN B CA 1
ATOM 3652 C C . ASN B 1 220 ? -8.531 -1.897 -0.688 1 97.12 220 ASN B C 1
ATOM 3654 O O . ASN B 1 220 ? -9.062 -3.01 -0.637 1 97.12 220 ASN B O 1
ATOM 3658 N N . PHE B 1 221 ? -7.504 -1.725 -1.37 1 97.88 221 PHE B N 1
ATOM 3659 C CA . PHE B 1 221 ? -6.898 -2.807 -2.139 1 97.88 221 PHE B CA 1
ATOM 3660 C C . PHE B 1 221 ? -5.484 -3.094 -1.649 1 97.88 221 PHE B C 1
ATOM 3662 O O . PHE B 1 221 ? -4.691 -2.17 -1.457 1 97.88 221 PHE B O 1
ATOM 3669 N N . VAL B 1 222 ? -5.199 -4.379 -1.477 1 98.56 222 VAL B N 1
ATOM 3670 C CA . VAL B 1 222 ? -3.91 -4.727 -0.888 1 98.56 222 VAL B CA 1
ATOM 3671 C C . VAL B 1 222 ? -3.287 -5.891 -1.658 1 98.56 222 VAL B C 1
ATOM 3673 O O . VAL B 1 222 ? -4 -6.73 -2.213 1 98.56 222 VAL B O 1
ATOM 3676 N N . GLY B 1 223 ? -1.982 -5.871 -1.746 1 98.75 223 GLY B N 1
ATOM 3677 C CA . GLY B 1 223 ? -1.178 -7 -2.189 1 98.75 223 GLY B CA 1
ATOM 3678 C C . GLY B 1 223 ? -0.256 -7.535 -1.111 1 98.75 223 GLY B C 1
ATOM 3679 O O . GLY B 1 223 ? 0.547 -6.789 -0.547 1 98.75 223 GLY B O 1
ATOM 3680 N N . ILE B 1 224 ? -0.381 -8.836 -0.816 1 98.88 224 ILE B N 1
ATOM 3681 C CA . ILE B 1 224 ? 0.4 -9.508 0.216 1 98.88 224 ILE B CA 1
ATOM 3682 C C . ILE B 1 224 ? 1.227 -10.633 -0.409 1 98.88 224 ILE B C 1
ATOM 3684 O O . ILE B 1 224 ? 0.75 -11.336 -1.3 1 98.88 224 ILE B O 1
ATOM 3688 N N . ILE B 1 225 ? 2.459 -10.781 0.02 1 98.88 225 ILE B N 1
ATOM 3689 C CA . ILE B 1 225 ? 3.285 -11.93 -0.335 1 98.88 225 ILE B CA 1
ATOM 3690 C C . ILE B 1 225 ? 3.535 -12.789 0.902 1 98.88 225 ILE B C 1
ATOM 3692 O O . ILE B 1 225 ? 3.814 -12.266 1.983 1 98.88 225 ILE B O 1
ATOM 3696 N N . ALA B 1 226 ? 3.348 -14.031 0.806 1 98.88 226 ALA B N 1
ATOM 3697 C CA . ALA B 1 226 ? 3.65 -15.016 1.842 1 98.88 226 ALA B CA 1
ATOM 3698 C C . ALA B 1 226 ? 4.562 -16.109 1.305 1 98.88 226 ALA B C 1
ATOM 3700 O O . ALA B 1 226 ? 4.266 -16.734 0.281 1 98.88 226 ALA B O 1
ATOM 3701 N N . VAL B 1 227 ? 5.633 -16.359 2.01 1 98.69 227 VAL B N 1
ATOM 3702 C CA . VAL B 1 227 ? 6.609 -17.328 1.532 1 98.69 227 VAL B CA 1
ATOM 3703 C C . VAL B 1 227 ? 6.672 -18.516 2.492 1 98.69 227 VAL B C 1
ATOM 3705 O O . VAL B 1 227 ? 6.645 -18.344 3.711 1 98.69 227 VAL B O 1
ATOM 3708 N N . LYS B 1 228 ? 6.68 -19.703 1.957 1 98.06 228 LYS B N 1
ATOM 3709 C CA . LYS B 1 228 ? 6.781 -20.922 2.74 1 98.06 228 LYS B CA 1
ATOM 3710 C C . LYS B 1 228 ? 8.234 -21.25 3.068 1 98.06 228 LYS B C 1
ATOM 3712 O O . LYS B 1 228 ? 9.078 -21.328 2.17 1 98.06 228 LYS B O 1
#

Foldseek 3Di:
DPPPVLPPQPPDPPPPVNVVLVVPLQDPCVVVVLVVLLVVCLVFDAAPAEEEEEQCALVVSVVVSCVVNVHNYAYEYEHQSPDCSVVSVVVCVPPRYYYDNDDLLPDAAARHREYEYAAHLQQPDPVSSLSSLLSVVVRHDAFGKYKYKHFAAEPDDVLRVVLVVVSLVSSVVSPDDPVRSVSVVVSCPPRGHHYHPVVVVVSNVVSPFDDKDWDDDDSRMTMMMTTD/DPPPVQCPQPPDPPDPVNVVLVVPLQDPPVVVVLVVLLVVCLVFDAAPAEEEEEQCALVVSVVVSCVVNVHNYAYEYEHQSPDVCVVSVVPCVPPRYYYDNDDLLPDAAARHREYEYAAHLQQPDPVSSLSSLLSVVVRHDAFGKYKYKHFAAEPDDVLRVVLVVVSLVSSVVSPDDPVRSVSVVVSCPPRGHHYHPVVVVVSNVVSPFDDKDWDDDDSRMTMMMTTD

Secondary structure (DSSP, 8-state):
----TT---TTS---HHHHHHHHHHHSTTHHHHHHHHHHHHTTT--TT-EEEEET-TT-HHHHHHHHHH--S-EEEEE-SS-SSTHHHHHH--STTEEEE---GGG----SEEEEEEES-GGGS-HHHHHHHHHHHHHHEEEEEEEEEEEEEE-SSHHHHHHHHHHHHHHHHHTT--HHHHHHHHHHTTTT---EEHHHHHHHHHHHT--EEEEEEEETTEEEEEEE-/----TT---TTS---HHHHHHHHHHHSTTHHHHHHHHHHHHTTT--TT-EEEEET-TT-HHHHHHHHHH--S-EEEEE-SS--S-HHHHHH--STTEEEE---GGG----SEEEEEEES-GGGS-HHHHHHHHHHHHHHEEEEEEEEEEEEEE-SSHHHHHHHHHHHHHHHHHTT--HHHHHHHHHHTTTT---EEHHHHHHHHHHHT--EEEEEEEETTEEEEEEE-

pLDDT: mean 84.16, std 20.24, range [22.19, 98.94]